Protein AF-0000000068346943 (afdb_homodimer)

Organism: Clonorchis sinensis (NCBI:txid79923)

Secondary structure (DSSP, 8-state):
------------------------------HHHHHHHHHHHHHHHHTT-TT--HHHHHHHHHHHHT-GGGTT-SS--TTTTHHHHHHHHTTPPPPSSBEEEES-HHHHIIIIIIT-SSB-GGGSHHHHHHTT--TT-HHHHTT----BTTBSSGGG-HHHHHHHHHHHHHHHH--EEEEEEEETTSS-S--TTSHIIIIIGGG--TTTEEEEEEEEE--GGGGGS--S--TTSHHHHHHHHHHHTTT-EEEEEES-HHHHHHHHHH-TTSHHHHTTS---------/------------------------------HHHHHHHHHHHHHHHHTT-TT--HHHHHHHHHHHHT-GGGTT-SS--TTTTHHHHHHHHTTPPPPSSBEEEES-HHHHIIIIIIT-SSB-GGGSHHHHHHTT--TT-HHHHTT----BTTBSSGGG-HHHHHHHHHHHHHHHH--EEEEEEEETTSS-S--TTSHIIIIIGGG--TTTEEEEEEEEE--TTTTSS--S--TTSHHHHHHHHHHHTTT-EEEEEES-HHHHHHHHHH-TTSHHHHTTS---------

Structure (mmCIF, N/CA/C/O backbone):
data_AF-0000000068346943-model_v1
#
loop_
_entity.id
_entity.type
_entity.pdbx_description
1 polymer 'NAD+ nucleosidase'
#
loop_
_atom_site.group_PDB
_atom_site.id
_atom_site.type_symbol
_atom_site.label_atom_id
_atom_site.label_alt_id
_atom_site.label_comp_id
_atom_site.label_asym_id
_atom_site.label_entity_id
_atom_site.label_seq_id
_atom_site.pdbx_PDB_ins_code
_atom_site.Cartn_x
_atom_site.Cartn_y
_atom_site.Cartn_z
_atom_site.occupancy
_atom_site.B_iso_or_equiv
_atom_site.auth_seq_id
_atom_site.auth_comp_id
_atom_site.auth_asym_id
_atom_site.auth_atom_id
_atom_site.pdbx_PDB_model_num
ATOM 1 N N . MET A 1 1 ? 95.312 -2.932 -22.094 1 27.86 1 MET A N 1
ATOM 2 C CA . MET A 1 1 ? 94 -2.727 -22.719 1 27.86 1 MET A CA 1
ATOM 3 C C . MET A 1 1 ? 92.875 -2.725 -21.688 1 27.86 1 MET A C 1
ATOM 5 O O . MET A 1 1 ? 92.562 -3.754 -21.062 1 27.86 1 MET A O 1
ATOM 9 N N . ARG A 1 2 ? 92.688 -1.535 -20.906 1 25.06 2 ARG A N 1
ATOM 10 C CA . ARG A 1 2 ? 91.875 -1.08 -19.781 1 25.06 2 ARG A CA 1
ATOM 11 C C . ARG A 1 2 ? 90.438 -1.217 -20.094 1 25.06 2 ARG A C 1
ATOM 13 O O . ARG A 1 2 ? 90 -0.981 -21.234 1 25.06 2 ARG A O 1
ATOM 20 N N . PHE A 1 3 ? 89.688 -1.916 -19.234 1 30.7 3 PHE A N 1
ATOM 21 C CA . PHE A 1 3 ? 88.375 -2.473 -18.984 1 30.7 3 PHE A CA 1
ATOM 22 C C . PHE A 1 3 ? 87.375 -1.363 -18.766 1 30.7 3 PHE A C 1
ATOM 24 O O . PHE A 1 3 ? 87.062 -0.983 -17.625 1 30.7 3 PHE A O 1
ATOM 31 N N . HIS A 1 4 ? 87.438 -0.193 -19.391 1 32.72 4 HIS A N 1
ATOM 32 C CA . HIS A 1 4 ? 86.438 0.789 -18.922 1 32.72 4 HIS A CA 1
ATOM 33 C C . HIS A 1 4 ? 85 0.338 -19.219 1 32.72 4 HIS A C 1
ATOM 35 O O . HIS A 1 4 ? 84.625 0.192 -20.391 1 32.72 4 HIS A O 1
ATOM 41 N N . HIS A 1 5 ? 84.5 -0.563 -18.359 1 30.55 5 HIS A N 1
ATOM 42 C CA . HIS A 1 5 ? 83.125 -0.981 -18.422 1 30.55 5 HIS A CA 1
ATOM 43 C C . HIS A 1 5 ? 82.188 0.204 -18.219 1 30.55 5 HIS A C 1
ATOM 45 O O . HIS A 1 5 ? 82.25 0.896 -17.203 1 30.55 5 HIS A O 1
ATOM 51 N N . THR A 1 6 ? 81.875 0.967 -19.297 1 32.72 6 THR A N 1
ATOM 52 C CA . THR A 1 6 ? 80.875 2.016 -19.312 1 32.72 6 THR A CA 1
ATOM 53 C C . THR A 1 6 ? 79.5 1.451 -18.953 1 32.72 6 THR A C 1
ATOM 55 O O . THR A 1 6 ? 78.938 0.561 -19.625 1 32.72 6 THR A O 1
ATOM 58 N N . ALA A 1 7 ? 79.125 1.411 -17.719 1 29.92 7 ALA A N 1
ATOM 59 C CA . ALA A 1 7 ? 77.812 1.01 -17.219 1 29.92 7 ALA A CA 1
ATOM 60 C C . ALA A 1 7 ? 76.75 1.955 -17.719 1 29.92 7 ALA A C 1
ATOM 62 O O . ALA A 1 7 ? 76.75 3.158 -17.438 1 29.92 7 ALA A O 1
ATOM 63 N N . LEU A 1 8 ? 76.25 1.751 -18.953 1 30.23 8 LEU A N 1
ATOM 64 C CA . LEU A 1 8 ? 75.062 2.451 -19.469 1 30.23 8 LEU A CA 1
ATOM 65 C C . LEU A 1 8 ? 73.875 2.27 -18.531 1 30.23 8 LEU A C 1
ATOM 67 O O . LEU A 1 8 ? 73.438 1.143 -18.281 1 30.23 8 LEU A O 1
ATOM 71 N N . PHE A 1 9 ? 73.75 3.135 -17.516 1 33.09 9 PHE A N 1
ATOM 72 C CA . PHE A 1 9 ? 72.562 3.186 -16.672 1 33.09 9 PHE A CA 1
ATOM 73 C C . PHE A 1 9 ? 71.312 3.561 -17.5 1 33.09 9 PHE A C 1
ATOM 75 O O . PHE A 1 9 ? 71.25 4.652 -18.062 1 33.09 9 PHE A O 1
ATOM 82 N N . LEU A 1 10 ? 70.812 2.619 -18.312 1 33.34 10 LEU A N 1
ATOM 83 C CA . LEU A 1 10 ? 69.5 2.828 -18.891 1 33.34 10 LEU A CA 1
ATOM 84 C C . LEU A 1 10 ? 68.438 3.16 -17.812 1 33.34 10 LEU A C 1
ATOM 86 O O . LEU A 1 10 ? 68.125 2.326 -16.969 1 33.34 10 LEU A O 1
ATOM 90 N N . GLY A 1 11 ? 68.438 4.461 -17.422 1 29.39 11 GLY A N 1
ATOM 91 C CA . GLY A 1 11 ? 67.312 4.945 -16.594 1 29.39 11 GLY A CA 1
ATOM 92 C C . GLY A 1 11 ? 65.938 4.598 -17.172 1 29.39 11 GLY A C 1
ATOM 93 O O . GLY A 1 11 ? 65.625 5.039 -18.266 1 29.39 11 GLY A O 1
ATOM 94 N N . LEU A 1 12 ? 65.562 3.32 -16.969 1 32.75 12 LEU A N 1
ATOM 95 C CA . LEU A 1 12 ? 64.188 2.961 -17.234 1 32.75 12 LEU A CA 1
ATOM 96 C C . LEU A 1 12 ? 63.219 3.994 -16.625 1 32.75 12 LEU A C 1
ATOM 98 O O . LEU A 1 12 ? 63.188 4.203 -15.414 1 32.75 12 LEU A O 1
ATOM 102 N N . MET A 1 13 ? 62.969 5.062 -17.406 1 32.25 13 MET A N 1
ATOM 103 C CA . MET A 1 13 ? 61.844 5.918 -17.078 1 32.25 13 MET A CA 1
ATOM 104 C C . MET A 1 13 ? 60.562 5.094 -16.875 1 32.25 13 MET A C 1
ATOM 106 O O . MET A 1 13 ? 60.094 4.461 -17.828 1 32.25 13 MET A O 1
ATOM 110 N N . ILE A 1 14 ? 60.469 4.461 -15.758 1 33.47 14 ILE A N 1
ATOM 111 C CA . ILE A 1 14 ? 59.188 3.941 -15.336 1 33.47 14 ILE A CA 1
ATOM 112 C C . ILE A 1 14 ? 58.125 5.047 -15.422 1 33.47 14 ILE A C 1
ATOM 114 O O . ILE A 1 14 ? 58.188 6.02 -14.664 1 33.47 14 ILE A O 1
ATOM 118 N N . THR A 1 15 ? 57.75 5.48 -16.656 1 31.67 15 THR A N 1
ATOM 119 C CA . THR A 1 15 ? 56.5 6.203 -16.75 1 31.67 15 THR A CA 1
ATOM 120 C C . THR A 1 15 ? 55.406 5.473 -15.977 1 31.67 15 THR A C 1
ATOM 122 O O . THR A 1 15 ? 55.031 4.352 -16.328 1 31.67 15 THR A O 1
ATOM 125 N N . THR A 1 16 ? 55.438 5.672 -14.688 1 31.69 16 THR A N 1
ATOM 126 C CA . THR A 1 16 ? 54.219 5.363 -13.914 1 31.69 16 THR A CA 1
ATOM 127 C C . THR A 1 16 ? 52.969 5.895 -14.617 1 31.69 16 THR A C 1
ATOM 129 O O . THR A 1 16 ? 52.781 7.109 -14.719 1 31.69 16 THR A O 1
ATOM 132 N N . TYR A 1 17 ? 52.594 5.301 -15.75 1 28.28 17 TYR A N 1
ATOM 133 C CA . TYR A 1 17 ? 51.188 5.5 -16.109 1 28.28 17 TYR A CA 1
ATOM 134 C C . TYR A 1 17 ? 50.281 5.309 -14.914 1 28.28 17 TYR A C 1
ATOM 136 O O . TYR A 1 17 ? 50.062 4.18 -14.461 1 28.28 17 TYR A O 1
ATOM 144 N N . CYS A 1 18 ? 50.438 6.184 -13.938 1 27.5 18 CYS A N 1
ATOM 145 C CA . CYS A 1 18 ? 49.312 6.234 -13.039 1 27.5 18 CYS A CA 1
ATOM 146 C C . CYS A 1 18 ? 48 6.168 -13.812 1 27.5 18 CYS A C 1
ATOM 148 O O . CYS A 1 18 ? 47.625 7.121 -14.508 1 27.5 18 CYS A O 1
ATOM 150 N N . LYS A 1 19 ? 47.688 4.941 -14.305 1 29.8 19 LYS A N 1
ATOM 151 C CA . LYS A 1 19 ? 46.25 4.773 -14.617 1 29.8 19 LYS A CA 1
ATOM 152 C C . LYS A 1 19 ? 45.375 5.648 -13.719 1 29.8 19 LYS A C 1
ATOM 154 O O . LYS A 1 19 ? 45.5 5.605 -12.492 1 29.8 19 LYS A O 1
ATOM 159 N N . ASN A 1 20 ? 45.062 6.848 -14.172 1 30.02 20 ASN A N 1
ATOM 160 C CA . ASN A 1 20 ? 43.938 7.613 -13.672 1 30.02 20 ASN A CA 1
ATOM 161 C C . ASN A 1 20 ? 42.844 6.703 -13.109 1 30.02 20 ASN A C 1
ATOM 163 O O . ASN A 1 20 ? 42.188 5.984 -13.859 1 30.02 20 ASN A O 1
ATOM 167 N N . ILE A 1 21 ? 43.094 5.984 -12.055 1 31.75 21 ILE A N 1
ATOM 168 C CA . ILE A 1 21 ? 41.906 5.574 -11.328 1 31.75 21 ILE A CA 1
ATOM 169 C C . ILE A 1 21 ? 40.844 6.68 -11.406 1 31.75 21 ILE A C 1
ATOM 171 O O . ILE A 1 21 ? 40.969 7.711 -10.734 1 31.75 21 ILE A O 1
ATOM 175 N N . GLY A 1 22 ? 40.438 7.035 -12.602 1 31.94 22 GLY A N 1
ATOM 176 C CA . GLY A 1 22 ? 39.188 7.781 -12.539 1 31.94 22 GLY A CA 1
ATOM 177 C C . GLY A 1 22 ? 38.375 7.477 -11.305 1 31.94 22 GLY A C 1
ATOM 178 O O . GLY A 1 22 ? 38.25 6.312 -10.914 1 31.94 22 GLY A O 1
ATOM 179 N N . GLU A 1 23 ? 38.406 8.312 -10.344 1 34.62 23 GLU A N 1
ATOM 180 C CA . GLU A 1 23 ? 37.469 8.297 -9.242 1 34.62 23 GLU A CA 1
ATOM 181 C C . GLU A 1 23 ? 36.125 7.652 -9.656 1 34.62 23 GLU A C 1
ATOM 183 O O . GLU A 1 23 ? 35.438 8.164 -10.539 1 34.62 23 GLU A O 1
ATOM 188 N N . PHE A 1 24 ? 36.062 6.367 -9.781 1 32.31 24 PHE A N 1
ATOM 189 C CA . PHE A 1 24 ? 34.719 5.789 -9.883 1 32.31 24 PHE A CA 1
ATOM 190 C C . PHE A 1 24 ? 33.719 6.598 -9.055 1 32.31 24 PHE A C 1
ATOM 192 O O . PHE A 1 24 ? 33.844 6.664 -7.828 1 32.31 24 PHE A O 1
ATOM 199 N N . ALA A 1 25 ? 33.312 7.723 -9.469 1 37 25 ALA A N 1
ATOM 200 C CA . ALA A 1 25 ? 32.125 8.258 -8.828 1 37 25 ALA A CA 1
ATOM 201 C C . ALA A 1 25 ? 31.281 7.133 -8.234 1 37 25 ALA A C 1
ATOM 203 O O . ALA A 1 25 ? 31.109 6.082 -8.859 1 37 25 ALA A O 1
ATOM 204 N N . PRO A 1 26 ? 31.172 6.945 -6.973 1 45.16 26 PRO A N 1
ATOM 205 C CA . PRO A 1 26 ? 30.281 5.914 -6.441 1 45.16 26 PRO A CA 1
ATOM 206 C C . PRO A 1 26 ? 29.141 5.574 -7.395 1 45.16 26 PRO A C 1
ATOM 208 O O . PRO A 1 26 ? 28.484 6.477 -7.926 1 45.16 26 PRO A O 1
ATOM 211 N N . GLN A 1 27 ? 29.328 4.605 -8.258 1 50.03 27 GLN A N 1
ATOM 212 C CA . GLN A 1 27 ? 28.328 4.133 -9.219 1 50.03 27 GLN A CA 1
ATOM 213 C C . GLN A 1 27 ? 26.922 4.27 -8.672 1 50.03 27 GLN A C 1
ATOM 215 O O . GLN A 1 27 ? 26.609 3.752 -7.594 1 50.03 27 GLN A O 1
ATOM 220 N N . GLN A 1 28 ? 26.156 5.316 -9.047 1 72.56 28 GLN A N 1
ATOM 221 C CA . GLN A 1 28 ? 24.75 5.551 -8.734 1 72.56 28 GLN A CA 1
ATOM 222 C C . GLN A 1 28 ? 23.938 4.277 -8.898 1 72.56 28 GLN A C 1
ATOM 224 O O . GLN A 1 28 ? 24.062 3.582 -9.914 1 72.56 28 GLN A O 1
ATOM 229 N N . LEU A 1 29 ? 23.469 3.689 -7.77 1 87.31 29 LEU A N 1
ATOM 230 C CA . LEU A 1 29 ? 22.578 2.527 -7.797 1 87.31 29 LEU A CA 1
ATOM 231 C C . LEU A 1 29 ? 21.531 2.672 -8.883 1 87.31 29 LEU A C 1
ATOM 233 O O . LEU A 1 29 ? 20.984 3.758 -9.086 1 87.31 29 LEU A O 1
ATOM 237 N N . SER A 1 30 ? 21.422 1.639 -9.805 1 92.31 30 SER A N 1
ATOM 238 C CA . SER A 1 30 ? 20.312 1.638 -10.75 1 92.31 30 SER A CA 1
ATOM 239 C C . SER A 1 30 ? 18.969 1.733 -10.023 1 92.31 30 SER A C 1
ATOM 241 O O . SER A 1 30 ? 18.891 1.479 -8.82 1 92.31 30 SER A O 1
ATOM 243 N N . LEU A 1 31 ? 17.953 2.096 -10.758 1 95.25 31 LEU A N 1
ATOM 244 C CA . LEU A 1 31 ? 16.625 2.131 -10.18 1 95.25 31 LEU A CA 1
ATOM 245 C C . LEU A 1 31 ? 16.203 0.75 -9.68 1 95.25 31 LEU A C 1
ATOM 247 O O . LEU A 1 31 ? 15.617 0.623 -8.602 1 95.25 31 LEU A O 1
ATOM 251 N N . LEU A 1 32 ? 16.547 -0.271 -10.453 1 96.12 32 LEU A N 1
ATOM 252 C CA . LEU A 1 32 ? 16.219 -1.635 -10.047 1 96.12 32 LEU A CA 1
ATOM 253 C C . LEU A 1 32 ? 16.844 -1.967 -8.695 1 96.12 32 LEU A C 1
ATOM 255 O O . LEU A 1 32 ? 16.172 -2.494 -7.812 1 96.12 32 LEU A O 1
ATOM 259 N N . GLN A 1 33 ? 18.078 -1.652 -8.586 1 96.62 33 GLN A N 1
ATOM 260 C CA . GLN A 1 33 ? 18.781 -1.925 -7.34 1 96.62 33 GLN A CA 1
ATOM 261 C C . GLN A 1 33 ? 18.156 -1.155 -6.176 1 96.62 33 GLN A C 1
ATOM 263 O O . GLN A 1 33 ? 17.953 -1.711 -5.094 1 96.62 33 GLN A O 1
ATOM 268 N N . ARG A 1 34 ? 17.859 0.117 -6.375 1 96.88 34 ARG A N 1
ATOM 269 C CA . ARG A 1 34 ? 17.234 0.931 -5.332 1 96.88 34 ARG A CA 1
ATOM 270 C C . ARG A 1 34 ? 15.867 0.38 -4.945 1 96.88 34 ARG A C 1
ATOM 272 O O . ARG A 1 34 ? 15.508 0.372 -3.766 1 96.88 34 ARG A O 1
ATOM 279 N N . LEU A 1 35 ? 15.141 -0.12 -5.926 1 98.12 35 LEU A N 1
ATOM 280 C CA . LEU A 1 35 ? 13.82 -0.683 -5.656 1 98.12 35 LEU A CA 1
ATOM 281 C C . LEU A 1 35 ? 13.938 -1.989 -4.879 1 98.12 35 LEU A C 1
ATOM 283 O O . LEU A 1 35 ? 13.195 -2.213 -3.92 1 98.12 35 LEU A O 1
ATOM 287 N N . VAL A 1 36 ? 14.875 -2.83 -5.277 1 98.56 36 VAL A N 1
ATOM 288 C CA . VAL A 1 36 ? 15.016 -4.125 -4.613 1 98.56 36 VAL A CA 1
ATOM 289 C C . VAL A 1 36 ? 15.445 -3.916 -3.164 1 98.56 36 VAL A C 1
ATOM 291 O O . VAL A 1 36 ? 14.828 -4.453 -2.244 1 98.56 36 VAL A O 1
ATOM 294 N N . ILE A 1 37 ? 16.438 -3.105 -2.943 1 98.38 37 ILE A N 1
ATOM 295 C CA . ILE A 1 37 ? 16.922 -2.84 -1.596 1 98.38 37 ILE A CA 1
ATOM 296 C C . ILE A 1 37 ? 15.867 -2.082 -0.8 1 98.38 37 ILE A C 1
ATOM 298 O O . ILE A 1 37 ? 15.633 -2.379 0.374 1 98.38 37 ILE A O 1
ATOM 302 N N . GLY A 1 38 ? 15.227 -1.147 -1.435 1 98.5 38 GLY A N 1
ATOM 303 C CA . GLY A 1 38 ? 14.188 -0.357 -0.795 1 98.5 38 GLY A CA 1
ATOM 304 C C . GLY A 1 38 ? 12.992 -1.184 -0.364 1 98.5 38 GLY A C 1
ATOM 305 O O . GLY A 1 38 ? 12.516 -1.053 0.766 1 98.5 38 GLY A O 1
ATOM 306 N N . ARG A 1 39 ? 12.531 -2.02 -1.231 1 98.75 39 ARG A N 1
ATOM 307 C CA . ARG A 1 39 ? 11.375 -2.857 -0.928 1 98.75 39 ARG A CA 1
ATOM 308 C C . ARG A 1 39 ? 11.719 -3.895 0.138 1 98.75 39 ARG A C 1
ATOM 310 O O . ARG A 1 39 ? 10.898 -4.188 1.011 1 98.75 39 ARG A O 1
ATOM 317 N N . CYS A 1 40 ? 12.891 -4.434 0.008 1 98.81 40 CYS A N 1
ATOM 318 C CA . CYS A 1 40 ? 13.367 -5.32 1.064 1 98.81 40 CYS A CA 1
ATOM 319 C C . CYS A 1 40 ? 13.375 -4.609 2.412 1 98.81 40 CYS A C 1
ATOM 321 O O . CYS A 1 40 ? 12.875 -5.145 3.406 1 98.81 40 CYS A O 1
ATOM 323 N N . SER A 1 41 ? 13.859 -3.395 2.49 1 98.25 41 SER A N 1
ATOM 324 C CA . SER A 1 41 ? 13.93 -2.602 3.713 1 98.25 41 SER A CA 1
ATOM 325 C C . SER A 1 41 ? 12.539 -2.24 4.219 1 98.25 41 SER A C 1
ATOM 327 O O . SER A 1 41 ? 12.281 -2.262 5.426 1 98.25 41 SER A O 1
ATOM 329 N N . GLU A 1 42 ? 11.688 -1.871 3.258 1 98.12 42 GLU A N 1
ATOM 330 C CA . GLU A 1 42 ? 10.305 -1.547 3.609 1 98.12 42 GLU A CA 1
ATOM 331 C C . GLU A 1 42 ? 9.609 -2.732 4.273 1 98.12 42 GLU A C 1
ATOM 333 O O . GLU A 1 42 ? 8.938 -2.572 5.293 1 98.12 42 GLU A O 1
ATOM 338 N N . TRP A 1 43 ? 9.789 -3.898 3.674 1 98.06 43 TRP A N 1
ATOM 339 C CA . TRP A 1 43 ? 9.195 -5.109 4.23 1 98.06 43 TRP A CA 1
ATOM 340 C C . TRP A 1 43 ? 9.758 -5.406 5.617 1 98.06 43 TRP A C 1
ATOM 342 O O . TRP A 1 43 ? 9.016 -5.746 6.539 1 98.06 43 TRP A O 1
ATOM 352 N N . ALA A 1 44 ? 11.086 -5.305 5.773 1 97.5 44 ALA A N 1
ATOM 353 C CA . ALA A 1 44 ? 11.75 -5.523 7.055 1 97.5 44 ALA A CA 1
ATOM 354 C C . ALA A 1 44 ? 11.219 -4.57 8.117 1 97.5 44 ALA A C 1
ATOM 356 O O . ALA A 1 44 ? 10.938 -4.98 9.25 1 97.5 44 ALA A O 1
ATOM 357 N N . PHE A 1 45 ? 11.062 -3.32 7.75 1 96.94 45 PHE A N 1
ATOM 358 C CA . PHE A 1 45 ? 10.562 -2.283 8.641 1 96.94 45 PHE A CA 1
ATOM 359 C C . PHE A 1 45 ? 9.133 -2.582 9.07 1 96.94 45 PHE A C 1
ATOM 361 O O . PHE A 1 45 ? 8.812 -2.559 10.258 1 96.94 45 PHE A O 1
ATOM 368 N N . ALA A 1 46 ? 8.289 -2.977 8.117 1 95.38 46 ALA A N 1
ATOM 369 C CA . ALA A 1 46 ? 6.871 -3.229 8.375 1 95.38 46 ALA A CA 1
ATOM 370 C C . ALA A 1 46 ? 6.684 -4.457 9.266 1 95.38 46 ALA A C 1
ATOM 372 O O . ALA A 1 46 ? 5.719 -4.535 10.023 1 95.38 46 ALA A O 1
ATOM 373 N N . HIS A 1 47 ? 7.637 -5.41 9.203 1 95.94 47 HIS A N 1
ATOM 374 C CA . HIS A 1 47 ? 7.508 -6.652 9.945 1 95.94 47 HIS A CA 1
ATOM 375 C C . HIS A 1 47 ? 8.445 -6.672 11.156 1 95.94 47 HIS A C 1
ATOM 377 O O . HIS A 1 47 ? 8.586 -7.699 11.82 1 95.94 47 HIS A O 1
ATOM 383 N N . ALA A 1 48 ? 9.117 -5.574 11.422 1 93.56 48 ALA A N 1
ATOM 384 C CA . ALA A 1 48 ? 10.062 -5.449 12.523 1 93.56 48 ALA A CA 1
ATOM 385 C C . ALA A 1 48 ? 11.117 -6.551 12.469 1 93.56 48 ALA A C 1
ATOM 387 O O . ALA A 1 48 ? 11.445 -7.16 13.492 1 93.56 48 ALA A O 1
ATOM 388 N N . GLU A 1 49 ? 11.477 -6.941 11.219 1 92.94 49 GLU A N 1
ATOM 389 C CA . GLU A 1 49 ? 12.547 -7.91 10.977 1 92.94 49 GLU A CA 1
ATOM 390 C C . GLU A 1 49 ? 13.844 -7.207 10.586 1 92.94 49 GLU A C 1
ATOM 392 O O . GLU A 1 49 ? 14.203 -7.16 9.406 1 92.94 49 GLU A O 1
ATOM 397 N N . TYR A 1 50 ? 14.602 -6.844 11.562 1 87.56 50 TYR A N 1
ATOM 398 C CA . TYR A 1 50 ? 15.727 -5.941 11.328 1 87.56 50 TYR A CA 1
ATOM 399 C C . TYR A 1 50 ? 17 -6.723 11.031 1 87.56 50 TYR A C 1
ATOM 401 O O . TYR A 1 50 ? 18.031 -6.141 10.664 1 87.56 50 TYR A O 1
ATOM 409 N N . ASN A 1 51 ? 16.891 -8.023 11.047 1 88.75 51 ASN A N 1
ATOM 410 C CA . ASN A 1 51 ? 18.078 -8.852 10.812 1 88.75 51 ASN A CA 1
ATOM 411 C C . ASN A 1 51 ? 18.234 -9.18 9.328 1 88.75 51 ASN A C 1
ATOM 413 O O . ASN A 1 51 ? 19.234 -9.789 8.93 1 88.75 51 ASN A O 1
ATOM 417 N N . ILE A 1 52 ? 17.297 -8.75 8.516 1 95.31 52 ILE A N 1
ATOM 418 C CA . ILE A 1 52 ? 17.406 -9 7.082 1 95.31 52 ILE A CA 1
ATOM 419 C C . ILE A 1 52 ? 18.469 -8.078 6.477 1 95.31 52 ILE A C 1
ATOM 421 O O . ILE A 1 52 ? 18.422 -6.859 6.664 1 95.31 52 ILE A O 1
ATOM 425 N N . ASP A 1 53 ? 19.438 -8.625 5.816 1 95.88 53 ASP A N 1
ATOM 426 C CA . ASP A 1 53 ? 20.438 -7.855 5.078 1 95.88 53 ASP A CA 1
ATOM 427 C C . ASP A 1 53 ? 19.984 -7.613 3.639 1 95.88 53 ASP A C 1
ATOM 429 O O . ASP A 1 53 ? 20.266 -8.422 2.75 1 95.88 53 ASP A O 1
ATOM 433 N N . CYS A 1 54 ? 19.453 -6.457 3.395 1 97.5 54 CYS A N 1
ATOM 434 C CA . CYS A 1 54 ? 18.812 -6.176 2.109 1 97.5 54 CYS A CA 1
ATOM 435 C C . CYS A 1 54 ? 19.875 -5.918 1.034 1 97.5 54 CYS A C 1
ATOM 437 O O . CYS A 1 54 ? 19.594 -6.09 -0.156 1 97.5 54 CYS A O 1
ATOM 439 N N . GLN A 1 55 ? 21.078 -5.535 1.414 1 96.06 55 GLN A N 1
ATOM 440 C CA . GLN A 1 55 ? 22.172 -5.457 0.45 1 96.06 55 GLN A CA 1
ATOM 441 C C . GLN A 1 55 ? 22.562 -6.848 -0.042 1 96.06 55 GLN A C 1
ATOM 443 O O . GLN A 1 55 ? 22.844 -7.035 -1.229 1 96.06 55 GLN A O 1
ATOM 448 N N . GLU A 1 56 ? 22.547 -7.707 0.879 1 97.25 56 GLU A N 1
ATOM 449 C CA . GLU A 1 56 ? 22.875 -9.078 0.517 1 97.25 56 GLU A CA 1
ATOM 450 C C . GLU A 1 56 ? 21.797 -9.688 -0.376 1 97.25 56 GLU A C 1
ATOM 452 O O . GLU A 1 56 ? 22.094 -10.461 -1.285 1 97.25 56 GLU A O 1
ATOM 457 N N . VAL A 1 57 ? 20.516 -9.375 -0.112 1 98.44 57 VAL A N 1
ATOM 458 C CA . VAL A 1 57 ? 19.422 -9.852 -0.952 1 98.44 57 VAL A CA 1
ATOM 459 C C . VAL A 1 57 ? 19.656 -9.422 -2.398 1 98.44 57 VAL A C 1
ATOM 461 O O . VAL A 1 57 ? 19.547 -10.227 -3.32 1 98.44 57 VAL A O 1
ATOM 464 N N . TRP A 1 58 ? 20.047 -8.172 -2.586 1 97.69 58 TRP A N 1
ATOM 465 C CA . TRP A 1 58 ? 20.344 -7.691 -3.93 1 97.69 58 TRP A CA 1
ATOM 466 C C . TRP A 1 58 ? 21.547 -8.438 -4.52 1 97.69 58 TRP A C 1
ATOM 468 O O . TRP A 1 58 ? 21.5 -8.883 -5.672 1 97.69 58 TRP A O 1
ATOM 478 N N . THR A 1 59 ? 22.562 -8.586 -3.725 1 97.31 59 THR A N 1
ATOM 479 C CA . THR A 1 59 ? 23.797 -9.211 -4.203 1 97.31 59 THR A CA 1
ATOM 480 C C . THR A 1 59 ? 23.531 -10.648 -4.641 1 97.31 59 THR A C 1
ATOM 482 O O . THR A 1 59 ? 24 -11.078 -5.695 1 97.31 59 THR A O 1
ATOM 485 N N . ASP A 1 60 ? 22.797 -11.352 -3.844 1 98.06 60 ASP A N 1
ATOM 486 C CA . ASP A 1 60 ? 22.453 -12.742 -4.168 1 98.06 60 ASP A CA 1
ATOM 487 C C . ASP A 1 60 ? 21.609 -12.82 -5.438 1 98.06 60 ASP A C 1
ATOM 489 O O . ASP A 1 60 ? 21.828 -13.688 -6.281 1 98.06 60 ASP A O 1
ATOM 493 N N . PHE A 1 61 ? 20.688 -11.953 -5.602 1 98.25 61 PHE A N 1
ATOM 494 C CA . PHE A 1 61 ? 19.844 -11.891 -6.789 1 98.25 61 PHE A CA 1
ATOM 495 C C . PHE A 1 61 ? 20.672 -11.57 -8.023 1 98.25 61 PHE A C 1
ATOM 497 O O . PHE A 1 61 ? 20.547 -12.25 -9.055 1 98.25 61 PHE A O 1
ATOM 504 N N . GLN A 1 62 ? 21.484 -10.539 -7.859 1 95.62 62 GLN A N 1
ATOM 505 C CA . GLN A 1 62 ? 22.312 -10.094 -8.969 1 95.62 62 GLN A CA 1
ATOM 506 C C . GLN A 1 62 ? 23.25 -11.211 -9.438 1 95.62 62 GLN A C 1
ATOM 508 O O . GLN A 1 62 ? 23.484 -11.359 -10.641 1 95.62 62 GLN A O 1
ATOM 513 N N . LYS A 1 63 ? 23.766 -11.961 -8.5 1 96.31 63 LYS A N 1
ATOM 514 C CA . LYS A 1 63 ? 24.641 -13.078 -8.836 1 96.31 63 LYS A CA 1
ATOM 515 C C . LYS A 1 63 ? 23.922 -14.086 -9.734 1 96.31 63 LYS A C 1
ATOM 517 O O . LYS A 1 63 ? 24.531 -14.625 -10.664 1 96.31 63 LYS A O 1
ATOM 522 N N . ILE A 1 64 ? 22.656 -14.289 -9.492 1 96.44 64 ILE A N 1
ATOM 523 C CA . ILE A 1 64 ? 21.906 -15.258 -10.273 1 96.44 64 ILE A CA 1
ATOM 524 C C . ILE A 1 64 ? 21.688 -14.727 -11.695 1 96.44 64 ILE A C 1
ATOM 526 O O . ILE A 1 64 ? 21.969 -15.422 -12.672 1 96.44 64 ILE A O 1
ATOM 530 N N . ILE A 1 65 ? 21.312 -13.445 -11.836 1 93.25 65 ILE A N 1
ATOM 531 C CA . ILE A 1 65 ? 20.844 -12.961 -13.133 1 93.25 65 ILE A CA 1
ATOM 532 C C . ILE A 1 65 ? 22.031 -12.547 -13.984 1 93.25 65 ILE A C 1
ATOM 534 O O . ILE A 1 65 ? 21.891 -12.305 -15.188 1 93.25 65 ILE A O 1
ATOM 538 N N . THR A 1 66 ? 23.234 -12.469 -13.414 1 92.25 66 THR A N 1
ATOM 539 C CA . THR A 1 66 ? 24.438 -12.125 -14.188 1 92.25 66 THR A CA 1
ATOM 540 C C . THR A 1 66 ? 25.312 -13.352 -14.391 1 92.25 66 THR A C 1
ATOM 542 O O . THR A 1 66 ? 26.469 -13.227 -14.828 1 92.25 66 THR A O 1
ATOM 545 N N . ASP A 1 67 ? 24.844 -14.492 -14.023 1 93 67 ASP A N 1
ATOM 546 C CA . ASP A 1 67 ? 25.594 -15.727 -14.219 1 93 67 ASP A CA 1
ATOM 547 C C . ASP A 1 67 ? 25.938 -15.945 -15.688 1 93 67 ASP A C 1
ATOM 549 O O . ASP A 1 67 ? 25.047 -16.047 -16.531 1 93 67 ASP A O 1
ATOM 553 N N . SER A 1 68 ? 27.156 -16.094 -16 1 91.25 68 SER A N 1
ATOM 554 C CA . SER A 1 68 ? 27.641 -16.188 -17.375 1 91.25 68 SER A CA 1
ATOM 555 C C . SER A 1 68 ? 27.125 -17.453 -18.047 1 91.25 68 SER A C 1
ATOM 557 O O . SER A 1 68 ? 27 -17.516 -19.281 1 91.25 68 SER A O 1
ATOM 559 N N . ARG A 1 69 ? 26.75 -18.422 -17.312 1 91.69 69 ARG A N 1
ATOM 560 C CA . ARG A 1 69 ? 26.266 -19.688 -17.859 1 91.69 69 ARG A CA 1
ATOM 561 C C . ARG A 1 69 ? 24.906 -19.516 -18.531 1 91.69 69 ARG A C 1
ATOM 563 O O . ARG A 1 69 ? 24.5 -20.359 -19.328 1 91.69 69 ARG A O 1
ATOM 570 N N . LEU A 1 70 ? 24.203 -18.344 -18.203 1 89.88 70 LEU A N 1
ATOM 571 C CA . LEU A 1 70 ? 22.859 -18.109 -18.719 1 89.88 70 LEU A CA 1
ATOM 572 C C . LEU A 1 70 ? 22.906 -17.453 -20.094 1 89.88 70 LEU A C 1
ATOM 574 O O . LEU A 1 70 ? 21.922 -17.453 -20.828 1 89.88 70 LEU A O 1
ATOM 578 N N . GLU A 1 71 ? 24.016 -16.984 -20.469 1 85.94 71 GLU A N 1
ATOM 579 C CA . GLU A 1 71 ? 24.172 -16.094 -21.625 1 85.94 71 GLU A CA 1
ATOM 580 C C . GLU A 1 71 ? 23.703 -16.766 -22.906 1 85.94 71 GLU A C 1
ATOM 582 O O . GLU A 1 71 ? 23.109 -16.109 -23.781 1 85.94 71 GLU A O 1
ATOM 587 N N . HIS A 1 72 ? 23.812 -18.047 -22.969 1 86.44 72 HIS A N 1
ATOM 588 C CA . HIS A 1 72 ? 23.516 -18.719 -24.234 1 86.44 72 HIS A CA 1
ATOM 589 C C . HIS A 1 72 ? 22.281 -19.594 -24.109 1 86.44 72 HIS A C 1
ATOM 591 O O . HIS A 1 72 ? 21.938 -20.328 -25.047 1 86.44 72 HIS A O 1
ATOM 597 N N . LEU A 1 73 ? 21.609 -19.484 -23.031 1 87.69 73 LEU A N 1
ATOM 598 C CA . LEU A 1 73 ? 20.406 -20.281 -22.828 1 87.69 73 LEU A CA 1
ATOM 599 C C . LEU A 1 73 ? 19.172 -19.578 -23.375 1 87.69 73 LEU A C 1
ATOM 601 O O . LEU A 1 73 ? 19.047 -18.359 -23.25 1 87.69 73 LEU A O 1
ATOM 605 N N . CYS A 1 74 ? 18.328 -20.375 -24.047 1 89 74 CYS A N 1
ATOM 606 C CA . CYS A 1 74 ? 17.078 -19.844 -24.562 1 89 74 CYS A CA 1
ATOM 607 C C . CYS A 1 74 ? 15.891 -20.312 -23.734 1 89 74 CYS A C 1
ATOM 609 O O . CYS A 1 74 ? 14.758 -19.906 -23.969 1 89 74 CYS A O 1
ATOM 611 N N . THR A 1 75 ? 16.141 -21.203 -22.922 1 89.44 75 THR A N 1
ATOM 612 C CA . THR A 1 75 ? 15.156 -21.688 -21.969 1 89.44 75 THR A CA 1
ATOM 613 C C . THR A 1 75 ? 15.75 -21.703 -20.562 1 89.44 75 THR A C 1
ATOM 615 O O . THR A 1 75 ? 16.781 -22.344 -20.328 1 89.44 75 THR A O 1
ATOM 618 N N . MET A 1 76 ? 15.133 -21 -19.672 1 91.62 76 MET A N 1
ATOM 619 C CA . MET A 1 76 ? 15.641 -20.938 -18.312 1 91.62 76 MET A CA 1
ATOM 620 C C . MET A 1 76 ? 15.078 -22.078 -17.469 1 91.62 76 MET A C 1
ATOM 622 O O . MET A 1 76 ? 13.93 -22.484 -17.656 1 91.62 76 MET A O 1
ATOM 626 N N . ASP A 1 77 ? 15.93 -22.578 -16.641 1 93.19 77 ASP A N 1
ATOM 627 C CA . ASP A 1 77 ? 15.445 -23.5 -15.625 1 93.19 77 ASP A CA 1
ATOM 628 C C . ASP A 1 77 ? 14.391 -22.844 -14.734 1 93.19 77 ASP A C 1
ATOM 630 O O . ASP A 1 77 ? 14.688 -21.875 -14.039 1 93.19 77 ASP A O 1
ATOM 634 N N . PRO A 1 78 ? 13.211 -23.422 -14.812 1 92.88 78 PRO A N 1
ATOM 635 C CA . PRO A 1 78 ? 12.156 -22.812 -14 1 92.88 78 PRO A CA 1
ATOM 636 C C . PRO A 1 78 ? 12.438 -22.875 -12.508 1 92.88 78 PRO A C 1
ATOM 638 O O . PRO A 1 78 ? 11.742 -22.25 -11.711 1 92.88 78 PRO A O 1
ATOM 641 N N . ASN A 1 79 ? 13.523 -23.578 -12.109 1 96.31 79 ASN A N 1
ATOM 642 C CA . ASN A 1 79 ? 13.844 -23.734 -10.695 1 96.31 79 ASN A CA 1
ATOM 643 C C . ASN A 1 79 ? 15.086 -22.922 -10.305 1 96.31 79 ASN A C 1
ATOM 645 O O . ASN A 1 79 ? 15.547 -23 -9.164 1 96.31 79 ASN A O 1
ATOM 649 N N . MET A 1 80 ? 15.531 -22.141 -11.141 1 96.06 80 MET A N 1
ATOM 650 C CA . MET A 1 80 ? 16.844 -21.531 -10.953 1 96.06 80 MET A CA 1
ATOM 651 C C . MET A 1 80 ? 16.828 -20.562 -9.781 1 96.06 80 MET A C 1
ATOM 653 O O . MET A 1 80 ? 17.875 -20.266 -9.195 1 96.06 80 MET A O 1
ATOM 657 N N . PHE A 1 81 ? 15.688 -20.062 -9.359 1 98.12 81 PHE A N 1
ATOM 658 C CA . PHE A 1 81 ? 15.617 -19.125 -8.25 1 98.12 81 PHE A CA 1
ATOM 659 C C . PHE A 1 81 ? 15.164 -19.828 -6.977 1 98.12 81 PHE A C 1
ATOM 661 O O . PHE A 1 81 ? 14.922 -19.172 -5.957 1 98.12 81 PHE A O 1
ATOM 668 N N . ASP A 1 82 ? 15.039 -21.172 -6.977 1 98.69 82 ASP A N 1
ATOM 669 C CA . ASP A 1 82 ? 14.445 -21.891 -5.852 1 98.69 82 ASP A CA 1
ATOM 670 C C . ASP A 1 82 ? 15.195 -21.594 -4.555 1 98.69 82 ASP A C 1
ATOM 672 O O . ASP A 1 82 ? 14.578 -21.281 -3.533 1 98.69 82 ASP A O 1
ATOM 676 N N . GLN A 1 83 ? 16.5 -21.719 -4.586 1 98.75 83 GLN A N 1
ATOM 677 C CA . GLN A 1 83 ? 17.281 -21.516 -3.373 1 98.75 83 GLN A CA 1
ATOM 678 C C . GLN A 1 83 ? 17.156 -20.078 -2.877 1 98.75 83 GLN A C 1
ATOM 680 O O . GLN A 1 83 ? 16.984 -19.844 -1.679 1 98.75 83 GLN A O 1
ATOM 685 N N . PHE A 1 84 ? 17.234 -19.141 -3.75 1 98.81 84 PHE A N 1
ATOM 686 C CA . PHE A 1 84 ? 17.125 -17.734 -3.428 1 98.81 84 PHE A CA 1
ATOM 687 C C . PHE A 1 84 ? 15.781 -17.422 -2.791 1 98.81 84 PHE A C 1
ATOM 689 O O . PHE A 1 84 ? 15.727 -16.812 -1.719 1 98.81 84 PHE A O 1
ATOM 696 N N . VAL A 1 85 ? 14.695 -17.906 -3.406 1 98.88 85 VAL A N 1
ATOM 697 C CA . VAL A 1 85 ? 13.336 -17.656 -2.941 1 98.88 85 VAL A CA 1
ATOM 698 C C . VAL A 1 85 ? 13.109 -18.359 -1.601 1 98.88 85 VAL A C 1
ATOM 700 O O . VAL A 1 85 ? 12.531 -17.766 -0.682 1 98.88 85 VAL A O 1
ATOM 703 N N . SER A 1 86 ? 13.609 -19.562 -1.481 1 98.69 86 SER A N 1
ATOM 704 C CA . SER A 1 86 ? 13.453 -20.312 -0.247 1 98.69 86 SER A CA 1
ATOM 705 C C . SER A 1 86 ? 14.102 -19.594 0.933 1 98.69 86 SER A C 1
ATOM 707 O O . SER A 1 86 ? 13.555 -19.594 2.035 1 98.69 86 SER A O 1
ATOM 709 N N . GLU A 1 87 ? 15.242 -19.031 0.714 1 98.5 87 GLU A N 1
ATOM 710 C CA . GLU A 1 87 ? 15.938 -18.297 1.775 1 98.5 87 GLU A CA 1
ATOM 711 C C . GLU A 1 87 ? 15.125 -17.094 2.244 1 98.5 87 GLU A C 1
ATOM 713 O O . GLU A 1 87 ? 15.094 -16.797 3.438 1 98.5 87 GLU A O 1
ATOM 718 N N . LEU A 1 88 ? 14.508 -16.422 1.32 1 98.69 88 LEU A N 1
ATOM 719 C CA . LEU A 1 88 ? 13.703 -15.258 1.668 1 98.69 88 LEU A CA 1
ATOM 720 C C . LEU A 1 88 ? 12.43 -15.68 2.395 1 98.69 88 LEU A C 1
ATOM 722 O O . LEU A 1 88 ? 11.977 -14.992 3.314 1 98.69 88 LEU A O 1
ATOM 726 N N . PHE A 1 89 ? 11.867 -16.859 2.051 1 98.5 89 PHE A N 1
ATOM 727 C CA . PHE A 1 89 ? 10.641 -17.359 2.666 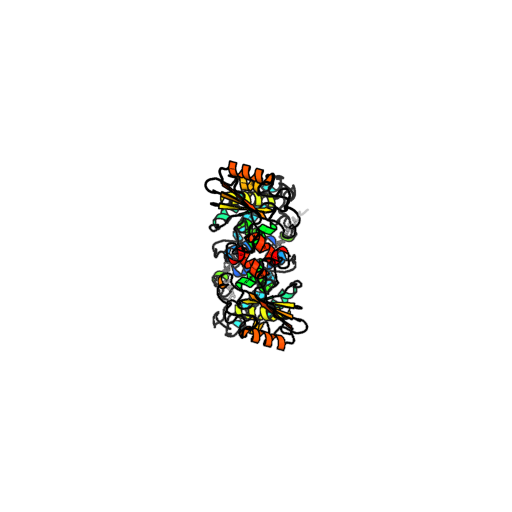1 98.5 89 PHE A CA 1
ATOM 728 C C . PHE A 1 89 ? 10.875 -17.719 4.129 1 98.5 89 PHE A C 1
ATOM 730 O O . PHE A 1 89 ? 9.93 -17.844 4.902 1 98.5 89 PHE A O 1
ATOM 737 N N . LYS A 1 90 ? 12.156 -17.875 4.543 1 97.69 90 LYS A N 1
ATOM 738 C CA . LYS A 1 90 ? 12.453 -18.203 5.934 1 97.69 90 LYS A CA 1
ATOM 739 C C . LYS A 1 90 ? 12.039 -17.062 6.859 1 97.69 90 LYS A C 1
ATOM 741 O O . LYS A 1 90 ? 11.82 -17.266 8.055 1 97.69 90 LYS A O 1
ATOM 746 N N . PHE A 1 91 ? 11.914 -15.844 6.328 1 97.5 91 PHE A N 1
ATOM 747 C CA . PHE A 1 91 ? 11.562 -14.68 7.129 1 97.5 91 PHE A CA 1
ATOM 748 C C . PHE A 1 91 ? 10.047 -14.5 7.188 1 97.5 91 PHE A C 1
ATOM 750 O O . PHE A 1 91 ? 9.547 -13.664 7.941 1 97.5 91 PHE A O 1
ATOM 757 N N . GLU A 1 92 ? 9.266 -15.266 6.395 1 96.44 92 GLU A N 1
ATOM 758 C CA . GLU A 1 92 ? 7.824 -15.062 6.273 1 96.44 92 GLU A CA 1
ATOM 759 C C . GLU A 1 92 ? 7.102 -15.492 7.547 1 96.44 92 GLU A C 1
ATOM 761 O O . GLU A 1 92 ? 7.281 -16.609 8.023 1 96.44 92 GLU A O 1
ATOM 766 N N . PRO A 1 93 ? 6.332 -14.578 8.148 1 95.75 93 PRO A N 1
ATOM 767 C CA . PRO A 1 93 ? 5.5 -15.023 9.273 1 95.75 93 PRO A CA 1
ATOM 768 C C . PRO A 1 93 ? 4.422 -16.016 8.844 1 95.75 93 PRO A C 1
ATOM 770 O O . PRO A 1 93 ? 4.234 -16.266 7.652 1 95.75 93 PRO A O 1
ATOM 773 N N . GLU A 1 94 ? 3.799 -16.562 9.914 1 94.81 94 GLU A N 1
ATOM 774 C CA . GLU A 1 94 ? 2.686 -17.453 9.625 1 94.8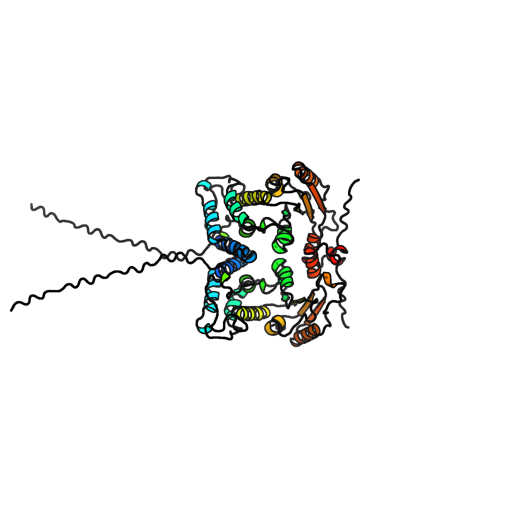1 94 GLU A CA 1
ATOM 775 C C . GLU A 1 94 ? 1.566 -16.734 8.883 1 94.81 94 GLU A C 1
ATOM 777 O O . GLU A 1 94 ? 1.185 -15.617 9.266 1 94.81 94 GLU A O 1
ATOM 782 N N . MET A 1 95 ? 1.138 -17.312 7.836 1 95.56 95 MET A N 1
ATOM 783 C CA . MET A 1 95 ? 0.041 -16.734 7.062 1 95.56 95 MET A CA 1
ATOM 784 C C . MET A 1 95 ? -1.308 -17.156 7.637 1 95.56 95 MET A C 1
ATOM 786 O O . MET A 1 95 ? -1.536 -18.344 7.902 1 95.56 95 MET A O 1
ATOM 790 N N . LYS A 1 96 ? -2.193 -16.25 7.793 1 94.94 96 LYS A N 1
ATOM 791 C CA . LYS A 1 96 ? -3.484 -16.516 8.422 1 94.94 96 LYS A CA 1
ATOM 792 C C . LYS A 1 96 ? -4.539 -16.859 7.383 1 94.94 96 LYS A C 1
ATOM 794 O O . LYS A 1 96 ? -5.387 -17.734 7.617 1 94.94 96 LYS A O 1
ATOM 799 N N . LYS A 1 97 ? -4.488 -16.188 6.312 1 97.62 97 LYS A N 1
ATOM 800 C CA . LYS A 1 97 ? -5.461 -16.375 5.242 1 97.62 97 LYS A CA 1
ATOM 801 C C . LYS A 1 97 ? -4.777 -16.422 3.877 1 97.62 97 LYS A C 1
ATOM 803 O O . LYS A 1 97 ? -4.961 -15.516 3.057 1 97.62 97 LYS A O 1
ATOM 808 N N . PRO A 1 98 ? -4.062 -17.547 3.615 1 98.69 98 PRO A N 1
ATOM 809 C CA . PRO A 1 98 ? -3.33 -17.625 2.348 1 98.69 98 PRO A CA 1
ATOM 810 C C . PRO A 1 98 ? -4.254 -17.75 1.14 1 98.69 98 PRO A C 1
ATOM 812 O O . PRO A 1 98 ? -5.188 -18.562 1.156 1 98.69 98 PRO A O 1
ATOM 815 N N . PHE A 1 99 ? -3.986 -16.938 0.148 1 98.88 99 PHE A N 1
ATOM 816 C CA . PHE A 1 99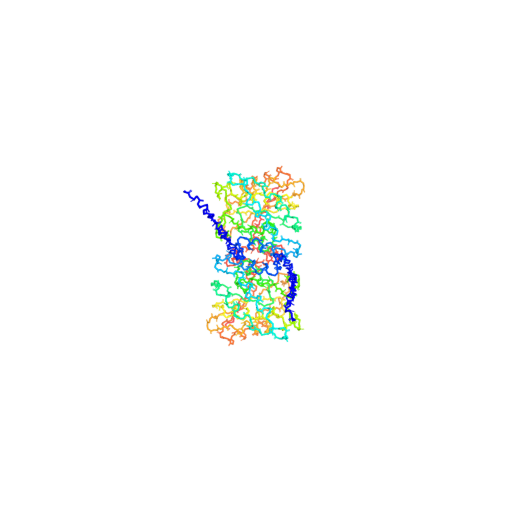 ? -4.773 -16.891 -1.079 1 98.88 99 PHE A CA 1
ATOM 817 C C . PHE A 1 99 ? -3.875 -17.047 -2.303 1 98.88 99 PHE A C 1
ATOM 819 O O . PHE A 1 99 ? -2.689 -16.719 -2.256 1 98.88 99 PHE A O 1
ATOM 826 N N . PHE A 1 100 ? -4.453 -17.609 -3.303 1 98.94 100 PHE A N 1
ATOM 827 C CA . PHE A 1 100 ? -3.973 -17.547 -4.68 1 98.94 100 PHE A CA 1
ATOM 828 C C . PHE A 1 100 ? -4.914 -16.719 -5.543 1 98.94 100 PHE A C 1
ATOM 830 O O . PHE A 1 100 ? -5.977 -16.281 -5.078 1 98.94 100 PHE A O 1
ATOM 837 N N . TRP A 1 101 ? -4.43 -16.438 -6.773 1 98.75 101 TRP A N 1
ATOM 838 C CA . TRP A 1 101 ? -5.309 -15.773 -7.73 1 98.75 101 TRP A CA 1
ATOM 839 C C . TRP A 1 101 ? -4.973 -16.203 -9.156 1 98.75 101 TRP A C 1
ATOM 841 O O . TRP A 1 101 ? -3.865 -16.656 -9.43 1 98.75 101 TRP A O 1
ATOM 851 N N . SER A 1 102 ? -5.969 -16.188 -10.008 1 98.5 102 SER A N 1
ATOM 852 C CA . SER A 1 102 ? -5.828 -16.406 -11.445 1 98.5 102 SER A CA 1
ATOM 853 C C . SER A 1 102 ? -6.773 -15.516 -12.242 1 98.5 102 SER A C 1
ATOM 855 O O . SER A 1 102 ? -7.984 -15.539 -12.031 1 98.5 102 SER A O 1
ATOM 857 N N . ARG A 1 103 ? -6.207 -14.727 -13.109 1 97.12 103 ARG A N 1
ATOM 858 C CA . ARG A 1 103 ? -6.918 -13.781 -13.969 1 97.12 103 ARG A CA 1
ATOM 859 C C .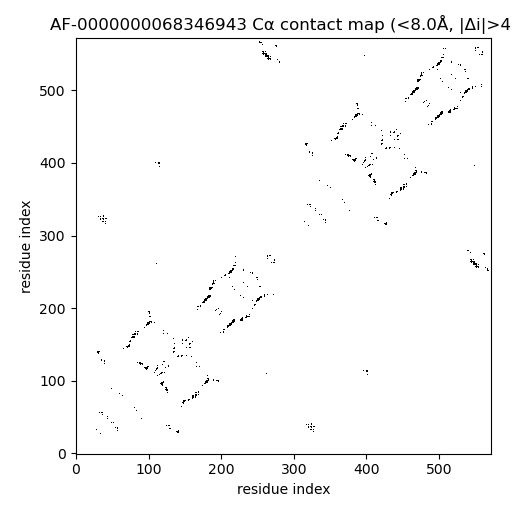 ARG A 1 103 ? -7.711 -12.773 -13.148 1 97.12 103 ARG A C 1
ATOM 861 O O . ARG A 1 103 ? -8.812 -12.383 -13.531 1 97.12 103 ARG A O 1
ATOM 868 N N . SER A 1 104 ? -7.234 -12.469 -12 1 97.62 104 SER A N 1
ATOM 869 C CA . SER A 1 104 ? -7.84 -11.516 -11.078 1 97.62 104 SER A CA 1
ATOM 870 C C . SER A 1 104 ? -6.777 -10.734 -10.312 1 97.62 104 SER A C 1
ATOM 872 O O . SER A 1 104 ? -6.98 -10.367 -9.148 1 97.62 104 SER A O 1
ATOM 874 N N . GLY A 1 105 ? -5.668 -10.516 -10.922 1 97.19 105 GLY A N 1
ATOM 875 C CA . GLY A 1 105 ? -4.488 -9.961 -10.273 1 97.19 105 GLY A CA 1
ATOM 876 C C . GLY A 1 105 ? -4.723 -8.594 -9.672 1 97.19 105 GLY A C 1
ATOM 877 O O . GLY A 1 105 ? -4.301 -8.328 -8.539 1 97.19 105 GLY A O 1
ATOM 878 N N . THR A 1 106 ? -5.355 -7.637 -10.484 1 95.19 106 THR A N 1
ATOM 879 C CA . THR A 1 106 ? -5.613 -6.285 -9.992 1 95.19 106 THR A CA 1
ATOM 880 C C . THR A 1 106 ? -6.461 -6.32 -8.727 1 95.19 106 THR A C 1
ATOM 882 O O . THR A 1 106 ? -6.168 -5.613 -7.758 1 95.19 106 THR A O 1
ATOM 885 N N . LEU A 1 107 ? -7.418 -7.172 -8.773 1 95.75 107 LEU A N 1
ATOM 886 C CA . LEU A 1 107 ? -8.305 -7.309 -7.621 1 95.75 107 LEU A CA 1
ATOM 887 C C . LEU A 1 107 ? -7.562 -7.922 -6.438 1 95.75 107 LEU A C 1
ATOM 889 O O . LEU A 1 107 ? -7.691 -7.453 -5.305 1 95.75 107 LEU A O 1
ATOM 893 N N . ALA A 1 108 ? -6.805 -8.977 -6.676 1 97.44 108 ALA A N 1
ATOM 894 C CA . ALA A 1 108 ? -6.047 -9.641 -5.617 1 97.44 108 ALA A CA 1
ATOM 895 C C . ALA A 1 108 ? -5.051 -8.68 -4.969 1 97.44 108 ALA A C 1
ATOM 897 O O . ALA A 1 108 ? -4.922 -8.648 -3.744 1 97.44 108 ALA A O 1
ATOM 898 N N . MET A 1 109 ? -4.355 -7.902 -5.781 1 95.75 109 MET A N 1
ATOM 899 C CA . MET A 1 109 ? -3.408 -6.918 -5.262 1 95.75 109 MET A CA 1
ATOM 900 C C . MET A 1 109 ? -4.113 -5.898 -4.375 1 95.75 109 MET A C 1
ATOM 902 O O . MET A 1 109 ? -3.59 -5.523 -3.322 1 95.75 109 MET A O 1
ATOM 906 N N . ALA A 1 110 ? -5.301 -5.527 -4.762 1 93.69 110 ALA A N 1
ATOM 907 C CA . ALA A 1 110 ? -6.035 -4.496 -4.031 1 93.69 110 ALA A CA 1
ATOM 908 C C . ALA A 1 110 ? -6.555 -5.031 -2.703 1 93.69 110 ALA A C 1
ATOM 910 O O . ALA A 1 110 ? -6.238 -4.492 -1.641 1 93.69 110 ALA A O 1
ATOM 911 N N . VAL A 1 111 ? -7.211 -6.156 -2.729 1 95.06 111 VAL A N 1
ATOM 912 C CA . VAL A 1 111 ? -7.93 -6.609 -1.543 1 95.06 111 VAL A CA 1
ATOM 913 C C . VAL A 1 111 ? -6.969 -7.324 -0.597 1 95.06 111 VAL A C 1
ATOM 915 O O . VAL A 1 111 ? -7.102 -7.223 0.625 1 95.06 111 VAL A O 1
ATOM 918 N N . CYS A 1 112 ? -5.984 -8.023 -1.12 1 95.88 112 CYS A N 1
ATOM 919 C CA . CYS A 1 112 ? -5.105 -8.805 -0.26 1 95.88 112 CYS A CA 1
ATOM 920 C C . CYS A 1 112 ? -3.846 -8.023 0.092 1 95.88 112 CYS A C 1
ATOM 922 O O . CYS A 1 112 ? -3.514 -7.867 1.269 1 95.88 112 CYS A O 1
ATOM 924 N N . ARG A 1 113 ? -3.199 -7.488 -0.89 1 90.19 113 ARG A N 1
ATOM 925 C CA . ARG A 1 113 ? -1.917 -6.84 -0.633 1 90.19 113 ARG A CA 1
ATOM 926 C C . ARG A 1 113 ? -2.113 -5.449 -0.037 1 90.19 113 ARG A C 1
ATOM 928 O O . ARG A 1 113 ? -1.497 -5.113 0.976 1 90.19 113 ARG A O 1
ATOM 935 N N . LYS A 1 114 ? -2.971 -4.688 -0.606 1 88.38 114 LYS A N 1
ATOM 936 C CA . LYS A 1 114 ? -3.133 -3.309 -0.156 1 88.38 114 LYS A CA 1
ATOM 937 C C . LYS A 1 114 ? -4.02 -3.234 1.084 1 88.38 114 LYS A C 1
ATOM 939 O O . LYS A 1 114 ? -3.645 -2.619 2.084 1 88.38 114 LYS A O 1
ATOM 944 N N . LEU A 1 115 ? -5.168 -3.951 1.093 1 89.19 115 LEU A N 1
ATOM 945 C CA . LEU A 1 115 ? -6.098 -3.859 2.211 1 89.19 115 LEU A CA 1
ATOM 946 C C . LEU A 1 115 ? -5.727 -4.848 3.311 1 89.19 115 LEU A C 1
ATOM 948 O O . LEU A 1 115 ? -6.188 -4.719 4.449 1 89.19 115 LEU A O 1
ATOM 952 N N . GLY A 1 116 ? -5.016 -5.883 2.947 1 91.75 116 GLY A N 1
ATOM 953 C CA . GLY A 1 116 ? -4.543 -6.828 3.949 1 91.75 116 GLY A CA 1
ATOM 954 C C . GLY A 1 116 ? -5.605 -7.828 4.371 1 91.75 116 GLY A C 1
ATOM 955 O O . GLY A 1 116 ? -5.547 -8.375 5.473 1 91.75 116 GLY A O 1
ATOM 956 N N . ILE A 1 117 ? -6.562 -8.016 3.512 1 94.12 117 ILE A N 1
ATOM 957 C CA . ILE A 1 117 ? -7.66 -8.914 3.846 1 94.12 117 ILE A CA 1
ATOM 958 C C . ILE A 1 117 ? -7.18 -10.359 3.781 1 94.12 117 ILE A C 1
ATOM 960 O O . ILE A 1 117 ? -7.684 -11.219 4.508 1 94.12 117 ILE A O 1
ATOM 964 N N . CYS A 1 118 ? -6.309 -10.656 2.969 1 97.38 118 CYS A N 1
ATOM 965 C CA . CYS A 1 118 ? -5.742 -11.992 2.787 1 97.38 118 CYS A CA 1
ATOM 966 C C . CYS A 1 118 ? -4.25 -11.914 2.486 1 97.38 118 CYS A C 1
ATOM 968 O O . CYS A 1 118 ? -3.701 -10.82 2.326 1 97.38 118 CYS A O 1
ATOM 970 N N . ASP A 1 119 ? -3.648 -13.086 2.545 1 98.19 119 ASP A N 1
ATOM 971 C CA . ASP A 1 119 ? -2.223 -13.195 2.246 1 98.19 119 ASP A CA 1
ATOM 972 C C . ASP A 1 119 ? -1.999 -13.758 0.842 1 98.19 119 ASP A C 1
ATOM 974 O O . ASP A 1 119 ? -2.604 -14.758 0.464 1 98.19 119 ASP A O 1
ATOM 978 N N . ILE A 1 120 ? -1.211 -13.078 0.063 1 98.5 120 ILE A N 1
ATOM 979 C CA . ILE A 1 120 ? -0.872 -13.586 -1.263 1 98.5 120 ILE A CA 1
ATOM 980 C C . ILE A 1 120 ? 0.641 -13.531 -1.464 1 98.5 120 ILE A C 1
ATOM 982 O O . ILE A 1 120 ? 1.355 -12.906 -0.679 1 98.5 120 ILE A O 1
ATOM 986 N N . LEU A 1 121 ? 1.102 -14.219 -2.494 1 98.69 121 LEU A N 1
ATOM 987 C CA . LEU A 1 121 ? 2.525 -14.32 -2.795 1 98.69 121 LEU A CA 1
ATOM 988 C C . LEU A 1 121 ? 3.172 -12.945 -2.842 1 98.69 121 LEU A C 1
ATOM 990 O O . LEU A 1 121 ? 4.238 -12.734 -2.262 1 98.69 121 LEU A O 1
ATOM 994 N N . GLU A 1 122 ? 2.496 -11.961 -3.406 1 98.25 122 GLU A N 1
ATOM 995 C CA . GLU A 1 122 ? 3.045 -10.625 -3.639 1 98.25 122 GLU A CA 1
ATOM 996 C C . GLU A 1 122 ? 3.205 -9.859 -2.328 1 98.25 122 GLU A C 1
ATOM 998 O O . GLU A 1 122 ? 3.852 -8.812 -2.291 1 98.25 122 GLU A O 1
ATOM 1003 N N . GLY A 1 123 ? 2.633 -10.453 -1.26 1 97.56 123 GLY A N 1
ATOM 1004 C CA . GLY A 1 123 ? 2.812 -9.852 0.053 1 97.56 123 GLY A CA 1
ATOM 1005 C C . GLY A 1 123 ? 3.971 -10.453 0.83 1 97.56 123 GLY A C 1
ATOM 1006 O O . GLY A 1 123 ? 4.414 -9.883 1.83 1 97.56 123 GLY A O 1
ATOM 1007 N N . THR A 1 124 ? 4.434 -11.602 0.449 1 98.5 124 THR A N 1
ATOM 1008 C CA . THR A 1 124 ? 5.605 -12.219 1.062 1 98.5 124 THR A CA 1
ATOM 1009 C C . THR A 1 124 ? 6.863 -11.422 0.737 1 98.5 124 THR A C 1
ATOM 1011 O O . THR A 1 124 ? 6.848 -10.555 -0.14 1 98.5 124 THR A O 1
ATOM 1014 N N . LEU A 1 125 ? 7.938 -11.75 1.442 1 98.62 125 LEU A N 1
ATOM 1015 C CA . LEU A 1 125 ? 9.172 -10.984 1.275 1 98.62 125 LEU A CA 1
ATOM 1016 C C . LEU A 1 125 ? 9.641 -11.031 -0.172 1 98.62 125 LEU A C 1
ATOM 1018 O O . LEU A 1 125 ? 9.82 -9.984 -0.804 1 98.62 125 LEU A O 1
ATOM 1022 N N . PRO A 1 126 ? 9.859 -12.211 -0.819 1 98.81 126 PRO A N 1
ATOM 1023 C CA . PRO A 1 126 ? 10.336 -12.188 -2.203 1 98.81 126 PRO A CA 1
ATOM 1024 C C . PRO A 1 126 ? 9.312 -11.617 -3.176 1 98.81 126 PRO A C 1
ATOM 1026 O O . PRO A 1 126 ? 9.672 -10.906 -4.117 1 98.81 126 PRO A O 1
ATOM 1029 N N . GLY A 1 127 ? 7.945 -11.938 -2.949 1 98.56 127 GLY A N 1
ATOM 1030 C CA . GLY A 1 127 ? 6.918 -11.383 -3.816 1 98.56 127 GLY A CA 1
ATOM 1031 C C . GLY A 1 127 ? 6.809 -9.867 -3.715 1 98.56 127 GLY A C 1
ATOM 1032 O O . GLY A 1 127 ? 6.621 -9.188 -4.723 1 98.56 127 GLY A O 1
ATOM 1033 N N . PHE A 1 128 ? 6.965 -9.414 -2.508 1 98.38 128 PHE A N 1
ATOM 1034 C CA . PHE A 1 128 ? 6.914 -7.98 -2.246 1 98.38 128 PHE A CA 1
ATOM 1035 C C . PHE A 1 128 ? 8.047 -7.258 -2.955 1 98.38 128 PHE A C 1
ATOM 1037 O O . PHE A 1 128 ? 7.832 -6.234 -3.609 1 98.38 128 PHE A O 1
ATOM 1044 N N . ILE A 1 129 ? 9.188 -7.742 -2.914 1 98.81 129 ILE A N 1
ATOM 1045 C CA . ILE A 1 129 ? 10.383 -7.113 -3.455 1 98.81 129 ILE A CA 1
ATOM 1046 C C . ILE A 1 129 ? 10.289 -7.039 -4.977 1 98.81 129 ILE A C 1
ATOM 1048 O O . ILE A 1 129 ? 10.602 -6.008 -5.574 1 98.81 129 ILE A O 1
ATOM 1052 N N . PHE A 1 130 ? 9.773 -8.031 -5.633 1 98.31 130 PHE A N 1
ATOM 1053 C CA . PHE A 1 130 ? 10 -8.125 -7.07 1 98.31 130 PHE A CA 1
ATOM 1054 C C . PHE A 1 130 ? 8.703 -7.891 -7.836 1 98.31 130 PHE A C 1
ATOM 1056 O O . PHE A 1 130 ? 8.688 -7.918 -9.07 1 98.31 130 PHE A O 1
ATOM 1063 N N . ASN A 1 131 ? 7.641 -7.629 -7.02 1 97.25 131 ASN A N 1
ATOM 1064 C CA . ASN A 1 131 ? 6.348 -7.395 -7.656 1 97.25 131 ASN A CA 1
ATOM 1065 C C . ASN A 1 131 ? 6.445 -6.336 -8.75 1 97.25 131 ASN A C 1
ATOM 1067 O O . ASN A 1 131 ? 6.934 -5.23 -8.508 1 97.25 131 ASN A O 1
ATOM 1071 N N . GLU A 1 132 ? 6.07 -6.715 -9.992 1 95.31 132 GLU A N 1
ATOM 1072 C CA . GLU A 1 132 ? 5.93 -5.824 -11.141 1 95.31 132 GLU A CA 1
ATOM 1073 C C . GLU A 1 132 ? 7.293 -5.355 -11.648 1 95.31 132 GLU A C 1
ATOM 1075 O O . GLU A 1 132 ? 7.371 -4.48 -12.516 1 95.31 132 GLU A O 1
ATOM 1080 N N . LEU A 1 133 ? 8.383 -5.863 -11.172 1 95.56 133 LEU A N 1
ATOM 1081 C CA . LEU A 1 133 ? 9.695 -5.496 -11.68 1 95.56 133 LEU A CA 1
ATOM 1082 C C . LEU A 1 133 ? 10.086 -6.375 -12.859 1 95.56 133 LEU A C 1
ATOM 1084 O O . LEU A 1 133 ? 9.883 -7.59 -12.836 1 95.56 133 LEU A O 1
ATOM 1088 N N . ASN A 1 134 ? 10.469 -5.672 -13.922 1 93.12 134 ASN A N 1
ATOM 1089 C CA . ASN A 1 134 ? 11.008 -6.332 -15.102 1 93.12 134 ASN A CA 1
ATOM 1090 C C . ASN A 1 134 ? 12.461 -5.949 -15.352 1 93.12 134 ASN A C 1
ATOM 1092 O O . ASN A 1 134 ? 12.75 -4.828 -15.773 1 93.12 134 ASN A O 1
ATOM 1096 N N . TRP A 1 135 ? 13.328 -6.781 -15.062 1 91.06 135 TRP A N 1
ATOM 1097 C CA . TRP A 1 135 ? 14.742 -6.438 -15.156 1 91.06 135 TRP A CA 1
ATOM 1098 C C . TRP A 1 135 ? 15.25 -6.602 -16.578 1 91.06 135 TRP A C 1
ATOM 1100 O O . TRP A 1 135 ? 16.453 -6.586 -16.828 1 91.06 135 TRP A O 1
ATOM 1110 N N . CYS A 1 136 ? 14.32 -6.707 -17.562 1 88.75 136 CYS A N 1
ATOM 1111 C CA . CYS A 1 136 ? 14.641 -6.496 -18.969 1 88.75 136 CYS A CA 1
ATOM 1112 C C . CYS A 1 136 ? 14.367 -5.059 -19.391 1 88.75 136 CYS A C 1
ATOM 1114 O O . CYS A 1 136 ? 14.711 -4.648 -20.484 1 88.75 136 CYS A O 1
ATOM 1116 N N . ASP A 1 137 ? 13.656 -4.344 -18.562 1 89.31 137 ASP A N 1
ATOM 1117 C CA . ASP A 1 137 ? 13.383 -2.93 -18.812 1 89.31 137 ASP A CA 1
ATOM 1118 C C . ASP A 1 137 ? 14.633 -2.082 -18.578 1 89.31 137 ASP A C 1
ATOM 1120 O O . ASP A 1 137 ? 15.047 -1.883 -17.422 1 89.31 137 ASP A O 1
ATOM 1124 N N . ARG A 1 138 ? 15.148 -1.485 -19.578 1 87.81 138 ARG A N 1
ATOM 1125 C CA . ARG A 1 138 ? 16.406 -0.745 -19.516 1 87.81 138 ARG A CA 1
ATOM 1126 C C . ARG A 1 138 ? 16.266 0.511 -18.672 1 87.81 138 ARG A C 1
ATOM 1128 O O . ARG A 1 138 ? 17.234 1.018 -18.125 1 87.81 138 ARG A O 1
ATOM 1135 N N . ARG A 1 139 ? 15.086 1.033 -18.531 1 88.19 139 ARG A N 1
ATOM 1136 C CA . ARG A 1 139 ? 14.852 2.195 -17.672 1 88.19 139 ARG A CA 1
ATOM 1137 C C . ARG A 1 139 ? 15.094 1.861 -16.203 1 88.19 139 ARG A C 1
ATOM 1139 O O . ARG A 1 139 ? 15.508 2.725 -15.43 1 88.19 139 ARG A O 1
ATOM 1146 N N . LEU A 1 140 ? 14.844 0.585 -15.844 1 91.69 140 LEU A N 1
ATOM 1147 C CA . LEU A 1 140 ? 15.031 0.137 -14.469 1 91.69 140 LEU A CA 1
ATOM 1148 C C . LEU A 1 140 ? 16.484 -0.25 -14.211 1 91.69 140 LEU A C 1
ATOM 1150 O O . LEU A 1 140 ? 17 -0.045 -13.109 1 91.69 140 LEU A O 1
ATOM 1154 N N . THR A 1 141 ? 17.156 -0.749 -15.273 1 91.56 141 THR A N 1
ATOM 1155 C CA . THR A 1 141 ? 18.453 -1.373 -15.047 1 91.56 141 THR A CA 1
ATOM 1156 C C . THR A 1 141 ? 19.594 -0.391 -15.344 1 91.56 141 THR A C 1
ATOM 1158 O O . THR A 1 141 ? 20.766 -0.758 -15.297 1 91.56 141 THR A O 1
ATOM 1161 N N . ALA A 1 142 ? 19.266 0.767 -15.586 1 87.56 142 ALA A N 1
ATOM 1162 C CA . ALA A 1 142 ? 20.234 1.804 -15.93 1 87.56 142 ALA A CA 1
ATOM 1163 C C . ALA A 1 142 ? 21.156 1.342 -17.047 1 87.56 142 ALA A C 1
ATOM 1165 O O . ALA A 1 142 ? 22.375 1.543 -16.984 1 87.56 142 ALA A O 1
ATOM 1166 N N . GLY A 1 143 ? 20.672 0.633 -18.016 1 84.81 143 GLY A N 1
ATOM 1167 C CA . GLY A 1 143 ? 21.391 0.257 -19.219 1 84.81 143 GLY A CA 1
ATOM 1168 C C . GLY A 1 143 ? 22.062 -1.104 -19.109 1 84.81 143 GLY A C 1
ATOM 1169 O O . GLY A 1 143 ? 22.484 -1.67 -20.109 1 84.81 143 GLY A O 1
ATOM 1170 N N . THR A 1 144 ? 22.109 -1.626 -17.859 1 86.75 144 THR A N 1
ATOM 1171 C CA . THR A 1 144 ? 22.641 -2.977 -17.734 1 86.75 144 THR A CA 1
ATOM 1172 C C . THR A 1 144 ? 21.734 -3.984 -18.438 1 86.75 144 THR A C 1
ATOM 1174 O O . THR A 1 144 ? 20.516 -3.904 -18.312 1 86.75 144 THR A O 1
ATOM 1177 N N . VAL A 1 145 ? 22.312 -4.887 -19.156 1 83.31 145 VAL A N 1
ATOM 1178 C CA . VAL A 1 145 ? 21.562 -5.875 -19.906 1 83.31 145 VAL A CA 1
ATOM 1179 C C . VAL A 1 145 ? 21.531 -7.199 -19.156 1 83.31 145 VAL A C 1
ATOM 1181 O O . VAL A 1 145 ? 22.562 -7.855 -19 1 83.31 145 VAL A O 1
ATOM 1184 N N . TYR A 1 146 ? 20.328 -7.484 -18.641 1 84 146 TYR A N 1
ATOM 1185 C CA . TYR A 1 146 ? 20.125 -8.75 -17.938 1 84 146 TYR A CA 1
ATOM 1186 C C . TYR A 1 146 ? 19.406 -9.758 -18.828 1 84 146 TYR A C 1
ATOM 1188 O O . TYR A 1 146 ? 18.281 -10.148 -18.531 1 84 146 TYR A O 1
ATOM 1196 N N . GLN A 1 147 ? 19.812 -9.945 -20.047 1 82.12 147 GLN A N 1
ATOM 1197 C CA . GLN A 1 147 ? 19.172 -10.883 -20.969 1 82.12 147 GLN A CA 1
ATOM 1198 C C . GLN A 1 147 ? 20.203 -11.844 -21.578 1 82.12 147 GLN A C 1
ATOM 1200 O O . GLN A 1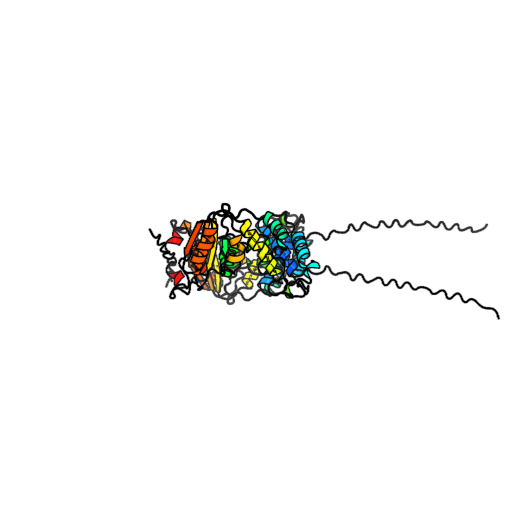 147 ? 21.406 -11.578 -21.547 1 82.12 147 GLN A O 1
ATOM 1205 N N . THR A 1 148 ? 19.578 -12.883 -22.047 1 84 148 THR A N 1
ATOM 1206 C CA . THR A 1 148 ? 20.422 -13.852 -22.75 1 84 148 THR A CA 1
ATOM 1207 C C . THR A 1 148 ? 20.484 -13.523 -24.25 1 84 148 THR A C 1
ATOM 1209 O O . THR A 1 148 ? 19.938 -12.508 -24.688 1 84 148 THR A O 1
ATOM 1212 N N . GLN A 1 149 ? 21.156 -14.406 -24.984 1 85.5 149 GLN A N 1
ATOM 1213 C CA . GLN A 1 149 ? 21.266 -14.242 -26.438 1 85.5 149 GLN A CA 1
ATOM 1214 C C . GLN A 1 149 ? 19.891 -14.375 -27.094 1 85.5 149 GLN A C 1
ATOM 1216 O O . GLN A 1 149 ? 19.688 -13.883 -28.203 1 85.5 149 GLN A O 1
ATOM 1221 N N . CYS A 1 150 ? 18.953 -14.961 -26.328 1 86.19 150 CYS A N 1
ATOM 1222 C CA . CYS A 1 150 ? 17.625 -15.203 -26.891 1 86.19 150 CYS A CA 1
ATOM 1223 C C . CYS A 1 150 ? 16.656 -14.117 -26.469 1 86.19 150 CYS A C 1
ATOM 1225 O O . CYS A 1 150 ? 15.461 -14.195 -26.766 1 86.19 150 CYS A O 1
ATOM 1227 N N . GLY A 1 151 ? 17.156 -13.141 -25.828 1 82.62 151 GLY A N 1
ATOM 1228 C CA . GLY A 1 151 ? 16.359 -11.961 -25.5 1 82.62 151 GLY A CA 1
ATOM 1229 C C . GLY A 1 151 ? 15.578 -12.102 -24.219 1 82.62 151 GLY A C 1
ATOM 1230 O O . GLY A 1 151 ? 16.031 -12.766 -23.281 1 82.62 151 GLY A O 1
ATOM 1231 N N . CYS A 1 152 ? 14.461 -11.273 -24.094 1 82.94 152 CYS A N 1
ATOM 1232 C CA . CYS A 1 152 ? 13.68 -11.172 -22.875 1 82.94 152 CYS A CA 1
ATOM 1233 C C . CYS A 1 152 ? 12.219 -11.539 -23.125 1 82.94 152 CYS A C 1
ATOM 1235 O O . CYS A 1 152 ? 11.312 -10.852 -22.641 1 82.94 152 CYS A O 1
ATOM 1237 N N . SER A 1 153 ? 12.07 -12.508 -23.922 1 77.94 153 SER A N 1
ATOM 1238 C CA . SER A 1 153 ? 10.703 -12.922 -24.219 1 77.94 153 SER A CA 1
ATOM 1239 C C . SER A 1 153 ? 10.492 -14.398 -23.922 1 77.94 153 SER A C 1
ATOM 1241 O O . SER A 1 153 ? 11.461 -15.164 -23.828 1 77.94 153 SER A O 1
ATOM 1243 N N . GLY A 1 154 ? 9.242 -14.812 -23.609 1 72.62 154 GLY A N 1
ATOM 1244 C CA . GLY A 1 154 ? 8.891 -16.219 -23.422 1 72.62 154 GLY A CA 1
ATOM 1245 C C . GLY A 1 154 ? 9.68 -16.891 -22.312 1 72.62 154 GLY A C 1
ATOM 1246 O O . GLY A 1 154 ? 9.836 -16.328 -21.234 1 72.62 154 GLY A O 1
ATOM 1247 N N . GLU A 1 155 ? 10.086 -18.125 -22.656 1 70.81 155 GLU A N 1
ATOM 1248 C CA . GLU A 1 155 ? 10.766 -18.984 -21.688 1 70.81 155 GLU A CA 1
ATOM 1249 C C . GLU A 1 155 ? 12.195 -18.5 -21.438 1 70.81 155 GLU A C 1
ATOM 1251 O O . GLU A 1 155 ? 12.859 -18.969 -20.5 1 70.81 155 GLU A O 1
ATOM 1256 N N . ALA A 1 156 ? 12.531 -17.578 -22.125 1 69.12 156 ALA A N 1
ATOM 1257 C CA . ALA A 1 156 ? 13.891 -17.062 -21.969 1 69.12 156 ALA A CA 1
ATOM 1258 C C . ALA A 1 156 ? 13.938 -15.945 -20.922 1 69.12 156 ALA A C 1
ATOM 1260 O O . ALA A 1 156 ? 15.016 -15.555 -20.469 1 69.12 156 ALA A O 1
ATOM 1261 N N . GLN A 1 157 ? 12.859 -15.641 -20.484 1 83.25 157 GLN A N 1
ATOM 1262 C CA . GLN A 1 157 ? 12.82 -14.477 -19.609 1 83.25 157 GLN A CA 1
ATOM 1263 C C . GLN A 1 157 ? 13.133 -14.867 -18.156 1 83.25 157 GLN A C 1
ATOM 1265 O O . GLN A 1 157 ? 12.438 -15.703 -17.578 1 83.25 157 GLN A O 1
ATOM 1270 N N . LEU A 1 158 ? 14.164 -14.25 -17.609 1 90.31 158 LEU A N 1
ATOM 1271 C CA . LEU A 1 158 ? 14.57 -14.453 -16.219 1 90.31 158 LEU A CA 1
ATOM 1272 C C . LEU A 1 158 ? 13.445 -14.078 -15.258 1 90.31 158 LEU A C 1
ATOM 1274 O O . LEU A 1 158 ? 13.297 -14.703 -14.211 1 90.31 158 LEU A O 1
ATOM 1278 N N . VAL A 1 159 ? 12.625 -13.109 -15.672 1 93.44 159 VAL A N 1
ATOM 1279 C CA . VAL A 1 159 ? 11.5 -12.695 -14.836 1 93.44 159 VAL A CA 1
ATOM 1280 C C . VAL A 1 159 ? 10.5 -13.844 -14.711 1 93.44 159 VAL A C 1
ATOM 1282 O O . VAL A 1 159 ? 10 -14.117 -13.617 1 93.44 159 VAL A O 1
ATOM 1285 N N . TYR A 1 160 ? 10.32 -14.555 -15.812 1 91.62 160 TYR A N 1
ATOM 1286 C CA . TYR A 1 160 ? 9.406 -15.688 -15.828 1 91.62 160 TYR A CA 1
ATOM 1287 C C . TYR A 1 160 ? 9.914 -16.812 -14.93 1 91.62 160 TYR A C 1
ATOM 1289 O O . TYR A 1 160 ? 9.148 -17.391 -14.156 1 91.62 160 TYR A O 1
ATOM 1297 N N . ALA A 1 161 ? 11.188 -17.078 -15.031 1 93.69 161 ALA A N 1
ATOM 1298 C CA . ALA A 1 161 ? 11.797 -18.125 -14.211 1 93.69 161 ALA A CA 1
ATOM 1299 C C . ALA A 1 161 ? 11.68 -17.797 -12.727 1 93.69 161 ALA A C 1
ATOM 1301 O O . ALA A 1 161 ? 11.438 -18.688 -11.906 1 93.69 161 ALA A O 1
ATOM 1302 N N . PHE A 1 162 ? 11.852 -16.547 -12.359 1 96.81 162 PHE A N 1
ATOM 1303 C CA . PHE A 1 162 ? 11.711 -16.125 -10.969 1 96.81 162 PHE A CA 1
ATOM 1304 C C . PHE A 1 162 ? 10.312 -16.438 -10.445 1 96.81 162 PHE A C 1
ATOM 1306 O O . PHE A 1 162 ? 10.172 -17.047 -9.391 1 96.81 162 PHE A O 1
ATOM 1313 N N . TRP A 1 163 ? 9.297 -16.109 -11.195 1 96.75 163 TRP A N 1
ATOM 1314 C CA . TRP A 1 163 ? 7.926 -16.25 -10.727 1 96.75 163 TRP A CA 1
ATOM 1315 C C . TRP A 1 163 ? 7.488 -17.703 -10.758 1 96.75 163 TRP A C 1
ATOM 1317 O O . TRP A 1 163 ? 6.625 -18.125 -9.977 1 96.75 163 TRP A O 1
ATOM 1327 N N . LYS A 1 164 ? 8.109 -18.484 -11.625 1 96.25 164 LYS A N 1
ATOM 1328 C CA . LYS A 1 164 ? 7.867 -19.922 -11.562 1 96.25 164 LYS A CA 1
ATOM 1329 C C . LYS A 1 164 ? 8.367 -20.516 -10.25 1 96.25 164 LYS A C 1
ATOM 1331 O O . LYS A 1 164 ? 7.656 -21.281 -9.602 1 96.25 164 LYS A O 1
ATOM 1336 N N . SER A 1 165 ? 9.547 -20.078 -9.852 1 97.94 165 SER A N 1
ATOM 1337 C CA . SER A 1 165 ? 10.109 -20.5 -8.578 1 97.94 165 SER A CA 1
ATOM 1338 C C . SER A 1 165 ? 9.258 -20.016 -7.41 1 97.94 165 SER A C 1
ATOM 1340 O O . SER A 1 165 ? 8.914 -20.781 -6.516 1 97.94 165 SER A O 1
ATOM 1342 N N . ALA A 1 166 ? 8.914 -18.734 -7.43 1 98.5 166 ALA A N 1
ATOM 1343 C CA . ALA A 1 166 ? 8.188 -18.109 -6.328 1 98.5 166 ALA A CA 1
ATOM 1344 C C . ALA A 1 166 ? 6.801 -18.719 -6.172 1 98.5 166 ALA A C 1
ATOM 1346 O O . ALA A 1 166 ? 6.375 -19.031 -5.059 1 98.5 166 ALA A O 1
ATOM 1347 N N . SER A 1 167 ? 6.117 -18.953 -7.289 1 98.31 167 SER A N 1
ATOM 1348 C CA . SER A 1 167 ? 4.773 -19.531 -7.258 1 98.31 167 SER A CA 1
ATOM 1349 C C . SER A 1 167 ? 4.797 -20.969 -6.73 1 98.31 167 SER A C 1
ATOM 1351 O O . SER A 1 167 ? 3.979 -21.328 -5.887 1 98.31 167 SER A O 1
ATOM 1353 N N . LYS A 1 168 ? 5.711 -21.719 -7.285 1 98.5 168 LYS A N 1
ATOM 1354 C CA . LYS A 1 168 ? 5.867 -23.109 -6.844 1 98.5 168 LYS A CA 1
ATOM 1355 C C . LYS A 1 168 ? 6.145 -23.172 -5.344 1 98.5 168 LYS A C 1
ATOM 1357 O O . LYS A 1 168 ? 5.469 -23.906 -4.617 1 98.5 168 LYS A O 1
ATOM 1362 N N . LEU A 1 169 ? 7.094 -22.438 -4.883 1 98.75 169 LEU A N 1
ATOM 1363 C CA . LEU A 1 169 ? 7.523 -22.5 -3.492 1 98.75 169 LEU A CA 1
ATOM 1364 C C . LEU A 1 169 ? 6.461 -21.906 -2.57 1 98.75 169 LEU A C 1
ATOM 1366 O O . LEU A 1 169 ? 6.297 -22.359 -1.435 1 98.75 169 LEU A O 1
ATOM 1370 N N . TYR A 1 170 ? 5.723 -20.906 -3.031 1 98.81 170 TYR A N 1
ATOM 1371 C CA . TYR A 1 170 ? 4.602 -20.375 -2.264 1 98.81 170 TYR A CA 1
ATOM 1372 C C . TYR A 1 170 ? 3.564 -21.469 -1.993 1 98.81 170 TYR A C 1
ATOM 1374 O O . TYR A 1 170 ? 3.064 -21.594 -0.872 1 98.81 170 TYR A O 1
ATOM 1382 N N . SER A 1 171 ? 3.268 -22.219 -2.996 1 98.75 171 SER A N 1
ATOM 1383 C CA . SER A 1 171 ? 2.318 -23.312 -2.848 1 98.75 171 SER A CA 1
ATOM 1384 C C . SER A 1 171 ? 2.801 -24.328 -1.812 1 98.75 171 SER A C 1
ATOM 1386 O O . SER A 1 171 ? 1.996 -24.906 -1.084 1 98.75 171 SER A O 1
ATOM 1388 N N . GLN A 1 172 ? 4.082 -24.484 -1.763 1 98 172 GLN A N 1
ATOM 1389 C CA . GLN A 1 172 ? 4.645 -25.438 -0.815 1 98 172 GLN A CA 1
ATOM 1390 C C . GLN A 1 172 ? 4.684 -24.859 0.595 1 98 172 GLN A C 1
ATOM 1392 O O . GLN A 1 172 ? 4.844 -25.594 1.571 1 98 172 GLN A O 1
ATOM 1397 N N . LEU A 1 173 ? 4.555 -23.609 0.688 1 97.69 173 LEU A N 1
ATOM 1398 C CA . LEU A 1 173 ? 4.668 -22.906 1.961 1 97.69 173 LEU A CA 1
ATOM 1399 C C . LEU A 1 173 ? 3.314 -22.812 2.658 1 97.69 173 LEU A C 1
ATOM 1401 O O . LEU A 1 173 ? 3.236 -22.906 3.887 1 97.69 173 LEU A O 1
ATOM 1405 N N . VAL A 1 174 ? 2.197 -22.672 1.943 1 98.38 174 VAL A N 1
ATOM 1406 C CA . VAL A 1 174 ? 0.887 -22.391 2.523 1 98.38 174 VAL A CA 1
ATOM 1407 C C . VAL A 1 174 ? 0.329 -23.656 3.172 1 98.38 174 VAL A C 1
ATOM 1409 O O . VAL A 1 174 ? 0.704 -24.766 2.797 1 98.38 174 VAL A O 1
ATOM 1412 N N . GLU A 1 175 ? -0.541 -23.469 4.172 1 97.88 175 GLU A N 1
ATOM 1413 C CA . GLU A 1 175 ? -1.16 -24.562 4.902 1 97.88 175 GLU A CA 1
ATOM 1414 C C . GLU A 1 175 ? -2.592 -24.219 5.305 1 97.88 175 GLU A C 1
ATOM 1416 O O . GLU A 1 175 ? -3.002 -23.062 5.234 1 97.88 175 GLU A O 1
ATOM 1421 N N . GLY A 1 176 ? -3.338 -25.297 5.703 1 98.06 176 GLY A N 1
ATOM 1422 C CA . GLY A 1 176 ? -4.707 -25.094 6.152 1 98.06 176 GLY A CA 1
ATOM 1423 C C . GLY A 1 176 ? -5.672 -24.812 5.016 1 98.06 176 GLY A C 1
ATOM 1424 O O . GLY A 1 176 ? -5.676 -25.531 4.012 1 98.06 176 GLY A O 1
ATOM 1425 N N . ASP A 1 177 ? -6.578 -23.922 5.23 1 98.56 177 ASP A N 1
ATOM 1426 C CA . ASP A 1 177 ? -7.539 -23.516 4.211 1 98.56 177 ASP A CA 1
ATOM 1427 C C . ASP A 1 177 ? -6.969 -22.406 3.326 1 98.56 177 ASP A C 1
ATOM 1429 O O . ASP A 1 177 ? -6.445 -21.406 3.83 1 98.56 177 ASP A O 1
ATOM 1433 N N . VAL A 1 178 ? -7.055 -22.594 2.088 1 98.81 178 VAL A N 1
ATOM 1434 C CA . VAL A 1 178 ? -6.523 -21.578 1.184 1 98.81 178 VAL A CA 1
ATOM 1435 C C . VAL A 1 178 ? -7.648 -21.031 0.304 1 98.81 178 VAL A C 1
ATOM 1437 O O . VAL A 1 178 ? -8.656 -21.703 0.083 1 98.81 178 VAL A O 1
ATOM 1440 N N . GLY A 1 179 ? -7.457 -19.766 -0.075 1 98.88 179 GLY A N 1
ATOM 1441 C CA . GLY A 1 179 ? -8.398 -19.156 -1 1 98.88 179 GLY A CA 1
ATOM 1442 C C . GLY A 1 179 ? -7.836 -19 -2.4 1 98.88 179 GLY A C 1
ATOM 1443 O O . GLY A 1 179 ? -6.625 -18.859 -2.578 1 98.88 179 GLY A O 1
ATOM 1444 N N . LEU A 1 180 ? -8.688 -19.078 -3.367 1 98.94 180 LEU A N 1
ATOM 1445 C CA . LEU A 1 180 ? -8.391 -18.781 -4.762 1 98.94 180 LEU A CA 1
ATOM 1446 C C . LEU A 1 180 ? -9.336 -17.703 -5.297 1 98.94 180 LEU A C 1
ATOM 1448 O O . LEU A 1 180 ? -10.547 -17.938 -5.398 1 98.94 180 LEU A O 1
ATOM 1452 N N . LEU A 1 181 ? -8.797 -16.547 -5.602 1 98.75 181 LEU A N 1
ATOM 1453 C CA . LEU A 1 181 ? -9.609 -15.453 -6.133 1 98.75 181 LEU A CA 1
ATOM 1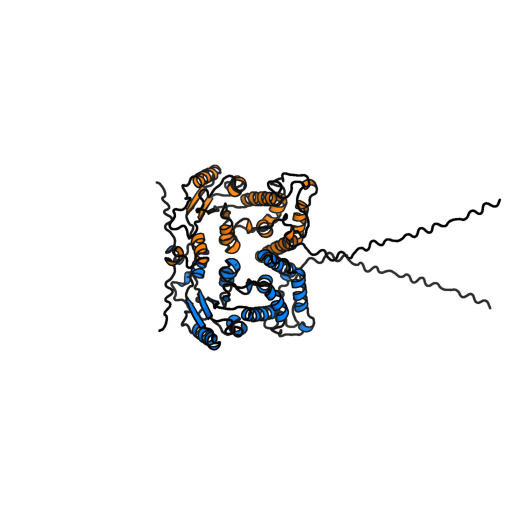454 C C . LEU A 1 181 ? -9.641 -15.492 -7.66 1 98.75 181 LEU A C 1
ATOM 1456 O O . LEU A 1 181 ? -8.594 -15.438 -8.305 1 98.75 181 LEU A O 1
ATOM 1460 N N . LEU A 1 182 ? -10.852 -15.586 -8.211 1 98.56 182 LEU A N 1
ATOM 1461 C CA . LEU A 1 182 ? -11.062 -15.695 -9.648 1 98.56 182 LEU A CA 1
ATOM 1462 C C . LEU A 1 182 ? -11.977 -14.578 -10.148 1 98.56 182 LEU A C 1
ATOM 1464 O O . LEU A 1 182 ? -12.695 -13.961 -9.359 1 98.56 182 LEU A O 1
ATOM 1468 N N . ASN A 1 183 ? -11.812 -14.289 -11.445 1 96.62 183 ASN A N 1
ATOM 1469 C CA . ASN A 1 183 ? -12.664 -13.312 -12.102 1 96.62 183 ASN A CA 1
ATOM 1470 C C . ASN A 1 183 ? -13.875 -13.977 -12.758 1 96.62 183 ASN A C 1
ATOM 1472 O O . ASN A 1 183 ? -13.773 -14.492 -13.875 1 96.62 183 ASN A O 1
ATOM 1476 N N . GLY A 1 184 ? -14.992 -13.922 -12.156 1 95.12 184 GLY A N 1
ATOM 1477 C CA . GLY A 1 184 ? -16.203 -14.555 -12.641 1 95.12 184 GLY A CA 1
ATOM 1478 C C . GLY A 1 184 ? -16.844 -13.812 -13.797 1 95.12 184 GLY A C 1
ATOM 1479 O O . GLY A 1 184 ? -17.797 -14.312 -14.414 1 95.12 184 GLY A O 1
ATOM 1480 N N . SER A 1 185 ? -16.328 -12.625 -14.07 1 92.94 185 SER A N 1
ATOM 1481 C CA . SER A 1 185 ? -16.859 -11.859 -15.195 1 92.94 185 SER A CA 1
ATOM 1482 C C . SER A 1 185 ? -16.297 -12.375 -16.516 1 92.94 185 SER A C 1
ATOM 1484 O O . SER A 1 185 ? -16.797 -12.016 -17.594 1 92.94 185 SER A O 1
ATOM 1486 N N . LEU A 1 186 ? -15.266 -13.227 -16.516 1 94.62 186 LEU A N 1
ATOM 1487 C CA . LEU A 1 186 ? -14.719 -13.875 -17.703 1 94.62 186 LEU A CA 1
ATOM 1488 C C . LEU A 1 186 ? -15.484 -15.156 -18.016 1 94.62 186 LEU A C 1
ATOM 1490 O O . LEU A 1 186 ? -16.062 -15.781 -17.125 1 94.62 186 LEU A O 1
ATOM 1494 N N . VAL A 1 187 ? -15.469 -15.562 -19.234 1 94.12 187 VAL A N 1
ATOM 1495 C CA . VAL A 1 187 ? -16.094 -16.828 -19.656 1 94.12 187 VAL A CA 1
ATOM 1496 C C . VAL A 1 187 ? -15.336 -18 -19.031 1 94.12 187 VAL A C 1
ATOM 1498 O O . VAL A 1 187 ? -15.938 -19 -18.641 1 94.12 187 VAL A O 1
ATOM 1501 N N . THR A 1 188 ? -14 -17.875 -18.875 1 97.25 188 THR A N 1
ATOM 1502 C CA . THR A 1 188 ? -13.125 -18.922 -18.344 1 97.25 188 THR A CA 1
ATOM 1503 C C . THR A 1 188 ? -12.273 -18.391 -17.203 1 97.25 188 THR A C 1
ATOM 1505 O O . THR A 1 188 ? -11.094 -18.094 -17.391 1 97.25 188 THR A O 1
ATOM 1508 N N . PRO A 1 189 ? -12.844 -18.391 -15.977 1 97.81 189 PRO A N 1
ATOM 1509 C CA . PRO A 1 189 ? -12.07 -17.891 -14.836 1 97.81 189 PRO A CA 1
ATOM 1510 C C . PRO A 1 189 ? -10.875 -18.766 -14.492 1 97.81 189 PRO A C 1
ATOM 1512 O O . PRO A 1 189 ? -9.82 -18.25 -14.094 1 97.81 189 PRO A O 1
ATOM 1515 N N . TYR A 1 190 ? -11.016 -20.062 -14.742 1 98.56 190 TYR A N 1
ATOM 1516 C CA . TYR A 1 190 ? -9.93 -21.016 -14.469 1 98.56 190 TYR A CA 1
ATOM 1517 C C . TYR A 1 190 ? -9.398 -21.609 -15.766 1 98.56 190 TYR A C 1
ATOM 1519 O O . TYR A 1 190 ? -10.148 -22.219 -16.531 1 98.56 190 TYR A O 1
ATOM 1527 N N . ASP A 1 191 ? -8.203 -21.375 -15.945 1 98.06 191 ASP A N 1
ATOM 1528 C CA . ASP A 1 191 ? -7.441 -21.922 -17.062 1 98.06 191 ASP A CA 1
ATOM 1529 C C . ASP A 1 191 ? -6.246 -22.734 -16.562 1 98.06 191 ASP A C 1
ATOM 1531 O O . ASP A 1 191 ? -5.309 -22.172 -15.984 1 98.06 191 ASP A O 1
ATOM 1535 N N . LYS A 1 192 ? -6.277 -24.031 -16.859 1 97.06 192 LYS A N 1
ATOM 1536 C CA . LYS A 1 192 ? -5.289 -24.953 -16.328 1 97.06 192 LYS A CA 1
ATOM 1537 C C . LYS A 1 192 ? -3.885 -24.609 -16.812 1 97.06 192 LYS A C 1
ATOM 1539 O O . LYS A 1 192 ? -2.893 -25.016 -16.203 1 97.06 192 LYS A O 1
ATOM 1544 N N . ASN A 1 193 ? -3.812 -23.828 -17.875 1 95.81 193 ASN A N 1
ATOM 1545 C CA . ASN A 1 193 ? -2.52 -23.516 -18.469 1 95.81 193 ASN A CA 1
ATOM 1546 C C . ASN A 1 193 ? -1.92 -22.25 -17.859 1 95.81 193 ASN A C 1
ATOM 1548 O O . ASN A 1 193 ? -0.777 -21.891 -18.156 1 95.81 193 ASN A O 1
ATOM 1552 N N . ARG A 1 194 ? -2.65 -21.562 -17 1 96.25 194 ARG A N 1
ATOM 1553 C CA . ARG A 1 194 ? -2.146 -20.375 -16.328 1 96.25 194 ARG A CA 1
ATOM 1554 C C . ARG A 1 194 ? -1.422 -20.734 -15.039 1 96.25 194 ARG A C 1
ATOM 1556 O O . ARG A 1 194 ? -1.416 -21.891 -14.625 1 96.25 194 ARG A O 1
ATOM 1563 N N . THR A 1 195 ? -0.816 -19.75 -14.445 1 96.25 195 THR A N 1
ATOM 1564 C CA . THR A 1 195 ? 0.133 -19.969 -13.359 1 96.25 195 THR A CA 1
ATOM 1565 C C . THR A 1 195 ? -0.499 -20.812 -12.25 1 96.25 195 THR A C 1
ATOM 1567 O O . THR A 1 195 ? 0.092 -21.781 -11.781 1 96.25 195 THR A O 1
ATOM 1570 N N . PHE A 1 196 ? -1.695 -20.5 -11.836 1 98.62 196 PHE A N 1
ATOM 1571 C CA . PHE A 1 196 ? -2.289 -21.25 -10.742 1 98.62 196 PHE A CA 1
ATOM 1572 C C . PHE A 1 196 ? -2.455 -22.719 -11.125 1 98.62 196 PHE A C 1
ATOM 1574 O O . PHE A 1 196 ? -2.062 -23.609 -10.375 1 98.62 196 PHE A O 1
ATOM 1581 N N . GLY A 1 197 ? -3.051 -22.969 -12.266 1 98.31 197 GLY A N 1
ATOM 1582 C CA . GLY A 1 197 ? -3.346 -24.328 -12.688 1 98.31 197 GLY A CA 1
ATOM 1583 C C . GLY A 1 197 ? -2.104 -25.125 -13.016 1 98.31 197 GLY A C 1
ATOM 1584 O O . GLY A 1 197 ? -2.025 -26.312 -12.688 1 98.31 197 GLY A O 1
ATOM 1585 N N . SER A 1 198 ? -1.116 -24.484 -13.602 1 96.44 198 SER A N 1
ATOM 1586 C CA . SER A 1 198 ? 0.021 -25.219 -14.141 1 96.44 198 SER A CA 1
ATOM 1587 C C . SER A 1 198 ? 1.16 -25.297 -13.133 1 96.44 198 SER A C 1
ATOM 1589 O O . SER A 1 198 ? 1.964 -26.234 -13.164 1 96.44 198 SER A O 1
ATOM 1591 N N . SER A 1 199 ? 1.181 -24.312 -12.266 1 96.62 199 SER A N 1
ATOM 1592 C CA . SER A 1 199 ? 2.354 -24.234 -11.406 1 96.62 199 SER A CA 1
ATOM 1593 C C . SER A 1 199 ? 1.963 -24.297 -9.93 1 96.62 199 SER A C 1
ATOM 1595 O O . SER A 1 199 ? 2.592 -25.016 -9.148 1 96.62 199 SER A O 1
ATOM 1597 N N . GLU A 1 200 ? 0.991 -23.656 -9.508 1 98.69 200 GLU A N 1
ATOM 1598 C CA . GLU A 1 200 ? 0.674 -23.547 -8.094 1 98.69 200 GLU A CA 1
ATOM 1599 C C . GLU A 1 200 ? -0.148 -24.734 -7.609 1 98.69 200 GLU A C 1
ATOM 1601 O O . GLU A 1 200 ? 0.242 -25.422 -6.664 1 98.69 200 GLU A O 1
ATOM 1606 N N . LEU A 1 201 ? -1.188 -25.047 -8.336 1 98.81 201 LEU A N 1
ATOM 1607 C CA . LEU A 1 201 ? -2.1 -26.109 -7.914 1 98.81 201 LEU A CA 1
ATOM 1608 C C . LEU A 1 201 ? -1.371 -27.453 -7.824 1 98.81 201 LEU A C 1
ATOM 1610 O O . LEU A 1 201 ? -1.509 -28.172 -6.832 1 98.81 201 LEU A O 1
ATOM 1614 N N . PRO A 1 202 ? -0.507 -27.828 -8.773 1 98.38 202 PRO A N 1
ATOM 1615 C CA . PRO A 1 202 ? 0.195 -29.125 -8.688 1 98.38 202 PRO A CA 1
ATOM 1616 C C . PRO A 1 202 ? 1.085 -29.219 -7.449 1 98.38 202 PRO A C 1
ATOM 1618 O O . PRO A 1 202 ? 1.466 -30.328 -7.051 1 98.38 202 PRO A O 1
ATOM 1621 N N . ASN A 1 203 ? 1.426 -28.094 -6.844 1 98.5 203 ASN A N 1
ATOM 1622 C CA . ASN A 1 203 ? 2.369 -28.109 -5.73 1 98.5 203 ASN A CA 1
ATOM 1623 C C . ASN A 1 203 ? 1.661 -27.906 -4.395 1 98.5 203 ASN A C 1
ATOM 1625 O O . ASN A 1 203 ? 2.311 -27.672 -3.373 1 98.5 203 ASN A O 1
ATOM 1629 N N . LEU A 1 204 ? 0.326 -27.906 -4.406 1 98.5 204 LEU A N 1
ATOM 1630 C CA . LEU A 1 204 ? -0.458 -28 -3.18 1 98.5 204 LEU A CA 1
ATOM 1631 C C . LEU A 1 204 ? -0.564 -29.453 -2.721 1 98.5 204 LEU A C 1
ATOM 1633 O O . LEU A 1 204 ? -0.848 -30.344 -3.525 1 98.5 204 LEU A O 1
ATOM 1637 N N . TYR A 1 205 ? -0.332 -29.672 -1.401 1 96.25 205 TYR A N 1
ATOM 1638 C CA . TYR A 1 205 ? -0.311 -31.062 -0.964 1 96.25 205 TYR A CA 1
ATOM 1639 C C . TYR A 1 205 ? -1.233 -31.281 0.23 1 96.25 205 TYR A C 1
ATOM 1641 O O . TYR A 1 205 ? -1.183 -30.516 1.202 1 96.25 205 TYR A O 1
ATOM 1649 N N . TYR A 1 206 ? -1.996 -32.312 0.123 1 97.19 206 TYR A N 1
ATOM 1650 C CA . TYR A 1 206 ? -2.697 -32.844 1.286 1 97.19 206 TYR A CA 1
ATOM 1651 C C . TYR A 1 206 ? -1.755 -33.656 2.164 1 97.19 206 TYR A C 1
ATOM 1653 O O . TYR A 1 206 ? -0.896 -34.375 1.658 1 97.19 206 TYR A O 1
ATOM 1661 N N . PRO A 1 207 ? -1.82 -33.5 3.582 1 97.62 207 PRO A N 1
ATOM 1662 C CA . PRO A 1 207 ? -2.855 -32.781 4.355 1 97.62 207 PRO A CA 1
ATOM 1663 C C . PRO A 1 207 ? -2.426 -31.406 4.805 1 97.62 207 PRO A C 1
ATOM 1665 O O . PRO A 1 207 ? -3.057 -30.812 5.684 1 97.62 207 PRO A O 1
ATOM 1668 N N . ARG A 1 208 ? -1.351 -30.953 4.199 1 97.62 208 ARG A N 1
ATOM 1669 C CA . ARG A 1 208 ? -0.938 -29.609 4.574 1 97.62 208 ARG A CA 1
ATOM 1670 C C . ARG A 1 208 ? -2.01 -28.578 4.211 1 97.62 208 ARG A C 1
ATOM 1672 O O . ARG A 1 208 ? -2.312 -27.688 4.996 1 97.62 208 ARG A O 1
ATOM 1679 N N . VAL A 1 209 ? -2.479 -28.688 3.01 1 98.69 209 VAL A N 1
ATOM 1680 C CA . VAL A 1 209 ? -3.652 -27.938 2.586 1 98.69 209 VAL A CA 1
ATOM 1681 C C . VAL A 1 209 ? -4.887 -28.828 2.613 1 98.69 209 VAL A C 1
ATOM 1683 O O . VAL A 1 209 ? -4.91 -29.891 1.973 1 98.69 209 VAL A O 1
ATOM 1686 N N . LYS A 1 210 ? -5.895 -28.391 3.299 1 98.56 210 LYS A N 1
ATOM 1687 C CA . LYS A 1 210 ? -7.039 -29.266 3.539 1 98.56 210 LYS A CA 1
ATOM 1688 C C . LYS A 1 210 ? -8.242 -28.844 2.703 1 98.56 210 LYS A C 1
ATOM 1690 O O . LYS A 1 210 ? -9.094 -29.656 2.369 1 98.56 210 LYS A O 1
ATOM 1695 N N . LYS A 1 211 ? -8.305 -27.609 2.434 1 98.88 211 LYS A N 1
ATOM 1696 C CA . LYS A 1 211 ? -9.469 -27.062 1.745 1 98.88 211 LYS A CA 1
ATOM 1697 C C . LYS A 1 211 ? -9.086 -25.906 0.831 1 98.88 211 LYS A C 1
ATOM 1699 O O . LYS A 1 211 ? -8.242 -25.078 1.189 1 98.88 211 LYS A O 1
ATOM 1704 N N . LEU A 1 212 ? -9.609 -25.891 -0.337 1 98.94 212 LEU A N 1
ATOM 1705 C CA . LEU A 1 212 ? -9.508 -24.766 -1.253 1 98.94 212 LEU A CA 1
ATOM 1706 C C . LEU A 1 212 ? -10.883 -24.156 -1.515 1 98.94 212 LEU A C 1
ATOM 1708 O O . LEU A 1 212 ? -11.812 -24.859 -1.929 1 98.94 212 LEU A O 1
ATOM 1712 N N . THR A 1 213 ? -11.062 -22.906 -1.18 1 98.88 213 THR A N 1
ATOM 1713 C CA . THR A 1 213 ? -12.273 -22.172 -1.532 1 98.88 213 THR A CA 1
ATOM 1714 C C . THR A 1 213 ? -12.023 -21.266 -2.732 1 98.88 213 THR A C 1
ATOM 1716 O O . THR A 1 213 ? -11.18 -20.375 -2.676 1 98.88 213 THR A O 1
ATOM 1719 N N . ALA A 1 214 ? -12.719 -21.516 -3.801 1 98.88 214 ALA A N 1
ATOM 1720 C CA . ALA A 1 214 ? -12.703 -20.625 -4.965 1 98.88 214 ALA A CA 1
ATOM 1721 C C . ALA A 1 214 ? -13.695 -19.484 -4.789 1 98.88 214 ALA A C 1
ATOM 1723 O O . ALA A 1 214 ? -14.883 -19.703 -4.562 1 98.88 214 ALA A O 1
ATOM 1724 N N . TYR A 1 215 ? -13.172 -18.266 -4.82 1 98.19 215 TYR A N 1
ATOM 1725 C CA . TYR A 1 215 ? -14 -17.062 -4.75 1 98.19 215 TYR A CA 1
ATOM 1726 C C . TYR A 1 215 ? -14.148 -16.422 -6.121 1 98.19 215 TYR A C 1
ATOM 1728 O O . TYR A 1 215 ? -13.18 -15.898 -6.68 1 98.19 215 TYR A O 1
ATOM 1736 N N . LEU A 1 216 ? -15.375 -16.469 -6.613 1 97.19 216 LEU A N 1
ATOM 1737 C CA . LEU A 1 216 ? -15.672 -15.875 -7.91 1 97.19 216 LEU A CA 1
ATOM 1738 C C . LEU A 1 216 ? -16.172 -14.445 -7.75 1 97.19 216 LEU A C 1
ATOM 1740 O O . LEU A 1 216 ? -17.281 -14.219 -7.266 1 97.19 216 LEU A O 1
ATOM 1744 N N . ALA A 1 217 ? -15.312 -13.5 -8.195 1 95.69 217 ALA A N 1
ATOM 1745 C CA . ALA A 1 217 ? -15.656 -12.078 -8.094 1 95.69 217 ALA A CA 1
ATOM 1746 C C . ALA A 1 217 ? -16.25 -11.57 -9.406 1 95.69 217 ALA A C 1
ATOM 1748 O O . ALA A 1 217 ? -15.852 -12.008 -10.492 1 95.69 217 ALA A O 1
ATOM 1749 N N . TYR A 1 218 ? -17.219 -10.617 -9.289 1 93.19 218 TYR A N 1
ATOM 1750 C CA . TYR A 1 218 ? -17.859 -10.031 -10.461 1 93.19 218 TYR A CA 1
ATOM 1751 C C . TYR A 1 218 ? -17.688 -8.516 -10.469 1 93.19 218 TYR A C 1
ATOM 1753 O O . TYR A 1 218 ? -17.625 -7.883 -9.406 1 93.19 218 TYR A O 1
ATOM 1761 N N . ASN A 1 219 ? -17.578 -7.965 -11.688 1 88.88 219 ASN A N 1
ATOM 1762 C CA . ASN A 1 219 ? -17.625 -6.512 -11.797 1 88.88 219 ASN A CA 1
ATOM 1763 C C . ASN A 1 219 ? -18.969 -5.957 -11.336 1 88.88 219 ASN A C 1
ATOM 1765 O O . ASN A 1 219 ? -19.984 -6.637 -11.43 1 88.88 219 ASN A O 1
ATOM 1769 N N . LEU A 1 220 ? -18.953 -4.734 -10.852 1 83.56 220 LEU A N 1
ATOM 1770 C CA . LEU A 1 220 ? -20.188 -4.129 -10.383 1 83.56 220 LEU A CA 1
ATOM 1771 C C . LEU A 1 220 ? -21.172 -3.924 -11.531 1 83.56 220 LEU A C 1
ATOM 1773 O O . LEU A 1 220 ? -22.375 -4.023 -11.344 1 83.56 220 LEU A O 1
ATOM 1777 N N . GLU A 1 221 ? -20.672 -3.531 -12.727 1 74.81 221 GLU A N 1
ATOM 1778 C CA . GLU A 1 221 ? -21.516 -3.166 -13.859 1 74.81 221 GLU A CA 1
ATOM 1779 C C . GLU A 1 221 ? -22.234 -4.383 -14.422 1 74.81 221 GLU A C 1
ATOM 1781 O O . GLU A 1 221 ? -23.234 -4.246 -15.148 1 74.81 221 GLU A O 1
ATOM 1786 N N . GLU A 1 222 ? -21.844 -5.488 -14.172 1 61.09 222 GLU A N 1
ATOM 1787 C CA . GLU A 1 222 ? -22.328 -6.664 -14.891 1 61.09 222 GLU A CA 1
ATOM 1788 C C . GLU A 1 222 ? -23.625 -7.191 -14.273 1 61.09 222 GLU A C 1
ATOM 1790 O O . GLU A 1 222 ? -24.062 -8.297 -14.602 1 61.09 222 GLU A O 1
ATOM 1795 N N . GLU A 1 223 ? -24.141 -6.598 -13.312 1 52.59 223 GLU A N 1
ATOM 1796 C CA . GLU A 1 223 ? -25.312 -7.242 -12.734 1 52.59 223 GLU A CA 1
ATOM 1797 C C . GLU A 1 223 ? -26.406 -7.422 -13.773 1 52.59 223 GLU A C 1
ATOM 1799 O O . GLU A 1 223 ? -27.109 -8.438 -13.781 1 52.59 223 GLU A O 1
ATOM 1804 N N . ASP A 1 224 ? -26.531 -6.359 -14.633 1 54.5 224 ASP A N 1
ATOM 1805 C CA . ASP A 1 224 ? -27.672 -6.57 -15.508 1 54.5 224 ASP A CA 1
ATOM 1806 C C . ASP A 1 224 ? -27.375 -7.652 -16.547 1 54.5 224 ASP A C 1
ATOM 1808 O O . ASP A 1 224 ? -28.266 -8.055 -17.297 1 54.5 224 ASP A O 1
ATOM 1812 N N . VAL A 1 225 ? -26.156 -8.062 -16.484 1 58.97 225 VAL A N 1
ATOM 1813 C CA . VAL A 1 225 ? -25.828 -9.086 -17.469 1 58.97 225 VAL A CA 1
ATOM 1814 C C . VAL A 1 225 ? -25.375 -10.359 -16.75 1 58.97 225 VAL A C 1
ATOM 1816 O O . VAL A 1 225 ? -24.75 -10.289 -15.68 1 58.97 225 VAL A O 1
ATOM 1819 N N . ARG A 1 226 ? -26.047 -11.398 -16.859 1 64.81 226 ARG A N 1
ATOM 1820 C CA . ARG A 1 226 ? -25.656 -12.703 -16.328 1 64.81 226 ARG A CA 1
ATOM 1821 C C . ARG A 1 226 ? -24.141 -12.852 -16.312 1 64.81 226 ARG A C 1
ATOM 1823 O O . ARG A 1 226 ? -23.469 -12.531 -17.297 1 64.81 226 ARG A O 1
ATOM 1830 N N . PRO A 1 227 ? -23.641 -13.148 -15.055 1 74.94 227 PRO A N 1
ATOM 1831 C CA . PRO A 1 227 ? -22.188 -13.391 -15.055 1 74.94 227 PRO A CA 1
ATOM 1832 C C . PRO A 1 227 ? -21.766 -14.422 -16.094 1 74.94 227 PRO A C 1
ATOM 1834 O O . PRO A 1 227 ? -22.531 -15.336 -16.422 1 74.94 227 PRO A O 1
ATOM 1837 N N . ASN A 1 228 ? -20.656 -14.211 -16.641 1 85.06 228 ASN A N 1
ATOM 1838 C CA . ASN A 1 228 ? -20.156 -15.078 -17.703 1 85.06 228 ASN A CA 1
ATOM 1839 C C . ASN A 1 228 ? -19.844 -16.484 -17.188 1 85.06 228 ASN A C 1
ATOM 1841 O O . ASN A 1 228 ? -19.953 -17.453 -17.922 1 85.06 228 ASN A O 1
ATOM 1845 N N . ALA A 1 229 ? -19.516 -16.5 -15.883 1 93.12 229 ALA A N 1
ATOM 1846 C CA . ALA A 1 229 ? -19.203 -17.797 -15.289 1 93.12 229 ALA A CA 1
ATOM 1847 C C . ALA A 1 229 ? -19.719 -17.875 -13.852 1 93.12 229 ALA A C 1
ATOM 1849 O O . ALA A 1 229 ? -19.781 -16.859 -13.156 1 93.12 229 ALA A O 1
ATOM 1850 N N . GLY A 1 230 ? -20.141 -19.094 -13.469 1 95.38 230 GLY A N 1
ATOM 1851 C CA . GLY A 1 230 ? -20.5 -19.406 -12.102 1 95.38 230 GLY A CA 1
ATOM 1852 C C . GLY A 1 230 ? -19.781 -20.641 -11.562 1 95.38 230 GLY A C 1
ATOM 1853 O O . GLY A 1 230 ? -18.906 -21.188 -12.227 1 95.38 230 GLY A O 1
ATOM 1854 N N . CYS A 1 231 ? -20.188 -21.141 -10.383 1 97.06 231 CYS A N 1
ATOM 1855 C CA . CYS A 1 231 ? -19.531 -22.25 -9.719 1 97.06 231 CYS A CA 1
ATOM 1856 C C . CYS A 1 231 ? -19.75 -23.547 -10.484 1 97.06 231 CYS A C 1
ATOM 1858 O O . CYS A 1 231 ? -19 -24.516 -10.305 1 97.06 231 CYS A O 1
ATOM 1860 N N . ASN A 1 232 ? -20.766 -23.578 -11.359 1 96.75 232 ASN A N 1
ATOM 1861 C CA . ASN A 1 232 ? -21.062 -24.781 -12.109 1 96.75 232 ASN A CA 1
ATOM 1862 C C . ASN A 1 232 ? -20.672 -24.656 -13.578 1 96.75 232 ASN A C 1
ATOM 1864 O O . ASN A 1 232 ? -21.047 -25.484 -14.406 1 96.75 232 ASN A O 1
ATOM 1868 N N . SER A 1 233 ? -19.969 -23.547 -13.852 1 96.94 233 SER A N 1
ATOM 1869 C CA . SER A 1 233 ? -19.469 -23.406 -15.211 1 96.94 233 SER A CA 1
ATOM 1870 C C . SER A 1 233 ? -18.359 -24.422 -15.492 1 96.94 233 SER A C 1
ATOM 1872 O O . SER A 1 233 ? -17.75 -24.953 -14.562 1 96.94 233 SER A O 1
ATOM 1874 N N . GLU A 1 234 ? -18.109 -24.641 -16.75 1 97.56 234 GLU A N 1
ATOM 1875 C CA . GLU A 1 234 ? -17.188 -25.688 -17.188 1 97.56 234 GLU A CA 1
ATOM 1876 C C . GLU A 1 234 ? -15.812 -25.516 -16.562 1 97.56 234 GLU A C 1
ATOM 1878 O O . GLU A 1 234 ? -15.234 -26.469 -16.047 1 97.56 234 GLU A O 1
ATOM 1883 N N . SER A 1 235 ? -15.234 -24.344 -16.625 1 97.81 235 SER A N 1
ATOM 1884 C CA . SER A 1 235 ? -13.883 -24.125 -16.109 1 97.81 235 SER A CA 1
ATOM 1885 C C . SER A 1 235 ? -13.812 -24.359 -14.609 1 97.81 235 SER A C 1
ATOM 1887 O O . SER A 1 235 ? -12.797 -24.859 -14.102 1 97.81 235 SER A O 1
ATOM 1889 N N . LEU A 1 236 ? -14.914 -24.078 -13.906 1 98.62 236 LEU A N 1
ATOM 1890 C CA . LEU A 1 236 ? -14.906 -24.281 -12.461 1 98.62 236 LEU A CA 1
ATOM 1891 C C . LEU A 1 236 ? -15.117 -25.75 -12.117 1 98.62 236 LEU A C 1
ATOM 1893 O O . LEU A 1 236 ? -14.594 -26.234 -11.109 1 98.62 236 LEU A O 1
ATOM 1897 N N . LEU A 1 237 ? -15.867 -26.422 -12.969 1 98.62 237 LEU A N 1
ATOM 1898 C CA . LEU A 1 237 ? -15.977 -27.875 -12.773 1 98.62 237 LEU A CA 1
ATOM 1899 C C . LEU A 1 237 ? -14.633 -28.547 -13.008 1 98.62 237 LEU A C 1
ATOM 1901 O O . LEU A 1 237 ? -14.297 -29.516 -12.312 1 98.62 237 LEU A O 1
ATOM 1905 N N . ASN A 1 238 ? -13.93 -28.062 -13.992 1 98.69 238 ASN A N 1
ATOM 1906 C CA . ASN A 1 238 ? -12.57 -28.547 -14.211 1 98.69 238 ASN A CA 1
ATOM 1907 C C . ASN A 1 238 ? -11.672 -28.281 -13.008 1 98.69 238 ASN A C 1
ATOM 1909 O O . ASN A 1 238 ? -10.898 -29.141 -12.602 1 98.69 238 ASN A O 1
ATOM 1913 N N . LEU A 1 239 ? -11.797 -27.078 -12.445 1 98.88 239 LEU A N 1
ATOM 1914 C CA . LEU A 1 239 ? -11.039 -26.734 -11.25 1 98.88 239 LEU A CA 1
ATOM 1915 C C . LEU A 1 239 ? -11.398 -27.656 -10.094 1 98.88 239 LEU A C 1
ATOM 1917 O O . LEU A 1 239 ? -10.516 -28.188 -9.414 1 98.88 239 LEU A O 1
ATOM 1921 N N . LYS A 1 240 ? -12.648 -27.859 -9.898 1 98.81 240 LYS A N 1
ATOM 1922 C CA . LYS A 1 240 ? -13.109 -28.781 -8.852 1 98.81 240 LYS A CA 1
ATOM 1923 C C . LYS A 1 240 ? -12.484 -30.156 -9.008 1 98.81 240 LYS A C 1
ATOM 1925 O O . LYS A 1 240 ? -11.961 -30.719 -8.047 1 98.81 240 LYS A O 1
ATOM 1930 N N . ALA A 1 241 ? -12.523 -30.641 -10.18 1 98.75 241 ALA A N 1
ATOM 1931 C CA . ALA A 1 241 ? -11.961 -31.969 -10.453 1 98.75 241 ALA A CA 1
ATOM 1932 C C . ALA A 1 241 ? -10.469 -32 -10.133 1 98.75 241 ALA A C 1
ATOM 1934 O O . ALA A 1 241 ? -9.977 -32.938 -9.516 1 98.75 241 ALA A O 1
ATOM 1935 N N . ASP A 1 242 ? -9.758 -30.969 -10.594 1 98.75 242 ASP A N 1
ATOM 1936 C CA . ASP A 1 242 ? -8.32 -30.891 -10.383 1 98.75 242 ASP A CA 1
ATOM 1937 C C . ASP A 1 242 ? -7.984 -30.828 -8.891 1 98.75 242 ASP A C 1
ATOM 1939 O O . ASP A 1 242 ? -7.004 -31.422 -8.445 1 98.75 242 ASP A O 1
ATOM 1943 N N . VAL A 1 243 ? -8.797 -30.094 -8.125 1 98.88 243 VAL A N 1
ATOM 1944 C CA . VAL A 1 243 ? -8.57 -29.922 -6.691 1 98.88 243 VAL A CA 1
ATOM 1945 C C . VAL A 1 243 ? -8.883 -31.234 -5.961 1 98.88 243 VAL A C 1
ATOM 1947 O O . VAL A 1 243 ? -8.109 -31.672 -5.113 1 98.88 243 VAL A O 1
ATOM 1950 N N . LEU A 1 244 ? -10 -31.891 -6.297 1 98.75 244 LEU A N 1
ATOM 1951 C CA . LEU A 1 244 ? -10.43 -33.125 -5.641 1 98.75 244 LEU A CA 1
ATOM 1952 C C . LEU A 1 244 ? -9.453 -34.25 -5.91 1 98.75 244 LEU A C 1
ATOM 1954 O O . LEU A 1 244 ? -9.242 -35.125 -5.055 1 98.75 244 LEU A O 1
ATOM 1958 N N . ARG A 1 245 ? -8.82 -34.25 -7.035 1 98.19 245 ARG A N 1
ATOM 1959 C CA . ARG A 1 245 ? -7.824 -35.25 -7.379 1 98.19 245 ARG A CA 1
ATOM 1960 C C . ARG A 1 245 ? -6.645 -35.188 -6.414 1 98.19 245 ARG A C 1
ATOM 1962 O O . ARG A 1 245 ? -5.926 -36.188 -6.254 1 98.19 245 ARG A O 1
ATOM 1969 N N . LYS A 1 246 ? -6.469 -34.125 -5.785 1 98.44 246 LYS A N 1
ATOM 1970 C CA . LYS A 1 246 ? -5.375 -33.969 -4.836 1 98.44 246 LYS A CA 1
ATOM 1971 C C . LYS A 1 246 ? -5.828 -34.281 -3.414 1 98.44 246 LYS A C 1
ATOM 1973 O O . LYS A 1 246 ? -5.082 -34.062 -2.455 1 98.44 246 LYS A O 1
ATOM 1978 N N . ASN A 1 247 ? -7.051 -34.688 -3.279 1 98.38 247 ASN A N 1
ATOM 1979 C CA . ASN A 1 247 ? -7.656 -35.031 -1.992 1 98.38 247 ASN A CA 1
ATOM 1980 C C . ASN A 1 247 ? -7.867 -33.781 -1.139 1 98.38 247 ASN A C 1
ATOM 1982 O O . ASN A 1 247 ? -7.789 -33.844 0.089 1 98.38 247 ASN A O 1
ATOM 1986 N N . ILE A 1 248 ? -7.938 -32.625 -1.717 1 98.81 248 ILE A N 1
ATOM 1987 C CA . ILE A 1 248 ? -8.242 -31.359 -1.066 1 98.81 248 ILE A CA 1
ATOM 1988 C C . ILE A 1 248 ? -9.727 -31.047 -1.222 1 98.81 248 ILE A C 1
ATOM 1990 O O . ILE A 1 248 ? -10.297 -31.219 -2.303 1 98.81 248 ILE A O 1
ATOM 1994 N N . THR A 1 249 ? -10.336 -30.688 -0.115 1 98.81 249 THR A N 1
ATOM 1995 C CA . THR A 1 249 ? -11.742 -30.297 -0.162 1 98.81 249 THR A CA 1
ATOM 1996 C C . THR A 1 249 ? -11.93 -29.047 -1.022 1 98.81 249 THR A C 1
ATOM 1998 O O . THR A 1 249 ? -11.109 -28.125 -0.971 1 98.81 249 THR A O 1
ATOM 2001 N N . TYR A 1 250 ? -12.984 -29.047 -1.796 1 98.81 250 TYR A N 1
ATOM 2002 C CA . TYR A 1 250 ? -13.234 -27.922 -2.707 1 98.81 250 TYR A CA 1
ATOM 2003 C C . TYR A 1 250 ? -14.547 -27.234 -2.363 1 98.81 250 TYR A C 1
ATOM 2005 O O . TYR A 1 250 ? -15.57 -27.891 -2.176 1 98.81 250 TYR A O 1
ATOM 2013 N N . VAL A 1 251 ? -14.531 -25.875 -2.205 1 98.81 251 VAL A N 1
ATOM 2014 C CA . VAL A 1 251 ? -15.703 -25.031 -2.018 1 98.81 251 VAL A CA 1
ATOM 2015 C C . VAL A 1 251 ? -15.688 -23.891 -3.029 1 98.81 251 VAL A C 1
ATOM 2017 O O . VAL A 1 251 ? -14.625 -23.422 -3.416 1 98.81 251 VAL A O 1
ATOM 2020 N N . CYS A 1 252 ? -16.781 -23.516 -3.545 1 98.62 252 CYS A N 1
ATOM 2021 C CA . CYS A 1 252 ? -16.906 -22.391 -4.473 1 98.62 252 CYS A CA 1
ATOM 2022 C C . CYS A 1 252 ? -17.891 -21.359 -3.955 1 98.62 252 CYS A C 1
ATOM 2024 O O . CYS A 1 252 ? -19 -21.703 -3.527 1 98.62 252 CYS A O 1
ATOM 2026 N N . THR A 1 253 ? -17.469 -20.125 -3.848 1 96.69 253 THR A N 1
ATOM 2027 C CA . THR A 1 253 ? -18.312 -19.016 -3.406 1 96.69 253 THR A CA 1
ATOM 2028 C C . THR A 1 253 ? -18.406 -17.938 -4.496 1 96.69 253 THR A C 1
ATOM 2030 O O . THR A 1 253 ? -17.391 -17.516 -5.043 1 96.69 253 THR A O 1
ATOM 2033 N N . GLU A 1 254 ? -19.641 -17.547 -4.762 1 94.5 254 GLU A N 1
ATOM 2034 C CA . GLU A 1 254 ? -19.859 -16.484 -5.727 1 94.5 254 GLU A CA 1
ATOM 2035 C C . GLU A 1 254 ? -20.062 -15.141 -5.027 1 94.5 254 GLU A C 1
ATOM 2037 O O . GLU A 1 254 ? -20.703 -15.07 -3.973 1 94.5 254 GLU A O 1
ATOM 2042 N N . GLN A 1 255 ? -19.422 -14.07 -5.613 1 90.81 255 GLN A N 1
ATOM 2043 C CA . GLN A 1 255 ? -19.516 -12.68 -5.172 1 90.81 255 GLN A CA 1
ATOM 2044 C C . GLN A 1 255 ? -19.25 -12.555 -3.674 1 90.81 255 GLN A C 1
ATOM 2046 O O . GLN A 1 255 ? -20.141 -12.156 -2.918 1 90.81 255 GLN A O 1
ATOM 2051 N N . PRO A 1 256 ? -18.047 -12.977 -3.297 1 94.19 256 PRO A N 1
ATOM 2052 C CA . PRO A 1 256 ? -17.766 -12.867 -1.862 1 94.19 256 PRO A CA 1
ATOM 2053 C C . PRO A 1 256 ? -17.938 -11.445 -1.336 1 94.19 256 PRO A C 1
ATOM 2055 O O . PRO A 1 256 ? -17.578 -10.484 -2.02 1 94.19 256 PRO A O 1
ATOM 2058 N N . ALA A 1 257 ? -18.391 -11.328 -0.127 1 93.12 257 ALA A N 1
ATOM 2059 C CA . ALA A 1 257 ? -18.781 -10.047 0.46 1 93.12 257 ALA A CA 1
ATOM 2060 C C . ALA A 1 257 ? -17.609 -9.078 0.501 1 93.12 257 ALA A C 1
ATOM 2062 O O . ALA A 1 257 ? -17.766 -7.887 0.228 1 93.12 257 ALA A O 1
ATOM 2063 N N . PHE A 1 258 ? -16.422 -9.539 0.882 1 94.75 258 PHE A N 1
ATOM 2064 C CA . PHE A 1 258 ? -15.289 -8.641 1.037 1 94.75 258 PHE A CA 1
ATOM 2065 C C . PHE A 1 258 ? -14.922 -8 -0.296 1 94.75 258 PHE A C 1
ATOM 2067 O O . PHE A 1 258 ? -14.516 -6.836 -0.341 1 94.75 258 PHE A O 1
ATOM 2074 N N . VAL A 1 259 ? -15.117 -8.727 -1.394 1 95.44 259 VAL A N 1
ATOM 2075 C CA . VAL A 1 259 ? -14.828 -8.18 -2.713 1 95.44 259 VAL A CA 1
ATOM 2076 C C . VAL A 1 259 ? -15.906 -7.172 -3.105 1 95.44 259 VAL A C 1
ATOM 2078 O O . VAL A 1 259 ? -15.594 -6.086 -3.604 1 95.44 259 VAL A O 1
ATOM 2081 N N . PHE A 1 260 ? -17.141 -7.57 -2.895 1 92.69 260 PHE A N 1
ATOM 2082 C CA . PHE A 1 260 ? -18.25 -6.68 -3.215 1 92.69 260 PHE A CA 1
ATOM 2083 C C . PHE A 1 260 ? -18.078 -5.336 -2.516 1 92.69 260 PHE A C 1
ATOM 2085 O O . PHE A 1 260 ? -18.172 -4.285 -3.148 1 92.69 260 PHE A O 1
ATOM 2092 N N . HIS A 1 261 ? -17.828 -5.426 -1.208 1 94.25 261 HIS A N 1
ATOM 2093 C CA . HIS A 1 261 ? -17.688 -4.207 -0.421 1 94.25 261 HIS A CA 1
ATOM 2094 C C . HIS A 1 261 ? -16.469 -3.402 -0.861 1 94.25 261 HIS A C 1
ATOM 2096 O O . HIS A 1 261 ? -16.5 -2.17 -0.868 1 94.25 261 HIS A O 1
ATOM 2102 N N . TYR A 1 262 ? -15.398 -4.055 -1.225 1 95.56 262 TYR A N 1
ATOM 2103 C CA . TYR A 1 262 ? -14.234 -3.359 -1.766 1 95.56 262 TYR A CA 1
ATOM 2104 C C . TYR A 1 262 ? -14.594 -2.594 -3.033 1 95.56 262 TYR A C 1
ATOM 2106 O O . TYR A 1 262 ? -14.25 -1.419 -3.176 1 95.56 262 TYR A O 1
ATOM 2114 N N . LEU A 1 263 ? -15.281 -3.312 -3.938 1 94.06 263 LEU A N 1
ATOM 2115 C CA . LEU A 1 263 ? -15.672 -2.678 -5.191 1 94.06 263 LEU A CA 1
ATOM 2116 C C . LEU A 1 263 ? -16.594 -1.492 -4.938 1 94.06 263 LEU A C 1
ATOM 2118 O O . LEU A 1 263 ? -16.5 -0.469 -5.617 1 94.06 263 LEU A O 1
ATOM 2122 N N . CYS A 1 264 ? -17.406 -1.608 -3.98 1 93.88 264 CYS A N 1
ATOM 2123 C CA . CYS A 1 264 ? -18.312 -0.526 -3.639 1 93.88 264 CYS A CA 1
ATOM 2124 C C . CYS A 1 264 ? -17.578 0.635 -2.99 1 93.88 264 CYS A C 1
ATOM 2126 O O . CYS A 1 264 ? -17.938 1.796 -3.18 1 93.88 264 CYS A O 1
ATOM 2128 N N . ALA A 1 265 ? -16.594 0.365 -2.184 1 94 265 ALA A N 1
ATOM 2129 C CA . ALA A 1 265 ? -15.773 1.434 -1.611 1 94 265 ALA A CA 1
ATOM 2130 C C . ALA A 1 265 ? -15.102 2.256 -2.707 1 94 265 ALA A C 1
ATOM 2132 O O . ALA A 1 265 ? -15.023 3.482 -2.609 1 94 265 ALA A O 1
ATOM 2133 N N . ALA A 1 266 ? -14.703 1.572 -3.746 1 92.56 266 ALA A N 1
ATOM 2134 C CA . ALA A 1 266 ? -14.008 2.219 -4.859 1 92.56 266 ALA A CA 1
ATOM 2135 C C . ALA A 1 266 ? -14.992 2.943 -5.77 1 92.56 266 ALA A C 1
ATOM 2137 O O . ALA A 1 266 ? -14.625 3.883 -6.477 1 92.56 266 ALA A O 1
ATOM 2138 N N . ASN A 1 267 ? -16.234 2.447 -5.773 1 91.81 267 ASN A N 1
ATOM 2139 C CA . ASN A 1 267 ? -17.297 3.021 -6.598 1 91.81 267 ASN A CA 1
ATOM 2140 C C . ASN A 1 267 ? -18.578 3.197 -5.805 1 91.81 267 ASN A C 1
ATOM 2142 O O . ASN A 1 267 ? -19.609 2.586 -6.129 1 91.81 267 ASN A O 1
ATOM 2146 N N . PRO A 1 268 ? -18.516 4.109 -4.926 1 90.25 268 PRO A N 1
ATOM 2147 C CA . PRO A 1 268 ? -19.625 4.18 -3.977 1 90.25 268 PRO A CA 1
ATOM 2148 C C . PRO A 1 268 ? -20.922 4.68 -4.617 1 90.25 268 PRO A C 1
ATOM 2150 O O . PRO A 1 268 ? -22 4.477 -4.066 1 90.25 268 PRO A O 1
ATOM 2153 N N . THR A 1 269 ? -20.891 5.328 -5.73 1 89.12 269 THR A N 1
ATOM 2154 C CA . THR A 1 269 ? -22.078 5.887 -6.352 1 89.12 269 THR A CA 1
ATOM 2155 C C . THR A 1 269 ? -22.688 4.895 -7.336 1 89.12 269 THR A C 1
ATOM 2157 O O . THR A 1 269 ? -23.734 5.164 -7.934 1 89.12 269 THR A O 1
ATOM 2160 N N . ASN A 1 270 ? -21.984 3.775 -7.504 1 90.38 270 ASN A N 1
ATOM 2161 C CA . ASN A 1 270 ? -22.562 2.742 -8.344 1 90.38 270 ASN A CA 1
ATOM 2162 C C . ASN A 1 270 ? -23.938 2.307 -7.824 1 90.38 270 ASN A C 1
ATOM 2164 O O . ASN A 1 270 ? -24.109 2.121 -6.621 1 90.38 270 ASN A O 1
ATOM 2168 N N . LYS A 1 271 ? -24.891 2.141 -8.68 1 86.44 271 LYS A N 1
ATOM 2169 C CA . LYS A 1 271 ? -26.266 1.824 -8.305 1 86.44 271 LYS A CA 1
ATOM 2170 C C . LYS A 1 271 ? -26.328 0.564 -7.449 1 86.44 271 LYS A C 1
ATOM 2172 O O . LYS A 1 271 ? -27.156 0.462 -6.547 1 86.44 271 LYS A O 1
ATOM 2177 N N . ARG A 1 272 ? -25.469 -0.345 -7.641 1 85.69 272 ARG A N 1
ATOM 2178 C CA . ARG A 1 272 ? -25.453 -1.61 -6.91 1 85.69 272 ARG A CA 1
ATOM 2179 C C . ARG A 1 272 ? -24.984 -1.411 -5.473 1 85.69 272 ARG A C 1
ATOM 2181 O O . ARG A 1 272 ? -25.203 -2.273 -4.617 1 85.69 272 ARG A O 1
ATOM 2188 N N . CYS A 1 273 ? -24.281 -0.292 -5.324 1 89.19 273 CYS A N 1
ATOM 2189 C CA . CYS A 1 273 ? -23.703 -0.028 -4.012 1 89.19 273 CYS A CA 1
ATOM 2190 C C . CYS A 1 273 ? -24.656 0.797 -3.156 1 89.19 273 CYS A C 1
ATOM 2192 O O . CYS A 1 273 ? -24.422 0.995 -1.964 1 89.19 273 CYS A O 1
ATOM 2194 N N . LEU A 1 274 ? -25.641 1.6 -3.791 1 79.38 274 LEU A N 1
ATOM 2195 C CA . LEU A 1 274 ? -26.562 2.52 -3.119 1 79.38 274 LEU A CA 1
ATOM 2196 C C . LEU A 1 274 ? -27.641 1.755 -2.367 1 79.38 274 LEU A C 1
ATOM 2198 O O . LEU A 1 274 ? -28.172 2.24 -1.362 1 79.38 274 LEU A O 1
ATOM 2202 N N . GLY A 1 275 ? -28.188 0.86 -2.924 1 61.97 275 GLY A N 1
ATOM 2203 C CA . GLY A 1 275 ? -29.312 0.186 -2.293 1 61.97 275 GLY A CA 1
ATOM 2204 C C . GLY A 1 275 ? -29.016 -0.283 -0.882 1 61.97 275 GLY A C 1
ATOM 2205 O O . GLY A 1 275 ? -29.922 -0.513 -0.091 1 61.97 275 GLY A O 1
ATOM 2206 N N . LYS A 1 276 ? -27.922 -0.517 -0.667 1 48.84 276 LYS A N 1
ATOM 2207 C CA . LYS A 1 276 ? -27.641 -1.135 0.625 1 48.84 276 LYS A CA 1
ATOM 2208 C C . LYS A 1 276 ? -27.141 -0.1 1.63 1 48.84 276 LYS A C 1
ATOM 2210 O O . LYS A 1 276 ? -26.719 -0.452 2.734 1 48.84 276 LYS A O 1
ATOM 2215 N N . SER A 1 277 ? -26.734 1.155 1.194 1 40.25 277 SER A N 1
ATOM 2216 C CA . SER A 1 277 ? -26.094 2.15 2.049 1 40.25 277 SER A CA 1
ATOM 2217 C C . SER A 1 277 ? -27.094 2.793 2.998 1 40.25 277 SER A C 1
ATOM 2219 O O . SER A 1 277 ? -28.297 2.805 2.721 1 40.25 277 SER A O 1
ATOM 2221 N N . GLY A 1 278 ? -26.719 3.188 4.234 1 34.88 278 GLY A N 1
ATOM 2222 C CA . GLY A 1 278 ? -27.297 3.881 5.375 1 34.88 278 GLY A CA 1
ATOM 2223 C C . GLY A 1 278 ? -27.922 5.211 5.008 1 34.88 278 GLY A C 1
ATOM 2224 O O . GLY A 1 278 ? -27.516 5.844 4.023 1 34.88 278 GLY A O 1
ATOM 2225 N N . ARG A 1 279 ? -29.25 5.539 5.426 1 32.62 279 ARG A N 1
ATOM 2226 C CA . ARG A 1 279 ? -30.047 6.75 5.438 1 32.62 279 ARG A CA 1
ATOM 2227 C C . ARG A 1 279 ? -29.234 7.957 5.879 1 32.62 279 ARG A C 1
ATOM 2229 O O . ARG A 1 279 ? -28.891 8.086 7.062 1 32.62 279 ARG A O 1
ATOM 2236 N N . ALA A 1 280 ? -28.297 8.562 5.234 1 32.09 280 ALA A N 1
ATOM 2237 C CA . ALA A 1 280 ? -27.938 9.93 5.625 1 32.09 280 ALA A CA 1
ATOM 2238 C C . ALA A 1 280 ? -29.125 10.875 5.445 1 32.09 280 ALA A C 1
ATOM 2240 O O . ALA A 1 280 ? -29.641 11.039 4.336 1 32.09 280 ALA A O 1
ATOM 2241 N N . ASN A 1 281 ? -30.062 11.102 6.406 1 26.64 281 ASN A N 1
ATOM 2242 C CA . ASN A 1 281 ? -31.062 12.156 6.496 1 26.64 281 ASN A CA 1
ATOM 2243 C C . ASN A 1 281 ? -30.438 13.539 6.316 1 26.64 281 ASN A C 1
ATOM 2245 O O . ASN A 1 281 ? -29.656 13.984 7.152 1 26.64 281 ASN A O 1
ATOM 2249 N N . GLU A 1 282 ? -30 14 5.227 1 28.2 282 GLU A N 1
ATOM 2250 C CA . GLU A 1 282 ? -29.75 15.422 5.012 1 28.2 282 GLU A CA 1
ATOM 2251 C C . GLU A 1 282 ? -30.984 16.266 5.297 1 28.2 282 GLU A C 1
ATOM 2253 O O . GLU A 1 282 ? -32 16.125 4.621 1 28.2 282 GLU A O 1
ATOM 2258 N N . SER A 1 283 ? -31.328 16.516 6.582 1 25.14 283 SER A N 1
ATOM 2259 C CA . SER A 1 283 ? -32.375 17.516 6.844 1 25.14 283 SER A CA 1
ATOM 2260 C C . SER A 1 283 ? -31.906 18.906 6.398 1 25.14 283 SER A C 1
ATOM 2262 O O . SER A 1 283 ? -30.953 19.453 6.945 1 25.14 283 SER A O 1
ATOM 2264 N N . ALA A 1 284 ? -31.906 19.281 5.156 1 28.58 284 ALA A N 1
ATOM 2265 C CA . ALA A 1 284 ? -31.922 20.672 4.719 1 28.58 284 ALA A CA 1
ATOM 2266 C C . ALA A 1 284 ? -33 21.484 5.469 1 28.58 284 ALA A C 1
ATOM 2268 O O . ALA A 1 284 ? -34.188 21.156 5.402 1 28.58 284 ALA A O 1
ATOM 2269 N N . ASN A 1 285 ? -32.719 22.109 6.613 1 22.73 285 ASN A N 1
ATOM 2270 C CA . ASN A 1 285 ? -33.562 23.156 7.152 1 22.73 285 ASN A CA 1
ATOM 2271 C C . ASN A 1 285 ? -33.875 24.219 6.098 1 22.73 285 ASN A C 1
ATOM 2273 O O . ASN A 1 285 ? -32.969 24.828 5.535 1 22.73 285 ASN A O 1
ATOM 2277 N N . SER A 1 286 ? -35.062 24.25 5.5 1 21.91 286 SER A N 1
ATOM 2278 C CA . SER A 1 286 ? -35.781 25.484 5.191 1 21.91 286 SER A CA 1
ATOM 2279 C C . SER A 1 286 ? -35.875 26.391 6.41 1 21.91 286 SER A C 1
ATOM 2281 O O . SER A 1 286 ? -36.062 25.922 7.531 1 21.91 286 SER A O 1
ATOM 2283 N N . MET B 1 1 ? 92.625 17.219 26.188 1 26.25 1 MET B N 1
ATOM 2284 C CA . MET B 1 1 ? 91.25 16.891 26.422 1 26.25 1 MET B CA 1
ATOM 2285 C C . MET B 1 1 ? 90.438 17.078 25.141 1 26.25 1 MET B C 1
ATOM 2287 O O . MET B 1 1 ? 90.188 18.203 24.703 1 26.25 1 MET B O 1
ATOM 2291 N N . ARG B 1 2 ? 90.625 16.219 24.109 1 26.11 2 ARG B N 1
ATOM 2292 C CA . ARG B 1 2 ? 90.125 16.094 22.75 1 26.11 2 ARG B CA 1
ATOM 2293 C C . ARG B 1 2 ? 88.625 15.867 22.766 1 26.11 2 ARG B C 1
ATOM 2295 O O . ARG B 1 2 ? 88.125 14.922 23.406 1 26.11 2 ARG B O 1
ATOM 2302 N N . PHE B 1 3 ? 87.812 16.922 22.641 1 31.55 3 PHE B N 1
ATOM 2303 C CA . PHE B 1 3 ? 86.375 17 22.578 1 31.55 3 PHE B CA 1
ATOM 2304 C C . PHE B 1 3 ? 85.875 16.281 21.328 1 31.55 3 PHE B C 1
ATOM 2306 O O . PHE B 1 3 ? 86.125 16.703 20.203 1 31.55 3 PHE B O 1
ATOM 2313 N N . HIS B 1 4 ? 85.938 14.93 21.297 1 30.86 4 HIS B N 1
ATOM 2314 C CA . HIS B 1 4 ? 85.25 14.133 20.266 1 30.86 4 HIS B CA 1
ATOM 2315 C C . HIS B 1 4 ? 83.75 14.461 20.156 1 30.86 4 HIS B C 1
ATOM 2317 O O . HIS B 1 4 ? 83.062 14.406 21.156 1 30.86 4 HIS B O 1
ATOM 2323 N N . HIS B 1 5 ? 83.438 15.398 19.266 1 31.92 5 HIS B N 1
ATOM 2324 C CA . HIS B 1 5 ? 82.062 15.742 18.859 1 31.92 5 HIS B CA 1
ATOM 2325 C C . HIS B 1 5 ? 81.375 14.539 18.25 1 31.92 5 HIS B C 1
ATOM 2327 O O . HIS B 1 5 ? 81.812 14.016 17.219 1 31.92 5 HIS B O 1
ATOM 2333 N N . THR B 1 6 ? 80.938 13.562 19.078 1 33.69 6 THR B N 1
ATOM 2334 C CA . THR B 1 6 ? 80.062 12.461 18.594 1 33.69 6 THR B CA 1
ATOM 2335 C C . THR B 1 6 ? 78.812 12.992 17.984 1 33.69 6 THR B C 1
ATOM 2337 O O . THR B 1 6 ? 78.062 13.719 18.641 1 33.69 6 THR B O 1
ATOM 2340 N N . ALA B 1 7 ? 78.75 13.195 16.703 1 31.33 7 ALA B N 1
ATOM 2341 C CA . ALA B 1 7 ? 77.562 13.531 15.914 1 31.33 7 ALA B CA 1
ATOM 2342 C C . ALA B 1 7 ? 76.438 12.469 16.062 1 31.33 7 ALA B C 1
ATOM 2344 O O . ALA B 1 7 ? 76.688 11.305 15.695 1 31.33 7 ALA B O 1
ATOM 2345 N N . LEU B 1 8 ? 75.688 12.508 17.141 1 30.5 8 LEU B N 1
ATOM 2346 C CA . LEU B 1 8 ? 74.5 11.648 17.312 1 30.5 8 LEU B CA 1
ATOM 2347 C C . LEU B 1 8 ? 73.5 11.852 16.172 1 30.5 8 LEU B C 1
ATOM 2349 O O . LEU B 1 8 ? 73 12.961 15.992 1 30.5 8 LEU B O 1
ATOM 2353 N N . PHE B 1 9 ? 73.75 11.211 15.039 1 32.75 9 PHE B N 1
ATOM 2354 C CA . PHE B 1 9 ? 72.75 11.188 14 1 32.75 9 PHE B CA 1
ATOM 2355 C C . PHE B 1 9 ? 71.438 10.578 14.531 1 32.75 9 PHE B C 1
ATOM 2357 O O . PHE B 1 9 ? 71.438 9.414 14.945 1 32.75 9 PHE B O 1
ATOM 2364 N N . LEU B 1 10 ? 70.562 11.375 15.164 1 32.81 10 LEU B N 1
ATOM 2365 C CA . LEU B 1 10 ? 69.188 11 15.484 1 32.81 10 LEU B CA 1
ATOM 2366 C C . LEU B 1 10 ? 68.438 10.609 14.227 1 32.81 10 LEU B C 1
ATOM 2368 O O . LEU B 1 10 ? 68.188 11.453 13.367 1 32.81 10 LEU B O 1
ATOM 2372 N N . GLY B 1 11 ? 68.688 9.367 13.758 1 29.53 11 GLY B N 1
ATOM 2373 C CA . GLY B 1 11 ? 67.812 8.82 12.742 1 29.53 11 GLY B CA 1
ATOM 2374 C C . GLY B 1 11 ? 66.375 8.953 13.094 1 29.53 11 GLY B C 1
ATOM 2375 O O . GLY B 1 11 ? 65.938 8.414 14.109 1 29.53 11 GLY B O 1
ATOM 2376 N N . LEU B 1 12 ? 65.812 10.148 12.781 1 33 12 LEU B N 1
ATOM 2377 C CA . LEU B 1 12 ? 64.375 10.312 12.812 1 33 12 LEU B CA 1
ATOM 2378 C C . LEU B 1 12 ? 63.656 9.172 12.078 1 33 12 LEU B C 1
ATOM 2380 O O . LEU B 1 12 ? 63.812 9.031 10.859 1 33 12 LEU B O 1
ATOM 2384 N N . MET B 1 13 ? 63.562 8.008 12.758 1 31.7 13 MET B N 1
ATOM 2385 C CA . MET B 1 13 ? 62.656 7.012 12.234 1 31.7 13 MET B CA 1
ATOM 2386 C C . MET B 1 13 ? 61.281 7.629 11.984 1 31.7 13 MET B C 1
ATOM 2388 O O . MET B 1 13 ? 60.625 8.094 12.922 1 31.7 13 MET B O 1
ATOM 2392 N N . ILE B 1 14 ? 61.156 8.32 10.891 1 34.06 14 ILE B N 1
ATOM 2393 C CA . ILE B 1 14 ? 59.812 8.617 10.391 1 34.06 14 ILE B CA 1
ATOM 2394 C C . ILE B 1 14 ? 59 7.336 10.328 1 34.06 14 ILE B C 1
ATOM 2396 O O . ILE B 1 14 ? 59.281 6.449 9.523 1 34.06 14 ILE B O 1
ATOM 2400 N N . THR B 1 15 ? 58.656 6.746 11.484 1 31.33 15 THR B N 1
ATOM 2401 C CA . THR B 1 15 ? 57.562 5.785 11.438 1 31.33 15 THR B CA 1
ATOM 2402 C C . THR B 1 15 ? 56.375 6.367 10.688 1 31.33 15 THR B C 1
ATOM 2404 O O . THR B 1 15 ? 55.781 7.363 11.117 1 31.33 15 THR B O 1
ATOM 2407 N N . THR B 1 16 ? 56.469 6.316 9.375 1 31.78 16 THR B N 1
ATOM 2408 C CA . THR B 1 16 ? 55.25 6.457 8.602 1 31.78 16 THR B CA 1
ATOM 2409 C C . THR B 1 16 ? 54.125 5.656 9.227 1 31.78 16 THR B C 1
ATOM 2411 O O . THR B 1 16 ? 54.156 4.422 9.234 1 31.78 16 THR B O 1
ATOM 2414 N N . TYR B 1 17 ? 53.625 6.102 10.359 1 28.2 17 TYR B N 1
ATOM 2415 C CA . TYR B 1 17 ? 52.281 5.625 10.695 1 28.2 17 TYR B CA 1
ATOM 2416 C C . TYR B 1 17 ? 51.344 5.738 9.5 1 28.2 17 TYR B C 1
ATOM 2418 O O . TYR B 1 17 ? 50.938 6.836 9.133 1 28.2 17 TYR B O 1
ATOM 2426 N N . CYS B 1 18 ? 51.719 5.039 8.414 1 28 18 CYS B N 1
ATOM 2427 C CA . CYS B 1 18 ? 50.562 4.848 7.531 1 28 18 CYS B CA 1
ATOM 2428 C C . CYS B 1 18 ? 49.312 4.547 8.336 1 28 18 CYS B C 1
ATOM 2430 O O . CYS B 1 18 ? 49.219 3.496 8.969 1 28 18 CYS B O 1
ATOM 2432 N N . LYS B 1 19 ? 48.688 5.633 8.844 1 30.02 19 LYS B N 1
ATOM 2433 C CA . LYS B 1 19 ? 47.281 5.461 9.188 1 30.02 19 LYS B CA 1
ATOM 2434 C C . LYS B 1 19 ? 46.625 4.434 8.273 1 30.02 19 LYS B C 1
ATOM 2436 O O . LYS B 1 19 ? 46.688 4.551 7.047 1 30.02 19 LYS B O 1
ATOM 2441 N N . ASN B 1 20 ? 46.656 3.178 8.633 1 30.08 20 ASN B N 1
ATOM 2442 C CA . ASN B 1 20 ? 45.719 2.189 8.109 1 30.08 20 ASN B CA 1
ATOM 2443 C C . ASN B 1 20 ? 44.406 2.838 7.676 1 30.08 20 ASN B C 1
ATOM 2445 O O . ASN B 1 20 ? 43.656 3.348 8.508 1 30.08 20 ASN B O 1
ATOM 2449 N N . ILE B 1 21 ? 44.406 3.639 6.621 1 31.84 21 ILE B N 1
ATOM 2450 C CA . ILE B 1 21 ? 43.094 3.775 5.988 1 31.84 21 ILE B CA 1
ATOM 2451 C C . ILE B 1 21 ? 42.312 2.465 6.105 1 31.84 21 ILE B C 1
ATOM 2453 O O . ILE B 1 21 ? 42.625 1.499 5.395 1 31.84 21 ILE B O 1
ATOM 2457 N N . GLY B 1 22 ? 42.125 2.008 7.305 1 31.91 22 GLY B N 1
ATOM 2458 C CA . GLY B 1 22 ? 41.062 1 7.32 1 31.91 22 GLY B CA 1
ATOM 2459 C C . GLY B 1 22 ? 40.094 1.133 6.164 1 31.91 22 GLY B C 1
ATOM 2460 O O . GLY B 1 22 ? 39.656 2.24 5.832 1 31.91 22 GLY B O 1
ATOM 2461 N N . GLU B 1 23 ? 40.25 0.354 5.16 1 34.5 23 GLU B N 1
ATOM 2462 C CA . GLU B 1 23 ? 39.188 0.173 4.156 1 34.5 23 GLU B CA 1
ATOM 2463 C C . GLU B 1 23 ? 37.812 0.485 4.727 1 34.5 23 GLU B C 1
ATOM 2465 O O . GLU B 1 23 ? 37.375 -0.177 5.664 1 34.5 23 GLU B O 1
ATOM 2470 N N . PHE B 1 24 ? 37.469 1.714 4.91 1 31.88 24 PHE B N 1
ATOM 2471 C CA . PHE B 1 24 ? 36.031 1.967 5.168 1 31.88 24 PHE B CA 1
ATOM 2472 C C . PHE B 1 24 ? 35.156 0.96 4.434 1 31.88 24 PHE B C 1
ATOM 2474 O O . PHE B 1 24 ? 35.156 0.934 3.201 1 31.88 24 PHE B O 1
ATOM 2481 N N . ALA B 1 25 ? 35.094 -0.237 4.848 1 37.03 25 ALA B N 1
ATOM 2482 C CA . ALA B 1 25 ? 34 -1.033 4.328 1 37.03 25 ALA B CA 1
ATOM 2483 C C . ALA B 1 25 ? 32.844 -0.141 3.877 1 37.03 25 ALA B C 1
ATOM 2485 O O . ALA B 1 25 ? 32.5 0.845 4.543 1 37.03 25 ALA B O 1
ATOM 2486 N N . PRO B 1 26 ? 32.531 0.011 2.627 1 45.5 26 PRO B N 1
ATOM 2487 C CA . PRO B 1 26 ? 31.375 0.813 2.225 1 45.5 26 PRO B CA 1
ATOM 2488 C C . PRO B 1 26 ? 30.312 0.892 3.311 1 45.5 26 PRO B C 1
ATOM 2490 O O . PRO B 1 26 ? 29.938 -0.13 3.896 1 45.5 26 PRO B O 1
ATOM 2493 N N . GLN B 1 27 ? 30.375 1.878 4.172 1 50.31 27 GLN B N 1
ATOM 2494 C CA . GLN B 1 27 ? 29.438 2.123 5.254 1 50.31 27 GLN B CA 1
ATOM 2495 C C . GLN B 1 27 ? 28.031 1.667 4.871 1 50.31 27 GLN B C 1
ATOM 2497 O O . GLN B 1 27 ? 27.484 2.094 3.846 1 50.31 27 GLN B O 1
ATOM 2502 N N . GLN B 1 28 ? 27.578 0.489 5.316 1 73 28 GLN B N 1
ATOM 2503 C CA . GLN B 1 28 ? 26.234 -0.054 5.168 1 73 28 GLN B CA 1
ATOM 2504 C C . GLN B 1 28 ? 25.188 1.009 5.457 1 73 28 GLN B C 1
ATOM 2506 O O . GLN B 1 28 ? 25.266 1.724 6.457 1 73 28 GLN B O 1
ATOM 2511 N N . LEU B 1 29 ? 24.469 1.474 4.406 1 87.69 29 LEU B N 1
ATOM 2512 C CA . LEU B 1 29 ? 23.359 2.412 4.559 1 87.69 29 LEU B CA 1
ATOM 2513 C C . LEU B 1 29 ? 22.5 2.049 5.766 1 87.69 29 LEU B C 1
ATOM 2515 O O . LEU B 1 29 ? 22.234 0.871 6.012 1 87.69 29 LEU B O 1
ATOM 2519 N N . SER B 1 30 ? 22.281 3.047 6.707 1 92.5 30 SER B N 1
ATOM 2520 C CA . SER B 1 30 ? 21.312 2.814 7.777 1 92.5 30 SER B CA 1
ATOM 2521 C C . SER B 1 30 ? 19.953 2.414 7.223 1 92.5 30 SER B C 1
ATOM 2523 O O . SER B 1 30 ? 19.672 2.629 6.039 1 92.5 30 SER B O 1
ATOM 2525 N N . LEU B 1 31 ? 19.141 1.837 8.07 1 95.44 31 LEU B N 1
ATOM 2526 C CA . LEU B 1 31 ? 17.781 1.5 7.656 1 95.44 31 LEU B CA 1
ATOM 2527 C C . LEU B 1 31 ? 17.016 2.748 7.23 1 95.44 31 LEU B C 1
ATOM 2529 O O . LEU B 1 31 ? 16.297 2.727 6.234 1 95.44 31 LEU B O 1
ATOM 2533 N N . LEU B 1 32 ? 17.219 3.836 7.973 1 96.25 32 LEU B N 1
ATOM 2534 C CA . LEU B 1 32 ? 16.547 5.09 7.633 1 96.25 32 LEU B CA 1
ATOM 2535 C C . LEU B 1 32 ? 16.922 5.531 6.219 1 96.25 32 LEU B C 1
ATOM 2537 O O . LEU B 1 32 ? 16.031 5.883 5.43 1 96.25 32 LEU B O 1
ATOM 2541 N N . GLN B 1 33 ? 18.156 5.496 5.949 1 96.69 33 GLN B N 1
ATOM 2542 C CA . GLN B 1 33 ? 18.625 5.902 4.629 1 96.69 33 GLN B CA 1
ATOM 2543 C C . GLN B 1 33 ? 18.062 5 3.539 1 96.69 33 GLN B C 1
ATOM 2545 O O . GLN B 1 33 ? 17.609 5.484 2.496 1 96.69 33 GLN B O 1
ATOM 2550 N N . ARG B 1 34 ? 18.062 3.693 3.768 1 96.94 34 ARG B N 1
ATOM 2551 C CA . ARG B 1 34 ? 17.531 2.752 2.791 1 96.94 34 ARG B CA 1
ATOM 2552 C C . ARG B 1 34 ? 16.031 2.98 2.578 1 96.94 34 ARG B C 1
ATOM 2554 O O . ARG B 1 34 ? 15.547 2.9 1.449 1 96.94 34 ARG B O 1
ATOM 2561 N N . LEU B 1 35 ? 15.344 3.32 3.643 1 98.19 35 LEU B N 1
ATOM 2562 C CA . LEU B 1 35 ? 13.906 3.574 3.543 1 98.19 35 LEU B CA 1
ATOM 2563 C C . LEU B 1 35 ? 13.633 4.863 2.777 1 98.19 35 LEU B C 1
ATOM 2565 O O . LEU B 1 35 ? 12.75 4.906 1.917 1 98.19 35 LEU B O 1
ATOM 2569 N N . VAL B 1 36 ? 14.398 5.898 3.074 1 98.56 36 VAL B N 1
ATOM 2570 C CA . VAL B 1 36 ? 14.172 7.184 2.418 1 98.56 36 VAL B CA 1
ATOM 2571 C C . VAL B 1 36 ? 14.461 7.059 0.924 1 98.56 36 VAL B C 1
ATOM 2573 O O . VAL B 1 36 ? 13.625 7.43 0.093 1 98.56 36 VAL B O 1
ATOM 2576 N N . ILE B 1 37 ? 15.57 6.484 0.569 1 98.38 37 ILE B N 1
ATOM 2577 C CA . ILE B 1 37 ? 15.938 6.316 -0.833 1 98.38 37 ILE B CA 1
ATOM 2578 C C . ILE B 1 37 ? 14.984 5.332 -1.505 1 98.38 37 ILE B C 1
ATOM 2580 O O . ILE B 1 37 ? 14.547 5.555 -2.637 1 98.38 37 ILE B O 1
ATOM 2584 N N . GLY B 1 38 ? 14.656 4.285 -0.81 1 98.5 38 GLY B N 1
ATOM 2585 C CA . GLY B 1 38 ? 13.742 3.273 -1.33 1 98.5 38 GLY B CA 1
ATOM 2586 C C . GLY B 1 38 ? 12.352 3.809 -1.601 1 98.5 38 GLY B C 1
ATOM 2587 O O . GLY B 1 38 ? 11.781 3.557 -2.664 1 98.5 38 GLY B O 1
ATOM 2588 N N . ARG B 1 39 ? 11.82 4.539 -0.672 1 98.75 39 ARG B N 1
ATOM 2589 C CA . ARG B 1 39 ? 10.484 5.094 -0.82 1 98.75 39 ARG B CA 1
ATOM 2590 C C . ARG B 1 39 ? 10.453 6.168 -1.904 1 98.75 39 ARG B C 1
ATOM 2592 O O . ARG B 1 39 ? 9.484 6.258 -2.666 1 98.75 39 ARG B O 1
ATOM 2599 N N . CYS B 1 40 ? 11.484 6.953 -1.908 1 98.81 40 CYS B N 1
ATOM 2600 C CA . CYS B 1 40 ? 11.617 7.91 -3.002 1 98.81 40 CYS B CA 1
ATOM 2601 C C . CYS B 1 40 ? 11.617 7.199 -4.352 1 98.81 40 CYS B C 1
ATOM 2603 O O . CYS B 1 40 ? 10.898 7.598 -5.27 1 98.81 40 CYS B O 1
ATOM 2605 N N . SER B 1 41 ? 12.352 6.125 -4.508 1 98.25 41 SER B N 1
ATOM 2606 C CA . SER B 1 41 ? 12.453 5.352 -5.742 1 98.25 41 SER B CA 1
ATOM 2607 C C . SER B 1 41 ? 11.125 4.68 -6.078 1 98.25 41 SER B C 1
ATOM 2609 O O . SER B 1 41 ? 10.727 4.629 -7.242 1 98.25 41 SER B O 1
ATOM 2611 N N . GLU B 1 42 ? 10.492 4.137 -5.023 1 98.06 42 GLU B N 1
ATOM 2612 C CA . GLU B 1 42 ? 9.188 3.508 -5.207 1 98.06 42 GLU B CA 1
ATOM 2613 C C . GLU B 1 42 ? 8.172 4.5 -5.766 1 98.06 42 GLU B C 1
ATOM 2615 O O . GLU B 1 42 ? 7.434 4.18 -6.699 1 98.06 42 GLU B O 1
ATOM 2620 N N . TRP B 1 43 ? 8.156 5.684 -5.176 1 98.06 43 TRP B N 1
ATOM 2621 C CA . TRP B 1 43 ? 7.242 6.723 -5.641 1 98.06 43 TRP B CA 1
ATOM 2622 C C . TRP B 1 43 ? 7.555 7.117 -7.078 1 98.06 43 TRP B C 1
ATOM 2624 O O . TRP B 1 43 ? 6.645 7.27 -7.898 1 98.06 43 TRP B O 1
ATOM 2634 N N . ALA B 1 44 ? 8.836 7.312 -7.41 1 97.5 44 ALA B N 1
ATOM 2635 C CA . ALA B 1 44 ? 9.273 7.66 -8.758 1 97.5 44 ALA B CA 1
ATOM 2636 C C . ALA B 1 44 ? 8.844 6.594 -9.766 1 97.5 44 ALA B C 1
ATOM 2638 O O . ALA B 1 44 ? 8.344 6.918 -10.844 1 97.5 44 ALA B O 1
ATOM 2639 N N . PHE B 1 45 ? 9.023 5.344 -9.398 1 97.06 45 PHE B N 1
ATOM 2640 C CA . PHE B 1 45 ? 8.664 4.207 -10.234 1 97.06 45 PHE B CA 1
ATOM 2641 C C . PHE B 1 45 ? 7.16 4.172 -10.477 1 97.06 45 PHE B C 1
ATOM 2643 O O . PHE B 1 45 ? 6.711 4.055 -11.617 1 97.06 45 PHE B O 1
ATOM 2650 N N . ALA B 1 46 ? 6.367 4.379 -9.43 1 95.31 46 ALA B N 1
ATOM 2651 C CA . ALA B 1 46 ? 4.91 4.305 -9.508 1 95.31 46 ALA B CA 1
ATOM 2652 C C . ALA B 1 46 ? 4.348 5.445 -10.352 1 95.31 46 ALA B C 1
ATOM 2654 O O . ALA B 1 46 ? 3.305 5.297 -10.992 1 95.31 46 ALA B O 1
ATOM 2655 N N . HIS B 1 47 ? 5.07 6.598 -10.383 1 95.94 47 HIS B N 1
ATOM 2656 C CA . HIS B 1 47 ? 4.574 7.77 -11.102 1 95.94 47 HIS B CA 1
ATOM 2657 C C . HIS B 1 47 ? 5.328 7.973 -12.406 1 95.94 47 HIS B C 1
ATOM 2659 O O . HIS B 1 47 ? 5.152 9 -13.078 1 95.94 47 HIS B O 1
ATOM 2665 N N . ALA B 1 48 ? 6.191 7.051 -12.766 1 93.62 48 ALA B N 1
ATOM 2666 C CA . ALA B 1 48 ? 7.004 7.125 -13.977 1 93.62 48 ALA B CA 1
ATOM 2667 C C . ALA B 1 48 ? 7.785 8.43 -14.039 1 93.62 48 ALA B C 1
ATOM 2669 O O . ALA B 1 48 ? 7.84 9.086 -15.086 1 93.62 48 ALA B O 1
ATOM 2670 N N . GLU B 1 49 ? 8.195 8.922 -12.836 1 93 49 GLU B N 1
ATOM 2671 C CA . GLU B 1 49 ? 9.047 10.102 -12.719 1 93 49 GLU B CA 1
ATOM 2672 C C . GLU B 1 49 ? 10.508 9.719 -12.5 1 93 49 GLU B C 1
ATOM 2674 O O . GLU B 1 49 ? 11 9.75 -11.375 1 93 49 GLU B O 1
ATOM 2679 N N . TYR B 1 50 ? 11.203 9.523 -13.562 1 87.44 50 TYR B N 1
ATOM 2680 C CA . TYR B 1 50 ? 12.516 8.906 -13.484 1 87.44 50 TYR B CA 1
ATOM 2681 C C . TYR B 1 50 ? 13.609 9.953 -13.328 1 87.44 50 TYR B C 1
ATOM 2683 O O . TYR B 1 50 ? 14.773 9.617 -13.102 1 87.44 50 TYR B O 1
ATOM 2691 N N . ASN B 1 51 ? 13.211 11.195 -13.312 1 88.75 51 ASN B N 1
ATOM 2692 C CA . ASN B 1 51 ? 14.188 12.266 -13.211 1 88.75 51 ASN B CA 1
ATOM 2693 C C . ASN B 1 51 ? 14.453 12.648 -11.758 1 88.75 51 ASN B C 1
ATOM 2695 O O . ASN B 1 51 ? 15.328 13.477 -11.477 1 88.75 51 ASN B O 1
ATOM 2699 N N . ILE B 1 52 ? 13.758 12.016 -10.836 1 95.25 52 ILE B N 1
ATOM 2700 C CA . ILE B 1 52 ? 13.977 12.305 -9.422 1 95.25 52 ILE B CA 1
ATOM 2701 C C . ILE B 1 52 ? 15.281 11.656 -8.961 1 95.25 52 ILE B C 1
ATOM 2703 O O . ILE B 1 52 ? 15.492 10.453 -9.156 1 95.25 52 ILE B O 1
ATOM 2707 N N . ASP B 1 53 ? 16.172 12.414 -8.422 1 95.94 53 ASP B N 1
ATOM 2708 C CA . ASP B 1 53 ? 17.391 11.898 -7.816 1 95.94 53 ASP B CA 1
ATOM 2709 C C . ASP B 1 53 ? 17.188 11.586 -6.336 1 95.94 53 ASP B C 1
ATOM 2711 O O . ASP B 1 53 ? 17.391 12.445 -5.48 1 95.94 53 ASP B O 1
ATOM 2715 N N . CYS B 1 54 ? 16.969 10.328 -6.039 1 97.5 54 CYS B N 1
ATOM 2716 C CA . CYS B 1 54 ? 16.578 9.93 -4.691 1 97.5 54 CYS B CA 1
ATOM 2717 C C . CYS B 1 54 ? 17.781 9.93 -3.756 1 97.5 54 CYS B C 1
ATOM 2719 O O . CYS B 1 54 ? 17.625 10.055 -2.539 1 97.5 54 CYS B O 1
ATOM 2721 N N . GLN B 1 55 ? 18.984 9.828 -4.281 1 96 55 GLN B N 1
ATOM 2722 C CA . GLN B 1 55 ? 20.188 10.008 -3.457 1 96 55 GLN B CA 1
ATOM 2723 C C . GLN B 1 55 ? 20.312 11.453 -2.998 1 96 55 GLN B C 1
ATOM 2725 O O . GLN B 1 55 ? 20.688 11.719 -1.85 1 96 55 GLN B O 1
ATOM 2730 N N . GLU B 1 56 ? 19.984 12.273 -3.889 1 97.25 56 GLU B N 1
ATOM 2731 C CA . GLU B 1 56 ? 20.047 13.688 -3.551 1 97.25 56 GLU B CA 1
ATOM 2732 C C . GLU B 1 56 ? 18.984 14.055 -2.525 1 97.25 56 GLU B C 1
ATOM 2734 O O . GLU B 1 56 ? 19.219 14.891 -1.647 1 97.25 56 GLU B O 1
ATOM 2739 N N . VAL B 1 57 ? 17.781 13.461 -2.645 1 98.44 57 VAL B N 1
ATOM 2740 C CA . VAL B 1 57 ? 16.719 13.695 -1.673 1 98.44 57 VAL B CA 1
ATOM 2741 C C . VAL B 1 57 ? 17.219 13.344 -0.271 1 98.44 57 VAL B C 1
ATOM 2743 O O . VAL B 1 57 ? 17.031 14.125 0.669 1 98.44 57 VAL B O 1
ATOM 2746 N N . TRP B 1 58 ? 17.891 12.234 -0.15 1 97.75 58 TRP B N 1
ATOM 2747 C CA . TRP B 1 58 ? 18.453 11.852 1.14 1 97.75 58 TRP B CA 1
ATOM 2748 C C . TRP B 1 58 ? 19.516 12.852 1.593 1 97.75 58 TRP B C 1
ATOM 2750 O O . TRP B 1 58 ? 19.5 13.289 2.746 1 97.75 58 TRP B O 1
ATOM 2760 N N . THR B 1 59 ? 20.375 13.203 0.69 1 97.38 59 THR B N 1
ATOM 2761 C CA . THR B 1 59 ? 21.484 14.094 1.025 1 97.38 59 THR B CA 1
ATOM 2762 C C . THR B 1 59 ? 20.969 15.445 1.51 1 97.38 59 THR B C 1
ATOM 2764 O O . THR B 1 59 ? 21.453 15.984 2.504 1 97.38 59 THR B O 1
ATOM 2767 N N . ASP B 1 60 ? 19.984 15.961 0.814 1 98.12 60 ASP B N 1
ATOM 2768 C CA . ASP B 1 60 ? 19.406 17.234 1.194 1 98.12 60 ASP B CA 1
ATOM 2769 C C . ASP B 1 60 ? 18.719 17.141 2.557 1 98.12 60 ASP B C 1
ATOM 2771 O O . ASP B 1 60 ? 18.828 18.047 3.379 1 98.12 60 ASP B O 1
ATOM 2775 N N . PHE B 1 61 ? 18.031 16.094 2.814 1 98.31 61 PHE B N 1
ATOM 2776 C CA . PHE B 1 61 ? 17.375 15.867 4.094 1 98.31 61 PHE B CA 1
ATOM 2777 C C . PHE B 1 61 ? 18.391 15.758 5.219 1 98.31 61 PHE B C 1
ATOM 2779 O O . PHE B 1 61 ? 18.25 16.406 6.258 1 98.31 61 PHE B O 1
ATOM 2786 N N . GLN B 1 62 ? 19.375 14.93 4.953 1 95.81 62 GLN B N 1
ATOM 2787 C CA . GLN B 1 62 ? 20.422 14.695 5.949 1 95.81 62 GLN B CA 1
ATOM 2788 C C . GLN B 1 62 ? 21.125 16 6.316 1 95.81 62 GLN B C 1
ATOM 2790 O O . GLN B 1 62 ? 21.469 16.219 7.48 1 95.81 62 GLN B O 1
ATOM 2795 N N . LYS B 1 63 ? 21.359 16.828 5.328 1 96.5 63 LYS B N 1
ATOM 2796 C CA . LYS B 1 63 ? 22 18.125 5.566 1 96.5 63 LYS B CA 1
ATOM 2797 C C . LYS B 1 63 ? 21.188 18.953 6.562 1 96.5 63 LYS B C 1
ATOM 2799 O O . LYS B 1 63 ? 21.766 19.641 7.418 1 96.5 63 LYS B O 1
ATOM 2804 N N . ILE B 1 64 ? 19.891 18.875 6.473 1 96.56 64 ILE B N 1
ATOM 2805 C CA . ILE B 1 64 ? 19.047 19.656 7.355 1 96.56 64 ILE B CA 1
ATOM 2806 C C . ILE B 1 64 ? 19.125 19.109 8.781 1 96.56 64 ILE B C 1
ATOM 2808 O O . ILE B 1 64 ? 19.359 19.859 9.727 1 96.56 64 ILE B O 1
ATOM 2812 N N . ILE B 1 65 ? 19.062 17.781 8.945 1 93.44 65 ILE B N 1
ATOM 2813 C CA . ILE B 1 65 ? 18.875 17.219 10.281 1 93.44 65 ILE B CA 1
ATOM 2814 C C . ILE B 1 65 ? 20.234 17.094 10.977 1 93.44 65 ILE B C 1
ATOM 2816 O O . ILE B 1 65 ? 20.297 16.844 12.18 1 93.44 65 ILE B O 1
ATOM 2820 N N . THR B 1 66 ? 21.328 17.281 10.258 1 92.5 66 THR B N 1
ATOM 2821 C CA . THR B 1 66 ? 22.656 17.219 10.875 1 92.5 66 THR B CA 1
ATOM 2822 C C . THR B 1 66 ? 23.266 18.625 10.977 1 92.5 66 THR B C 1
ATOM 2824 O O . THR B 1 66 ? 24.453 18.766 11.273 1 92.5 66 THR B O 1
ATOM 2827 N N . ASP B 1 67 ? 22.516 19.625 10.68 1 93.25 67 ASP B N 1
ATOM 2828 C CA . ASP B 1 67 ? 23 21 10.789 1 93.25 67 ASP B CA 1
ATOM 2829 C C . ASP B 1 67 ? 23.453 21.297 12.211 1 93.25 67 ASP B C 1
ATOM 2831 O O . ASP B 1 67 ? 22.656 21.219 13.156 1 93.25 67 ASP B O 1
ATOM 2835 N N . SER B 1 68 ? 24.625 21.719 12.391 1 91.56 68 SER B N 1
ATOM 2836 C CA . SER B 1 68 ? 25.234 21.953 13.695 1 91.56 68 SER B CA 1
ATOM 2837 C C . SER B 1 68 ? 24.547 23.094 14.438 1 91.56 68 SER B C 1
ATOM 2839 O O . SER B 1 68 ? 24.547 23.141 15.672 1 91.56 68 SER B O 1
ATOM 2841 N N . ARG B 1 69 ? 23.891 23.938 13.773 1 91.94 69 ARG B N 1
ATOM 2842 C CA . ARG B 1 69 ? 23.188 25.078 14.383 1 91.94 69 ARG B CA 1
ATOM 2843 C C . ARG B 1 69 ? 22.016 24.594 15.219 1 91.94 69 ARG B C 1
ATOM 2845 O O . ARG B 1 69 ? 21.516 25.344 16.078 1 91.94 69 ARG B O 1
ATOM 2852 N N . LEU B 1 70 ? 21.531 23.297 14.953 1 90.25 70 LEU B N 1
ATOM 2853 C CA . LEU B 1 70 ? 20.344 22.781 15.633 1 90.25 70 LEU B CA 1
ATOM 2854 C C . LEU B 1 70 ? 20.719 22.172 16.984 1 90.25 70 LEU B C 1
ATOM 2856 O O . LEU B 1 70 ? 19.859 21.953 17.828 1 90.25 70 LEU B O 1
ATOM 2860 N N . GLU B 1 71 ? 21.938 21.953 17.203 1 86.44 71 GLU B N 1
ATOM 2861 C CA . GLU B 1 71 ? 22.438 21.141 18.312 1 86.44 71 GLU B CA 1
ATOM 2862 C C . GLU B 1 71 ? 21.984 21.719 19.656 1 86.44 71 GLU B C 1
ATOM 2864 O O . GLU B 1 71 ? 21.672 20.953 20.578 1 86.44 71 GLU B O 1
ATOM 2869 N N . HIS B 1 72 ? 21.828 23 19.734 1 86.75 72 HIS B N 1
ATOM 2870 C CA . HIS B 1 72 ? 21.547 23.594 21.031 1 86.75 72 HIS B CA 1
ATOM 2871 C C . HIS B 1 72 ? 20.141 24.172 21.078 1 86.75 72 HIS B C 1
ATOM 2873 O O . HIS B 1 72 ? 19.766 24.828 22.047 1 86.75 72 HIS B O 1
ATOM 2879 N N . LEU B 1 73 ? 19.375 23.906 20.078 1 88.12 73 LEU B N 1
ATOM 2880 C CA . LEU B 1 73 ? 18.016 24.422 20.031 1 88.12 73 LEU B CA 1
ATOM 2881 C C . LEU B 1 73 ? 17.047 23.469 20.719 1 88.12 73 LEU B C 1
ATOM 2883 O O . LEU B 1 73 ? 17.172 22.25 20.594 1 88.12 73 LEU B O 1
ATOM 2887 N N . CYS B 1 74 ? 16.141 24.062 21.516 1 89.38 74 CYS B N 1
ATOM 2888 C CA . CYS B 1 74 ? 15.117 23.281 22.188 1 89.38 74 CYS B CA 1
ATOM 2889 C C . CYS B 1 74 ? 13.766 23.453 21.516 1 89.38 74 CYS B C 1
ATOM 2891 O O . CYS B 1 74 ? 12.789 22.797 21.875 1 89.38 74 CYS B O 1
ATOM 2893 N N . THR B 1 75 ? 13.695 24.375 20.688 1 90 75 THR B N 1
ATOM 2894 C CA . THR B 1 75 ? 12.523 24.609 19.859 1 90 75 THR B CA 1
ATOM 2895 C C . THR B 1 75 ? 12.914 24.734 18.391 1 90 75 THR B C 1
ATOM 2897 O O . THR B 1 75 ? 13.742 25.578 18.031 1 90 75 THR B O 1
ATOM 2900 N N . MET B 1 76 ? 12.367 23.906 17.594 1 91.94 76 MET B N 1
ATOM 2901 C CA . MET B 1 76 ? 12.695 23.938 16.156 1 91.94 76 MET B CA 1
ATOM 2902 C C . MET B 1 76 ? 11.789 24.906 15.414 1 91.94 76 MET B C 1
ATOM 2904 O O . MET B 1 76 ? 10.617 25.047 15.75 1 91.94 76 MET B O 1
ATOM 2908 N N . ASP B 1 77 ? 12.391 25.562 14.5 1 93.38 77 ASP B N 1
ATOM 2909 C CA . ASP B 1 77 ? 11.594 26.344 13.562 1 93.38 77 ASP B CA 1
ATOM 2910 C C . ASP B 1 77 ? 10.617 25.453 12.797 1 93.38 77 ASP B C 1
ATOM 2912 O O . ASP B 1 77 ? 11.031 24.562 12.047 1 93.38 77 ASP B O 1
ATOM 2916 N N . PRO B 1 78 ? 9.352 25.734 13.016 1 93.06 78 PRO B N 1
ATOM 2917 C CA . PRO B 1 78 ? 8.367 24.891 12.336 1 93.06 78 PRO B CA 1
ATOM 2918 C C . PRO B 1 78 ? 8.445 25 10.812 1 93.06 78 PRO B C 1
ATOM 2920 O O . PRO B 1 78 ? 7.812 24.219 10.102 1 93.06 78 PRO B O 1
ATOM 2923 N N . ASN B 1 79 ? 9.281 25.922 10.297 1 96.5 79 ASN B N 1
ATOM 2924 C CA . ASN B 1 79 ? 9.383 26.125 8.859 1 96.5 79 ASN B CA 1
ATOM 2925 C C . ASN B 1 79 ? 10.719 25.609 8.312 1 96.5 79 ASN B C 1
ATOM 2927 O O . ASN B 1 79 ? 11.008 25.766 7.129 1 96.5 79 ASN B O 1
ATOM 2931 N N . MET B 1 80 ? 11.43 24.969 9.086 1 96.19 80 MET B N 1
ATOM 2932 C CA . MET B 1 80 ? 12.812 24.656 8.727 1 96.19 80 MET B CA 1
ATOM 2933 C C . MET B 1 80 ? 12.875 23.688 7.551 1 96.19 80 MET B C 1
ATOM 2935 O O . MET B 1 80 ? 13.883 23.641 6.844 1 96.19 80 MET B O 1
ATOM 2939 N N . PHE B 1 81 ? 11.836 22.953 7.266 1 98.19 81 PHE B N 1
ATOM 2940 C CA . PHE B 1 81 ? 11.844 22.016 6.16 1 98.19 81 PHE B CA 1
ATOM 2941 C C . PHE B 1 81 ? 11.086 22.562 4.961 1 98.19 81 PHE B C 1
ATOM 2943 O O . PHE B 1 81 ? 10.875 21.859 3.971 1 98.19 81 PHE B O 1
ATOM 2950 N N . ASP B 1 82 ? 10.664 23.844 4.996 1 98.69 82 ASP B N 1
ATOM 2951 C CA . ASP B 1 82 ? 9.797 24.391 3.961 1 98.69 82 ASP B CA 1
ATOM 2952 C C . ASP B 1 82 ? 10.43 24.25 2.578 1 98.69 82 ASP B C 1
ATOM 2954 O O . ASP B 1 82 ? 9.781 23.797 1.636 1 98.69 82 ASP B O 1
ATOM 2958 N N . GLN B 1 83 ? 11.664 24.672 2.445 1 98.75 83 GLN B N 1
ATOM 2959 C CA . GLN B 1 83 ? 12.32 24.625 1.144 1 98.75 83 GLN B CA 1
ATOM 2960 C C . GLN B 1 83 ? 12.461 23.188 0.648 1 98.75 83 GLN B C 1
ATOM 2962 O O . GLN B 1 83 ? 12.203 22.906 -0.522 1 98.75 83 GLN B O 1
ATOM 2967 N N . PHE B 1 84 ? 12.867 22.312 1.49 1 98.81 84 PHE B N 1
ATOM 2968 C CA . PHE B 1 84 ? 13.047 20.906 1.165 1 98.81 84 PHE B CA 1
ATOM 2969 C C . PHE B 1 84 ? 11.734 20.297 0.692 1 98.81 84 PHE B C 1
ATOM 2971 O O . PHE B 1 84 ? 11.68 19.672 -0.37 1 98.81 84 PHE B O 1
ATOM 2978 N N . VAL B 1 85 ? 10.633 20.547 1.442 1 98.88 85 VAL B N 1
ATOM 2979 C CA . VAL B 1 85 ? 9.32 19.984 1.144 1 98.88 85 VAL B CA 1
ATOM 2980 C C . VAL B 1 85 ? 8.781 20.594 -0.151 1 98.88 85 VAL B C 1
ATOM 2982 O O . VAL B 1 85 ? 8.242 19.875 -1 1 98.88 85 VAL B O 1
ATOM 2985 N N . SER B 1 86 ? 8.984 21.875 -0.306 1 98.75 86 SER B N 1
ATOM 2986 C CA . SER B 1 86 ? 8.508 22.562 -1.503 1 98.75 86 SER B CA 1
ATOM 2987 C C . SER B 1 86 ? 9.156 21.984 -2.762 1 98.75 86 SER B C 1
ATOM 2989 O O . SER B 1 86 ? 8.492 21.828 -3.789 1 98.75 86 SER B O 1
ATOM 2991 N N . GLU B 1 87 ? 10.414 21.688 -2.695 1 98.5 87 GLU B N 1
ATOM 2992 C CA . GLU B 1 87 ? 11.117 21.125 -3.842 1 98.5 87 GLU B CA 1
ATOM 2993 C C . GLU B 1 87 ? 10.547 19.766 -4.223 1 98.5 87 GLU B C 1
ATOM 2995 O O . GLU B 1 87 ? 10.438 19.438 -5.406 1 98.5 87 GLU B O 1
ATOM 3000 N N . LEU B 1 88 ? 10.219 18.984 -3.246 1 98.69 88 LEU B N 1
ATOM 3001 C CA . LEU B 1 88 ? 9.648 17.656 -3.508 1 98.69 88 LEU B CA 1
ATOM 3002 C C . LEU B 1 88 ? 8.234 17.781 -4.066 1 98.69 88 LEU B C 1
ATOM 3004 O O . LEU B 1 88 ? 7.84 17 -4.934 1 98.69 88 LEU B O 1
ATOM 3008 N N . PHE B 1 89 ? 7.469 18.797 -3.637 1 98.5 89 PHE B N 1
ATOM 3009 C CA . PHE B 1 89 ? 6.098 19 -4.094 1 98.5 89 PHE B CA 1
ATOM 3010 C C . PHE B 1 89 ? 6.07 19.391 -5.566 1 98.5 89 PHE B C 1
ATOM 3012 O O . PHE B 1 89 ? 5.027 19.281 -6.219 1 98.5 89 PHE B O 1
ATOM 3019 N N . LYS B 1 90 ? 7.207 19.828 -6.137 1 97.69 90 LYS B N 1
ATOM 3020 C CA . LYS B 1 90 ? 7.262 20.188 -7.551 1 97.69 90 LYS B CA 1
ATOM 3021 C C . LYS B 1 90 ? 7.008 18.969 -8.438 1 97.69 90 LYS B C 1
ATOM 3023 O O . LYS B 1 90 ? 6.59 19.109 -9.586 1 97.69 90 LYS B O 1
ATOM 3028 N N . PHE B 1 91 ? 7.223 17.766 -7.902 1 97.5 91 PHE B N 1
ATOM 3029 C CA . PHE B 1 91 ? 7.047 16.531 -8.672 1 97.5 91 PHE B CA 1
ATOM 3030 C C . PHE B 1 91 ? 5.617 16.016 -8.547 1 97.5 91 PHE B C 1
ATOM 3032 O O . PHE B 1 91 ? 5.223 15.086 -9.25 1 97.5 91 PHE B O 1
ATOM 3039 N N . GLU B 1 92 ? 4.785 16.609 -7.656 1 96.5 92 GLU B N 1
ATOM 3040 C CA . GLU B 1 92 ? 3.453 16.078 -7.367 1 96.5 92 GLU B CA 1
ATOM 3041 C C . GLU B 1 92 ? 2.502 16.312 -8.531 1 96.5 92 GLU B C 1
ATOM 3043 O O . GLU B 1 92 ? 2.361 17.453 -9.008 1 96.5 92 GLU B O 1
ATOM 3048 N N . PRO B 1 93 ? 1.889 15.25 -9.055 1 95.75 93 PRO B N 1
ATOM 3049 C CA . PRO B 1 93 ? 0.848 15.484 -10.055 1 95.75 93 PRO B CA 1
ATOM 3050 C C . PRO B 1 93 ? -0.365 16.219 -9.492 1 95.75 93 PRO B C 1
ATOM 3052 O O . PRO B 1 93 ? -0.453 16.438 -8.281 1 95.75 93 PRO B O 1
ATOM 3055 N N . GLU B 1 94 ? -1.212 16.594 -10.469 1 94.81 94 GLU B N 1
ATOM 3056 C CA . GLU B 1 94 ? -2.455 17.219 -10.039 1 94.81 94 GLU B CA 1
ATOM 3057 C C . GLU B 1 94 ? -3.287 16.281 -9.18 1 94.81 94 GLU B C 1
ATOM 3059 O O . GLU B 1 94 ? -3.459 15.102 -9.531 1 94.81 94 GLU B O 1
ATOM 3064 N N . MET B 1 95 ? -3.709 16.75 -8.078 1 95.56 95 MET B N 1
ATOM 3065 C CA . MET B 1 95 ? -4.547 15.961 -7.188 1 95.56 95 MET B CA 1
ATOM 3066 C C . MET B 1 95 ? -6.016 16.062 -7.586 1 95.56 95 MET B C 1
ATOM 3068 O O . MET B 1 95 ? -6.531 17.156 -7.809 1 95.56 95 MET B O 1
ATOM 3072 N N . LYS B 1 96 ? -6.691 14.984 -7.648 1 95 96 LYS B N 1
ATOM 3073 C CA . LYS B 1 96 ? -8.07 14.945 -8.109 1 95 96 LYS B CA 1
ATOM 3074 C C . LYS B 1 96 ? -9.047 15.07 -6.945 1 95 96 LYS B C 1
ATOM 3076 O O . LYS B 1 96 ? -10.094 15.719 -7.066 1 95 96 LYS B O 1
ATOM 3081 N N . LYS B 1 97 ? -8.711 14.43 -5.891 1 97.62 97 LYS B N 1
ATOM 3082 C CA . LYS B 1 97 ? -9.562 14.406 -4.707 1 97.62 97 LYS B CA 1
ATOM 3083 C C . LYS B 1 97 ? -8.75 14.625 -3.438 1 97.62 97 LYS B C 1
ATOM 3085 O O . LYS B 1 97 ? -8.625 13.719 -2.611 1 97.62 97 LYS B O 1
ATOM 3090 N N . PRO B 1 98 ? -8.281 15.883 -3.254 1 98.69 98 PRO B N 1
ATOM 3091 C CA . PRO B 1 98 ? -7.438 16.141 -2.086 1 98.69 98 PRO B CA 1
ATOM 3092 C C . PRO B 1 98 ? -8.211 16.078 -0.772 1 98.69 98 PRO B C 1
ATOM 3094 O O . PRO B 1 98 ? -9.297 16.656 -0.665 1 98.69 98 PRO B O 1
ATOM 3097 N N . PHE B 1 99 ? -7.645 15.367 0.172 1 98.88 99 PHE B N 1
ATOM 3098 C CA . PHE B 1 99 ? -8.25 15.172 1.485 1 98.88 99 PHE B CA 1
ATOM 3099 C C . PHE B 1 99 ? -7.27 15.539 2.592 1 98.88 99 PHE B C 1
ATOM 3101 O O . PHE B 1 99 ? -6.055 15.477 2.396 1 98.88 99 PHE B O 1
ATOM 3108 N N . PHE B 1 100 ? -7.832 15.969 3.666 1 98.94 100 PHE B N 1
ATOM 3109 C CA . PHE B 1 100 ? -7.188 16.031 4.973 1 98.94 100 PHE B CA 1
ATOM 3110 C C . PHE B 1 100 ? -7.809 15.031 5.934 1 98.94 100 PHE B C 1
ATOM 3112 O O . PHE B 1 100 ? -8.789 14.367 5.598 1 98.94 100 PHE B O 1
ATOM 3119 N N . TRP B 1 101 ? -7.129 14.883 7.094 1 98.75 101 TRP B N 1
ATOM 3120 C CA . TRP B 1 101 ? -7.715 14.055 8.141 1 98.75 101 TRP B CA 1
ATOM 3121 C C . TRP B 1 101 ? -7.312 14.562 9.523 1 98.75 101 TRP B C 1
ATOM 3123 O O . TRP B 1 101 ? -6.309 15.266 9.664 1 98.75 101 TRP B O 1
ATOM 3133 N N . SER B 1 102 ? -8.148 14.344 10.484 1 98.5 102 SER B N 1
ATOM 3134 C CA . SER B 1 102 ? -7.895 14.617 11.898 1 98.5 102 SER B CA 1
ATOM 3135 C C . SER B 1 102 ? -8.508 13.547 12.789 1 98.5 102 SER B C 1
ATOM 3137 O O . SER B 1 102 ? -9.719 13.297 12.727 1 98.5 102 SER B O 1
ATOM 3139 N N . ARG B 1 103 ? -7.688 12.906 13.578 1 97.12 103 ARG B N 1
ATOM 3140 C CA . ARG B 1 103 ? -8.062 11.844 14.508 1 97.12 103 ARG B CA 1
ATOM 3141 C C . ARG B 1 103 ? -8.703 10.672 13.773 1 97.12 103 ARG B C 1
ATOM 3143 O O . ARG B 1 103 ? -9.633 10.047 14.281 1 97.12 103 ARG B O 1
ATOM 3150 N N . SER B 1 104 ? -8.305 10.453 12.578 1 97.62 104 SER B N 1
ATOM 3151 C CA . SER B 1 104 ? -8.789 9.375 11.719 1 97.62 104 SER B CA 1
ATOM 3152 C C . SER B 1 104 ? -7.684 8.844 10.82 1 97.62 104 SER B C 1
ATOM 3154 O O . SER B 1 104 ? -7.941 8.43 9.688 1 97.62 104 SER B O 1
ATOM 3156 N N . GLY B 1 105 ? -6.496 8.891 11.273 1 97.25 105 GLY B N 1
ATOM 3157 C CA . GLY B 1 105 ? -5.309 8.609 10.484 1 97.25 105 GLY B CA 1
ATOM 3158 C C . GLY B 1 105 ? -5.305 7.207 9.891 1 97.25 105 GLY B C 1
ATOM 3159 O O . GLY B 1 105 ? -4.977 7.023 8.719 1 97.25 105 GLY B O 1
ATOM 3160 N N . THR B 1 106 ? -5.613 6.145 10.766 1 95.19 106 THR B N 1
ATOM 3161 C CA . THR B 1 106 ? -5.621 4.762 10.297 1 95.19 106 THR B CA 1
ATOM 3162 C C . THR B 1 106 ? -6.602 4.586 9.141 1 95.19 106 THR B C 1
ATOM 3164 O O . THR B 1 106 ? -6.277 3.949 8.141 1 95.19 106 THR B O 1
ATOM 3167 N N . LEU B 1 107 ? -7.707 5.207 9.32 1 95.75 107 LEU B N 1
ATOM 3168 C CA . LEU B 1 107 ? -8.734 5.129 8.281 1 95.75 107 LEU B CA 1
ATOM 3169 C C . LEU B 1 107 ? -8.289 5.879 7.027 1 95.75 107 LEU B C 1
ATOM 3171 O O . LEU B 1 107 ? -8.453 5.375 5.914 1 95.75 107 LEU B O 1
ATOM 3175 N N . ALA B 1 108 ? -7.766 7.078 7.184 1 97.5 108 ALA B N 1
ATOM 3176 C CA . ALA B 1 108 ? -7.309 7.879 6.051 1 97.5 108 ALA B CA 1
ATOM 3177 C C . ALA B 1 108 ? -6.211 7.16 5.277 1 97.5 108 ALA B C 1
ATOM 3179 O O . ALA B 1 108 ? -6.227 7.137 4.043 1 97.5 108 ALA B O 1
ATOM 3180 N N . MET B 1 109 ? -5.27 6.562 5.988 1 95.81 109 MET B N 1
ATOM 3181 C CA . MET B 1 109 ? -4.195 5.809 5.352 1 95.81 109 MET B CA 1
ATOM 3182 C C . MET B 1 109 ? -4.754 4.645 4.539 1 95.81 109 MET B C 1
ATOM 3184 O O . MET B 1 109 ? -4.289 4.379 3.428 1 95.81 109 MET B O 1
ATOM 3188 N N . ALA B 1 110 ? -5.766 4.023 5.059 1 93.62 110 ALA B N 1
ATOM 3189 C CA . ALA B 1 110 ? -6.328 2.842 4.406 1 93.62 110 ALA B CA 1
ATOM 3190 C C . ALA B 1 110 ? -7.117 3.229 3.158 1 93.62 110 ALA B C 1
ATOM 3192 O O . ALA B 1 110 ? -6.82 2.756 2.059 1 93.62 110 ALA B O 1
ATOM 3193 N N . VAL B 1 111 ? -8.008 4.176 3.285 1 95.06 111 VAL B N 1
ATOM 3194 C CA . VAL B 1 111 ? -8.945 4.438 2.201 1 95.06 111 VAL B CA 1
ATOM 3195 C C . VAL B 1 111 ? -8.297 5.336 1.153 1 95.06 111 VAL B C 1
ATOM 3197 O O . VAL B 1 111 ? -8.547 5.188 -0.045 1 95.06 111 VAL B O 1
ATOM 3200 N N . CYS B 1 112 ? -7.43 6.25 1.561 1 95.88 112 CYS B N 1
ATOM 3201 C CA . CYS B 1 112 ? -6.863 7.199 0.609 1 95.88 112 CYS B CA 1
ATOM 3202 C C . CYS B 1 112 ? -5.512 6.715 0.097 1 95.88 112 CYS B C 1
ATOM 3204 O O . CYS B 1 112 ? -5.301 6.621 -1.113 1 95.88 112 CYS B O 1
ATOM 3206 N N . ARG B 1 113 ? -4.645 6.359 0.987 1 90.44 113 ARG B N 1
ATOM 3207 C CA . ARG B 1 113 ? -3.287 6.016 0.568 1 90.44 113 ARG B CA 1
ATOM 3208 C C . ARG B 1 113 ? -3.236 4.609 -0.018 1 90.44 113 ARG B C 1
ATOM 3210 O O . ARG B 1 113 ? -2.686 4.402 -1.102 1 90.44 113 ARG B O 1
ATOM 3217 N N . LYS B 1 114 ? -3.822 3.676 0.646 1 88.38 114 LYS B N 1
ATOM 3218 C CA . LYS B 1 114 ? -3.719 2.289 0.201 1 88.38 114 LYS B CA 1
ATOM 3219 C C . LYS B 1 114 ? -4.707 1.997 -0.925 1 88.38 114 LYS B C 1
ATOM 3221 O O . LYS B 1 114 ? -4.324 1.473 -1.974 1 88.38 114 LYS B O 1
ATOM 3226 N N . LEU B 1 115 ? -5.98 2.432 -0.794 1 89.19 115 LEU B N 1
ATOM 3227 C CA . LEU B 1 115 ? -6.992 2.107 -1.792 1 89.19 115 LEU B CA 1
ATOM 3228 C C . LEU B 1 115 ? -6.996 3.137 -2.918 1 89.19 115 LEU B C 1
ATOM 3230 O O . LEU B 1 115 ? -7.547 2.887 -3.992 1 89.19 115 LEU B O 1
ATOM 3234 N N . GLY B 1 116 ? -6.504 4.32 -2.631 1 91.81 116 GLY B N 1
ATOM 3235 C CA . GLY B 1 116 ? -6.387 5.328 -3.672 1 91.81 116 GLY B CA 1
ATOM 3236 C C . GLY B 1 116 ? -7.691 6.059 -3.945 1 91.81 116 GLY B C 1
ATOM 3237 O O . GLY B 1 116 ? -7.895 6.586 -5.039 1 91.81 116 GLY B O 1
ATOM 3238 N N . ILE B 1 117 ? -8.547 6.039 -2.961 1 94.06 117 ILE B N 1
ATOM 3239 C CA . ILE B 1 117 ? -9.852 6.66 -3.146 1 94.06 117 ILE B CA 1
ATOM 3240 C C . ILE B 1 117 ? -9.711 8.18 -3.119 1 94.06 117 ILE B C 1
ATOM 3242 O O . ILE B 1 117 ? -10.477 8.891 -3.768 1 94.06 117 ILE B O 1
ATOM 3246 N N . CYS B 1 118 ? -8.828 8.68 -2.424 1 97.31 118 CYS B N 1
ATOM 3247 C CA . CYS B 1 118 ? -8.562 10.109 -2.293 1 97.31 118 CYS B CA 1
ATOM 3248 C C . CYS B 1 118 ? -7.062 10.375 -2.176 1 97.31 118 CYS B C 1
ATOM 3250 O O . CYS B 1 118 ? -6.27 9.438 -2.098 1 97.31 118 CYS B O 1
ATOM 3252 N N . ASP B 1 119 ? -6.75 11.648 -2.301 1 98.19 119 ASP B N 1
ATOM 3253 C CA . ASP B 1 119 ? -5.359 12.078 -2.178 1 98.19 119 ASP B CA 1
ATOM 3254 C C . ASP B 1 119 ? -5.098 12.695 -0.806 1 98.19 119 ASP B C 1
ATOM 3256 O O . ASP B 1 119 ? -5.855 13.547 -0.349 1 98.19 119 ASP B O 1
ATOM 3260 N N . ILE B 1 120 ? -4.09 12.219 -0.124 1 98.56 120 ILE B N 1
ATOM 3261 C CA . ILE B 1 120 ? -3.717 12.812 1.157 1 98.56 120 ILE B CA 1
ATOM 3262 C C . ILE B 1 120 ? -2.217 13.102 1.171 1 98.56 120 ILE B C 1
ATOM 3264 O O . ILE B 1 120 ? -1.48 12.641 0.297 1 98.56 120 ILE B O 1
ATOM 3268 N N . LEU B 1 121 ? -1.8 13.891 2.143 1 98.75 121 LEU B N 1
ATOM 3269 C CA . LEU B 1 121 ? -0.411 14.32 2.27 1 98.75 121 LEU B CA 1
ATOM 3270 C C . LEU B 1 121 ? 0.532 13.117 2.219 1 98.75 121 LEU B C 1
ATOM 3272 O O . LEU B 1 121 ? 1.541 13.148 1.512 1 98.75 121 LEU B O 1
ATOM 3276 N N . GLU B 1 122 ? 0.161 12.016 2.848 1 98.25 122 GLU B N 1
ATOM 3277 C CA . GLU B 1 122 ? 1.02 10.844 2.992 1 98.25 122 GLU B CA 1
ATOM 3278 C C . GLU B 1 122 ? 1.189 10.117 1.662 1 98.25 122 GLU B C 1
ATOM 3280 O O . GLU B 1 122 ? 2.047 9.242 1.533 1 98.25 122 GLU B O 1
ATOM 3285 N N . GLY B 1 123 ? 0.377 10.547 0.682 1 97.56 123 GLY B N 1
ATOM 3286 C CA . GLY B 1 123 ? 0.526 9.984 -0.65 1 97.56 123 GLY B CA 1
ATOM 3287 C C . GLY B 1 123 ? 1.416 10.812 -1.555 1 97.56 123 GLY B C 1
ATOM 3288 O O . GLY B 1 123 ? 1.852 10.344 -2.607 1 97.56 123 GLY B O 1
ATOM 3289 N N . THR B 1 124 ? 1.65 12.047 -1.222 1 98.5 124 THR B N 1
ATOM 3290 C CA . THR B 1 124 ? 2.572 12.898 -1.967 1 98.5 124 THR B CA 1
ATOM 3291 C C . THR B 1 124 ? 4.008 12.406 -1.806 1 98.5 124 THR B C 1
ATOM 3293 O O . THR B 1 124 ? 4.293 11.578 -0.94 1 98.5 124 THR B O 1
ATOM 3296 N N . LEU B 1 125 ? 4.887 12.961 -2.631 1 98.62 125 LEU B N 1
ATOM 3297 C CA . LEU B 1 125 ? 6.27 12.492 -2.625 1 98.62 125 LEU B CA 1
ATOM 3298 C C . LEU B 1 125 ? 6.895 12.664 -1.244 1 98.62 125 LEU B C 1
ATOM 3300 O O . LEU B 1 125 ? 7.375 11.695 -0.653 1 98.62 125 LEU B O 1
ATOM 3304 N N . PRO B 1 126 ? 6.918 13.875 -0.612 1 98.81 126 PRO B N 1
ATOM 3305 C CA . PRO B 1 126 ? 7.551 13.984 0.704 1 98.81 126 PRO B CA 1
ATOM 3306 C C . PRO B 1 126 ? 6.801 13.211 1.785 1 98.81 126 PRO B C 1
ATOM 3308 O O . PRO B 1 126 ? 7.426 12.617 2.668 1 98.81 126 PRO B O 1
ATOM 3311 N N . GLY B 1 127 ? 5.387 13.211 1.736 1 98.56 127 GLY B N 1
ATOM 3312 C CA . GLY B 1 127 ? 4.625 12.445 2.713 1 98.56 127 GLY B CA 1
ATOM 3313 C C . GLY B 1 127 ? 4.844 10.945 2.604 1 98.56 127 GLY B C 1
ATOM 3314 O O . GLY B 1 127 ? 4.938 10.25 3.617 1 98.56 127 GLY B O 1
ATOM 3315 N N . PHE B 1 128 ? 4.945 10.523 1.376 1 98.38 128 PHE B N 1
ATOM 3316 C CA . PHE B 1 128 ? 5.184 9.109 1.104 1 98.38 128 PHE B CA 1
ATOM 3317 C C . PHE B 1 128 ? 6.531 8.664 1.661 1 98.38 128 PHE B C 1
ATOM 3319 O O . PHE B 1 128 ? 6.625 7.633 2.326 1 98.38 128 PHE B O 1
ATOM 3326 N N . ILE B 1 129 ? 7.52 9.398 1.479 1 98.81 129 ILE B N 1
ATOM 3327 C CA . ILE B 1 129 ? 8.891 9.055 1.861 1 98.81 129 ILE B CA 1
ATOM 3328 C C . ILE B 1 129 ? 8.992 8.977 3.383 1 98.81 129 ILE B C 1
ATOM 3330 O O . ILE B 1 129 ? 9.594 8.047 3.922 1 98.81 129 ILE B O 1
ATOM 3334 N N . PHE B 1 130 ? 8.359 9.844 4.113 1 98.38 130 PHE B N 1
ATOM 3335 C CA . PHE B 1 130 ? 8.727 10.008 5.516 1 98.38 130 PHE B CA 1
ATOM 3336 C C . PHE B 1 130 ? 7.617 9.492 6.43 1 98.38 130 PHE B C 1
ATOM 3338 O O . PHE B 1 130 ? 7.746 9.539 7.652 1 98.38 130 PHE B O 1
ATOM 3345 N N . ASN B 1 131 ? 6.543 8.984 5.738 1 97.25 131 ASN B N 1
ATOM 3346 C CA . ASN B 1 131 ? 5.422 8.469 6.52 1 97.25 131 ASN B CA 1
ATOM 3347 C C . ASN B 1 131 ? 5.891 7.477 7.578 1 97.25 131 ASN B C 1
ATOM 3349 O O . ASN B 1 131 ? 6.578 6.504 7.266 1 97.25 131 ASN B O 1
ATOM 3353 N N . GLU B 1 132 ? 5.59 7.781 8.867 1 95.38 132 GLU B N 1
ATOM 3354 C CA . GLU B 1 132 ? 5.789 6.898 10.016 1 95.38 132 GLU B CA 1
ATOM 3355 C C . GLU B 1 132 ? 7.273 6.754 10.352 1 95.38 132 GLU B C 1
ATOM 3357 O O . GLU B 1 132 ? 7.648 5.934 11.188 1 95.38 132 GLU B O 1
ATOM 3362 N N . LEU B 1 133 ? 8.148 7.488 9.758 1 95.75 133 LEU B N 1
ATOM 3363 C CA . LEU B 1 133 ? 9.57 7.43 10.102 1 95.75 133 LEU B CA 1
ATOM 3364 C C . LEU B 1 133 ? 9.891 8.391 11.234 1 95.75 133 LEU B C 1
ATOM 3366 O O . LEU B 1 133 ? 9.422 9.531 11.242 1 95.75 133 LEU B O 1
ATOM 3370 N N . ASN B 1 134 ? 10.555 7.812 12.227 1 93.38 134 ASN B N 1
ATOM 3371 C CA . ASN B 1 134 ? 11.07 8.594 13.344 1 93.38 134 ASN B CA 1
ATOM 3372 C C . ASN B 1 134 ? 12.594 8.547 13.414 1 93.38 134 ASN B C 1
ATOM 3374 O O . ASN B 1 134 ? 13.172 7.527 13.789 1 93.38 134 ASN B O 1
ATOM 3378 N N . TRP B 1 135 ? 13.203 9.547 13.023 1 91.31 135 TRP B N 1
ATOM 3379 C CA . TRP B 1 135 ? 14.664 9.523 12.945 1 91.31 135 TRP B CA 1
ATOM 3380 C C . TRP B 1 135 ? 15.289 9.82 14.305 1 91.31 135 TRP B C 1
ATOM 3382 O O . TRP B 1 135 ? 16.484 10.07 14.398 1 91.31 135 TRP B O 1
ATOM 3392 N N . CYS B 1 136 ? 14.484 9.734 15.383 1 89.06 136 CYS B N 1
ATOM 3393 C CA . CYS B 1 136 ? 15.008 9.625 16.734 1 89.06 136 CYS B CA 1
ATOM 3394 C C . CYS B 1 136 ? 15.109 8.164 17.172 1 89.06 136 CYS B C 1
ATOM 3396 O O . CYS B 1 136 ? 15.664 7.855 18.219 1 89.06 136 CYS B O 1
ATOM 3398 N N . ASP B 1 137 ? 14.484 7.297 16.422 1 89.44 137 ASP B N 1
ATOM 3399 C CA . ASP B 1 137 ? 14.57 5.863 16.672 1 89.44 137 ASP B CA 1
ATOM 3400 C C . ASP B 1 137 ? 15.938 5.312 16.281 1 89.44 137 ASP B C 1
ATOM 3402 O O . ASP B 1 137 ? 16.234 5.191 15.086 1 89.44 137 ASP B O 1
ATOM 3406 N N . ARG B 1 138 ? 16.703 4.871 17.219 1 88 138 ARG B N 1
ATOM 3407 C CA . ARG B 1 138 ? 18.078 4.434 16.984 1 88 138 ARG B CA 1
ATOM 3408 C C . ARG B 1 138 ? 18.109 3.156 16.156 1 88 138 ARG B C 1
ATOM 3410 O O . ARG B 1 138 ? 19.109 2.873 15.484 1 88 138 ARG B O 1
ATOM 3417 N N . ARG B 1 139 ? 17.078 2.379 16.156 1 88.69 139 ARG B N 1
ATOM 3418 C CA . ARG B 1 139 ? 17 1.178 15.328 1 88.69 139 ARG B CA 1
ATOM 3419 C C . ARG B 1 139 ? 17 1.534 13.844 1 88.69 139 ARG B C 1
ATOM 3421 O O . ARG B 1 139 ? 17.484 0.773 13.016 1 88.69 139 ARG B O 1
ATOM 3428 N N . LEU B 1 140 ? 16.406 2.709 13.523 1 91.94 140 LEU B N 1
ATOM 3429 C CA . LEU B 1 140 ? 16.328 3.166 12.141 1 91.94 140 LEU B CA 1
ATOM 3430 C C . LEU B 1 140 ? 17.609 3.861 11.711 1 91.94 140 LEU B C 1
ATOM 3432 O O . LEU B 1 140 ? 18.031 3.756 10.555 1 91.94 140 LEU B O 1
ATOM 3436 N N . THR B 1 141 ? 18.281 4.516 12.688 1 91.81 141 THR B N 1
ATOM 3437 C CA . THR B 1 141 ? 19.375 5.41 12.312 1 91.81 141 THR B CA 1
ATOM 3438 C C . THR B 1 141 ? 20.719 4.715 12.461 1 91.81 141 THR B C 1
ATOM 3440 O O . THR B 1 141 ? 21.766 5.336 12.273 1 91.81 141 THR B O 1
ATOM 3443 N N . ALA B 1 142 ? 20.688 3.506 12.734 1 87.88 142 ALA B N 1
ATOM 3444 C CA . ALA B 1 142 ? 21.906 2.721 12.938 1 87.88 142 ALA B CA 1
ATOM 3445 C C . ALA B 1 142 ? 22.828 3.396 13.945 1 87.88 142 ALA B C 1
ATOM 3447 O O . ALA B 1 142 ? 24.047 3.469 13.727 1 87.88 142 ALA B O 1
ATOM 3448 N N . GLY B 1 143 ? 22.312 4.008 14.969 1 85.12 143 GLY B N 1
ATOM 3449 C CA . GLY B 1 143 ? 23.078 4.559 16.078 1 85.12 143 GLY B CA 1
ATOM 3450 C C . GLY B 1 143 ? 23.406 6.031 15.898 1 85.12 143 GLY B C 1
ATOM 3451 O O . GLY B 1 143 ? 23.812 6.699 16.859 1 85.12 143 GLY B O 1
ATOM 3452 N N . THR B 1 144 ? 23.203 6.531 14.656 1 87.31 144 THR B N 1
ATOM 3453 C CA . THR B 1 144 ? 23.406 7.965 14.484 1 87.31 144 THR B CA 1
ATOM 3454 C C . THR B 1 144 ? 22.391 8.758 15.305 1 87.31 144 THR B C 1
ATOM 3456 O O . THR B 1 144 ? 21.203 8.406 15.344 1 87.31 144 THR B O 1
ATOM 3459 N N . VAL B 1 145 ? 22.828 9.773 15.961 1 84.38 145 VAL B N 1
ATOM 3460 C CA . VAL B 1 145 ? 21.969 10.578 16.828 1 84.38 145 VAL B CA 1
ATOM 3461 C C . VAL B 1 145 ? 21.562 11.852 16.094 1 84.38 145 VAL B C 1
ATOM 3463 O O . VAL B 1 145 ? 22.406 12.719 15.82 1 84.38 145 VAL B O 1
ATOM 3466 N N . TYR B 1 146 ? 20.281 11.867 15.719 1 84.75 146 TYR B N 1
ATOM 3467 C CA . TYR B 1 146 ? 19.719 13.047 15.055 1 84.75 146 TYR B CA 1
ATOM 3468 C C . TYR B 1 146 ? 18.922 13.891 16.031 1 84.75 146 TYR B C 1
ATOM 3470 O O . TYR B 1 146 ? 17.719 14.086 15.852 1 84.75 146 TYR B O 1
ATOM 3478 N N . GLN B 1 147 ? 19.375 14.141 17.234 1 82.38 147 GLN B N 1
ATOM 3479 C CA . GLN B 1 147 ? 18.672 14.938 18.219 1 82.38 147 GLN B CA 1
ATOM 3480 C C . GLN B 1 147 ? 19.531 16.109 18.703 1 82.38 147 GLN B C 1
ATOM 3482 O O . GLN B 1 147 ? 20.75 16.109 18.531 1 82.38 147 GLN B O 1
ATOM 3487 N N . THR B 1 148 ? 18.766 17 19.266 1 84.75 148 THR B N 1
ATOM 3488 C CA . THR B 1 148 ? 19.453 18.125 19.875 1 84.75 148 THR B CA 1
ATOM 3489 C C . THR B 1 148 ? 19.766 17.844 21.328 1 84.75 148 THR B C 1
ATOM 3491 O O . THR B 1 148 ? 19.531 16.75 21.828 1 84.75 148 THR B O 1
ATOM 3494 N N . GLN B 1 149 ? 20.344 18.875 22 1 86 149 GLN B N 1
ATOM 3495 C CA . GLN B 1 149 ? 20.656 18.75 23.422 1 86 149 GLN B CA 1
ATOM 3496 C C . GLN B 1 149 ? 19.391 18.594 24.266 1 86 149 GLN B C 1
ATOM 3498 O O . GLN B 1 149 ? 19.438 18.078 25.375 1 86 149 GLN B O 1
ATOM 3503 N N . CYS B 1 150 ? 18.25 18.953 23.625 1 86.5 150 CYS B N 1
ATOM 3504 C CA . CYS B 1 150 ? 16.984 18.906 24.344 1 86.5 150 CYS B CA 1
ATOM 3505 C C . CYS B 1 150 ? 16.234 17.625 24.031 1 86.5 150 CYS B C 1
ATOM 3507 O O . CYS B 1 150 ? 15.102 17.438 24.484 1 86.5 150 CYS B O 1
ATOM 3509 N N . GLY B 1 151 ? 16.844 16.766 23.312 1 83.38 151 GLY B N 1
ATOM 3510 C CA . GLY B 1 151 ? 16.312 15.445 23.078 1 83.38 151 GLY B CA 1
ATOM 3511 C C . GLY B 1 151 ? 15.359 15.383 21.906 1 83.38 151 GLY B C 1
ATOM 3512 O O . GLY B 1 151 ? 15.523 16.125 20.938 1 83.38 151 GLY B O 1
ATOM 3513 N N . CYS B 1 152 ? 14.461 14.336 21.922 1 83.25 152 CYS B N 1
ATOM 3514 C CA . CYS B 1 152 ? 13.57 14.039 20.797 1 83.25 152 CYS B CA 1
ATOM 3515 C C . CYS B 1 152 ? 12.109 14.086 21.25 1 83.25 152 CYS B C 1
ATOM 3517 O O . CYS B 1 152 ? 11.32 13.211 20.875 1 83.25 152 CYS B O 1
ATOM 3519 N N . SER B 1 153 ? 11.867 15 22.062 1 78 153 SER B N 1
ATOM 3520 C CA . SER B 1 153 ? 10.492 15.109 22.547 1 78 153 SER B CA 1
ATOM 3521 C C . SER B 1 153 ? 9.93 16.5 22.312 1 78 153 SER B C 1
ATOM 3523 O O . SER B 1 153 ? 10.688 17.453 22.094 1 78 153 SER B O 1
ATOM 3525 N N . GLY B 1 154 ? 8.586 16.641 22.172 1 72.75 154 GLY B N 1
ATOM 3526 C CA . GLY B 1 154 ? 7.922 17.938 22.078 1 72.75 154 GLY B CA 1
ATOM 3527 C C . GLY B 1 154 ? 8.383 18.75 20.891 1 72.75 154 GLY B C 1
ATOM 3528 O O . GLY B 1 154 ? 8.508 18.234 19.781 1 72.75 154 GLY B O 1
ATOM 3529 N N . GLU B 1 155 ? 8.578 20.062 21.172 1 71.12 155 GLU B N 1
ATOM 3530 C CA . GLU B 1 155 ? 8.922 21.031 20.125 1 71.12 155 GLU B CA 1
ATOM 3531 C C . GLU B 1 155 ? 10.367 20.859 19.672 1 71.12 155 GLU B C 1
ATOM 3533 O O . GLU B 1 155 ? 10.773 21.438 18.656 1 71.12 155 GLU B O 1
ATOM 3538 N N . ALA B 1 156 ? 10.992 20.031 20.281 1 69.94 156 ALA B N 1
ATOM 3539 C CA . ALA B 1 156 ? 12.391 19.812 19.922 1 69.94 156 ALA B CA 1
ATOM 3540 C C . ALA B 1 156 ? 12.523 18.719 18.875 1 69.94 156 ALA B C 1
ATOM 3542 O O . ALA B 1 156 ? 13.586 18.547 18.266 1 69.94 156 ALA B O 1
ATOM 3543 N N . GLN B 1 157 ? 11.492 18.188 18.578 1 83 157 GLN B N 1
ATOM 3544 C CA . GLN B 1 157 ? 11.57 17.031 17.703 1 83 157 GLN B CA 1
ATOM 3545 C C . GLN B 1 157 ? 11.602 17.453 16.234 1 83 157 GLN B C 1
ATOM 3547 O O . GLN B 1 157 ? 10.68 18.109 15.75 1 83 157 GLN B O 1
ATOM 3552 N N . LEU B 1 158 ? 12.664 17.062 15.555 1 90.69 158 LEU B N 1
ATOM 3553 C CA . LEU B 1 158 ? 12.852 17.328 14.133 1 90.69 158 LEU B CA 1
ATOM 3554 C C . LEU B 1 158 ? 11.727 16.703 13.312 1 90.69 158 LEU B C 1
ATOM 3556 O O . LEU B 1 158 ? 11.312 17.266 12.297 1 90.69 158 LEU B O 1
ATOM 3560 N N . VAL B 1 159 ? 11.195 15.57 13.789 1 93.62 159 VAL B N 1
ATOM 3561 C CA . VAL B 1 159 ? 10.102 14.898 13.102 1 93.62 159 VAL B CA 1
ATOM 3562 C C . VAL B 1 159 ? 8.859 15.789 13.109 1 93.62 159 VAL B C 1
ATOM 3564 O O . VAL B 1 159 ? 8.188 15.938 12.086 1 93.62 159 VAL B O 1
ATOM 3567 N N . TYR B 1 160 ? 8.656 16.453 14.234 1 91.75 160 TYR B N 1
ATOM 3568 C CA . TYR B 1 160 ? 7.52 17.359 14.375 1 91.75 160 TYR B CA 1
ATOM 3569 C C . TYR B 1 160 ? 7.656 18.547 13.438 1 91.75 160 TYR B C 1
ATOM 3571 O O . TYR B 1 160 ? 6.695 18.938 12.773 1 91.75 160 TYR B O 1
ATOM 3579 N N . ALA B 1 161 ? 8.844 19.109 13.398 1 94 161 ALA B N 1
ATOM 3580 C CA . ALA B 1 161 ? 9.102 20.25 12.523 1 94 161 ALA B CA 1
ATOM 3581 C C . ALA B 1 161 ? 8.883 19.875 11.062 1 94 161 ALA B C 1
ATOM 3583 O O . ALA B 1 161 ? 8.352 20.672 10.281 1 94 161 ALA B O 1
ATOM 3584 N N . PHE B 1 162 ? 9.281 18.703 10.664 1 96.94 162 PHE B N 1
ATOM 3585 C CA . PHE B 1 162 ? 9.07 18.25 9.289 1 96.94 162 PHE B CA 1
ATOM 3586 C C . PHE B 1 162 ? 7.586 18.234 8.945 1 96.94 162 PHE B C 1
ATOM 3588 O O . PHE B 1 162 ? 7.18 18.781 7.918 1 96.94 162 PHE B O 1
ATOM 3595 N N . TRP B 1 163 ? 6.773 17.688 9.805 1 96.81 163 TRP B N 1
ATOM 3596 C CA . TRP B 1 163 ? 5.355 17.5 9.5 1 96.81 163 TRP B CA 1
ATOM 3597 C C . TRP B 1 163 ? 4.609 18.828 9.609 1 96.81 163 TRP B C 1
ATOM 3599 O O . TRP B 1 163 ? 3.59 19.031 8.945 1 96.81 163 TRP B O 1
ATOM 3609 N N . LYS B 1 164 ? 5.133 19.75 10.398 1 96.38 164 LYS B N 1
ATOM 3610 C CA . LYS B 1 164 ? 4.566 21.094 10.391 1 96.38 164 LYS B CA 1
ATOM 3611 C C . LYS B 1 164 ? 4.758 21.766 9.031 1 96.38 164 LYS B C 1
ATOM 3613 O O . LYS B 1 164 ? 3.822 22.344 8.484 1 96.38 164 LYS B O 1
ATOM 3618 N N . SER B 1 165 ? 5.965 21.594 8.492 1 98 165 SER B N 1
ATOM 3619 C CA . SER B 1 165 ? 6.25 22.125 7.16 1 98 165 SER B CA 1
ATOM 3620 C C . SER B 1 165 ? 5.395 21.438 6.098 1 98 165 SER B C 1
ATOM 3622 O O . SER B 1 165 ? 4.785 22.109 5.262 1 98 165 SER B O 1
ATOM 3624 N N . ALA B 1 166 ? 5.352 20.109 6.152 1 98.56 166 ALA B N 1
ATOM 3625 C CA . ALA B 1 166 ? 4.648 19.328 5.137 1 98.56 166 ALA B CA 1
ATOM 3626 C C . ALA B 1 166 ? 3.15 19.609 5.16 1 98.56 166 ALA B C 1
ATOM 3628 O O . ALA B 1 166 ? 2.531 19.812 4.109 1 98.56 166 ALA B O 1
ATOM 3629 N N . SER B 1 167 ? 2.578 19.703 6.359 1 98.38 167 SER B N 1
ATOM 3630 C CA . SER B 1 167 ? 1.148 19.969 6.5 1 98.38 167 SER B CA 1
ATOM 3631 C C . SER B 1 167 ? 0.787 21.359 5.992 1 98.38 167 SER B C 1
ATOM 3633 O O . SER B 1 167 ? -0.193 21.516 5.262 1 98.38 167 SER B O 1
ATOM 3635 N N . LYS B 1 168 ? 1.563 22.312 6.438 1 98.56 168 LYS B N 1
ATOM 3636 C CA . LYS B 1 168 ? 1.354 23.688 6 1 98.56 168 LYS B CA 1
ATOM 3637 C C . LYS B 1 168 ? 1.423 23.797 4.477 1 98.56 168 LYS B C 1
ATOM 3639 O O . LYS B 1 168 ? 0.517 24.344 3.848 1 98.56 168 LYS B O 1
ATOM 3644 N N . LEU B 1 169 ? 2.453 23.281 3.887 1 98.75 169 LEU B N 1
ATOM 3645 C CA . LEU B 1 169 ? 2.68 23.422 2.453 1 98.75 169 LEU B CA 1
ATOM 3646 C C . LEU B 1 169 ? 1.672 22.594 1.661 1 98.75 169 LEU B C 1
ATOM 3648 O O . LEU B 1 169 ? 1.271 22.984 0.561 1 98.75 169 LEU B O 1
ATOM 3652 N N . TYR B 1 170 ? 1.235 21.453 2.199 1 98.88 170 TYR B N 1
ATOM 3653 C CA . TYR B 1 170 ? 0.177 20.672 1.568 1 98.88 170 TYR B CA 1
ATOM 3654 C C . TYR B 1 170 ? -1.103 21.484 1.44 1 98.88 170 TYR B C 1
ATOM 3656 O O . TYR B 1 170 ? -1.752 21.484 0.392 1 98.88 170 TYR B O 1
ATOM 3664 N N . SER B 1 171 ? -1.435 22.172 2.484 1 98.75 171 SER B N 1
ATOM 3665 C CA . SER B 1 171 ? -2.617 23.031 2.467 1 98.75 171 SER B CA 1
ATOM 3666 C C . SER B 1 171 ? -2.504 24.109 1.396 1 98.75 171 SER B C 1
ATOM 3668 O O . SER B 1 171 ? -3.502 24.484 0.78 1 98.75 171 SER B O 1
ATOM 3670 N N . GLN B 1 172 ? -1.313 24.562 1.191 1 98.06 172 GLN B N 1
ATOM 3671 C CA . GLN B 1 172 ? -1.096 25.594 0.195 1 98.06 172 GLN B CA 1
ATOM 3672 C C . GLN B 1 172 ? -1.101 25.016 -1.217 1 98.06 172 GLN B C 1
ATOM 3674 O O . GLN B 1 172 ? -1.229 25.766 -2.195 1 98.06 172 GLN B O 1
ATOM 3679 N N . LEU B 1 173 ? -0.948 23.766 -1.312 1 97.69 173 LEU B N 1
ATOM 3680 C CA . LEU B 1 173 ? -0.836 23.094 -2.6 1 97.69 173 LEU B CA 1
ATOM 3681 C C . LEU B 1 173 ? -2.211 22.688 -3.129 1 97.69 173 LEU B C 1
ATOM 3683 O O . LEU B 1 173 ? -2.453 22.734 -4.336 1 97.69 173 LEU B O 1
ATOM 3687 N N . VAL B 1 174 ? -3.164 22.297 -2.281 1 98.38 174 VAL B N 1
ATOM 3688 C CA . VAL B 1 174 ? -4.438 21.734 -2.703 1 98.38 174 VAL B CA 1
ATOM 3689 C C . VAL B 1 174 ? -5.34 22.828 -3.258 1 98.38 174 VAL B C 1
ATOM 3691 O O . VAL B 1 174 ? -5.188 24 -2.91 1 98.38 174 VAL B O 1
ATOM 3694 N N . GLU B 1 175 ? -6.262 22.453 -4.145 1 97.94 175 GLU B N 1
ATOM 3695 C CA . GLU B 1 175 ? -7.195 23.375 -4.785 1 97.94 175 GLU B CA 1
ATOM 3696 C C . GLU B 1 175 ? -8.555 22.719 -5.016 1 97.94 175 GLU B C 1
ATOM 3698 O O . GLU B 1 175 ? -8.68 21.484 -4.91 1 97.94 175 GLU B O 1
ATOM 3703 N N . GLY B 1 176 ? -9.562 23.578 -5.309 1 98.06 176 GLY B N 1
ATOM 3704 C CA . GLY B 1 176 ? -10.891 23.062 -5.594 1 98.06 176 GLY B CA 1
ATOM 3705 C C . GLY B 1 176 ? -11.625 22.594 -4.355 1 98.06 176 GLY B C 1
ATOM 3706 O O . GLY B 1 176 ? -11.68 23.312 -3.352 1 98.06 176 GLY B O 1
ATOM 3707 N N . ASP B 1 177 ? -12.32 21.516 -4.465 1 98.56 177 ASP B N 1
ATOM 3708 C CA . ASP B 1 177 ? -13.039 20.922 -3.342 1 98.56 177 ASP B CA 1
ATOM 3709 C C . ASP B 1 177 ? -12.133 19.984 -2.545 1 98.56 177 ASP B C 1
ATOM 3711 O O . ASP B 1 177 ? -11.461 19.125 -3.119 1 98.56 177 ASP B O 1
ATOM 3715 N N . VAL B 1 178 ? -12.109 20.156 -1.307 1 98.88 178 VAL B N 1
ATOM 3716 C CA . VAL B 1 178 ? -11.266 19.297 -0.484 1 98.88 178 VAL B CA 1
ATOM 3717 C C . VAL B 1 178 ? -12.125 18.531 0.519 1 98.88 178 VAL B C 1
ATOM 3719 O O . VAL B 1 178 ? -13.227 18.969 0.869 1 98.88 178 VAL B O 1
ATOM 3722 N N . GLY B 1 179 ? -11.617 17.359 0.856 1 98.88 179 GLY B N 1
ATOM 3723 C CA . GLY B 1 179 ? -12.273 16.562 1.88 1 98.88 179 GLY B CA 1
ATOM 3724 C C . GLY B 1 179 ? -11.523 16.547 3.199 1 98.88 179 GLY B C 1
ATOM 3725 O O . GLY B 1 179 ? -10.297 16.688 3.227 1 98.88 179 GLY B O 1
ATOM 3726 N N . LEU B 1 180 ? -12.242 16.469 4.266 1 98.94 180 LEU B N 1
ATOM 3727 C CA . LEU B 1 180 ? -11.711 16.25 5.605 1 98.94 180 LEU B CA 1
ATOM 3728 C C . LEU B 1 180 ? -12.328 15 6.238 1 98.94 180 LEU B C 1
ATOM 3730 O O . LEU B 1 180 ? -13.531 14.961 6.492 1 98.94 180 LEU B O 1
ATOM 3734 N N . LEU B 1 181 ? -11.508 14 6.469 1 98.75 181 LEU B N 1
ATOM 3735 C CA . LEU B 1 181 ? -11.992 12.766 7.078 1 98.75 181 LEU B CA 1
ATOM 3736 C C . LEU B 1 181 ? -11.844 12.812 8.594 1 98.75 181 LEU B C 1
ATOM 3738 O O . LEU B 1 181 ? -10.742 13 9.109 1 98.75 181 LEU B O 1
ATOM 3742 N N . LEU B 1 182 ? -12.969 12.641 9.289 1 98.5 182 LEU B N 1
ATOM 3743 C CA . LEU B 1 182 ? -13.023 12.719 10.742 1 98.5 182 LEU B CA 1
ATOM 3744 C C . LEU B 1 182 ? -13.594 11.438 11.336 1 98.5 182 LEU B C 1
ATOM 3746 O O . LEU B 1 182 ? -14.25 10.664 10.633 1 98.5 182 LEU B O 1
ATOM 3750 N N . ASN B 1 183 ? -13.219 11.219 12.602 1 96.56 183 ASN B N 1
ATOM 3751 C CA . ASN B 1 183 ? -13.742 10.086 13.344 1 96.56 183 ASN B CA 1
ATOM 3752 C C . ASN B 1 183 ? -14.984 10.469 14.156 1 96.56 183 ASN B C 1
ATOM 3754 O O . ASN B 1 183 ? -14.867 11.023 15.25 1 96.56 183 ASN B O 1
ATOM 3758 N N . GLY B 1 184 ? -16.109 10.156 13.695 1 95.12 184 GLY B N 1
ATOM 3759 C CA . GLY B 1 184 ? -17.375 10.508 14.336 1 95.12 184 GLY B CA 1
ATOM 3760 C C . GLY B 1 184 ? -17.688 9.656 15.547 1 95.12 184 GLY B C 1
ATOM 3761 O O . GLY B 1 184 ? -18.641 9.938 16.281 1 95.12 184 GLY B O 1
ATOM 3762 N N . SER B 1 185 ? -16.891 8.625 15.734 1 92.81 185 SER B N 1
ATOM 3763 C CA . SER B 1 185 ? -17.094 7.777 16.906 1 92.81 185 SER B CA 1
ATOM 3764 C C . SER B 1 185 ? -16.5 8.422 18.156 1 92.81 185 SER B C 1
ATOM 3766 O O . SER B 1 185 ? -16.781 7.984 19.281 1 92.81 185 SER B O 1
ATOM 3768 N N . LEU B 1 186 ? -15.703 9.477 18.047 1 94.56 186 LEU B N 1
ATOM 3769 C CA . LEU B 1 186 ? -15.18 10.258 19.156 1 94.56 186 LEU B CA 1
ATOM 3770 C C . LEU B 1 186 ? -16.172 11.336 19.578 1 94.56 186 LEU B C 1
ATOM 3772 O O . LEU B 1 186 ? -16.969 11.797 18.766 1 94.56 186 LEU B O 1
ATOM 3776 N N . VAL B 1 187 ? -16.094 11.758 20.797 1 94.12 187 VAL B N 1
ATOM 3777 C CA . VAL B 1 187 ? -16.922 12.844 21.297 1 94.12 187 VAL B CA 1
ATOM 3778 C C . VAL B 1 187 ? -16.531 14.148 20.609 1 94.12 187 VAL B C 1
ATOM 3780 O O . VAL B 1 187 ? -17.391 14.984 20.297 1 94.12 187 VAL B O 1
ATOM 3783 N N . THR B 1 188 ? -15.242 14.336 20.297 1 97.25 188 THR B N 1
ATOM 3784 C CA . THR B 1 188 ? -14.695 15.547 19.688 1 97.25 188 THR B CA 1
ATOM 3785 C C . THR B 1 188 ? -13.891 15.203 18.438 1 97.25 188 THR B C 1
ATOM 3787 O O . THR B 1 188 ? -12.656 15.18 18.469 1 97.25 188 THR B O 1
ATOM 3790 N N . PRO B 1 189 ? -14.594 15.062 17.281 1 97.81 189 PRO B N 1
ATOM 3791 C CA . PRO B 1 189 ? -13.867 14.727 16.047 1 97.81 189 PRO B CA 1
ATOM 3792 C C . PRO B 1 189 ? -12.945 15.844 15.578 1 97.81 189 PRO B C 1
ATOM 3794 O O . PRO B 1 189 ? -11.859 15.57 15.047 1 97.81 189 PRO B O 1
ATOM 3797 N N . TYR B 1 190 ? -13.352 17.078 15.852 1 98.56 190 TYR B N 1
ATOM 3798 C CA . TYR B 1 190 ? -12.547 18.234 15.461 1 98.56 190 TYR B CA 1
ATOM 3799 C C . TYR B 1 190 ? -12.008 18.953 16.688 1 98.56 190 TYR B C 1
ATOM 3801 O O . TYR B 1 190 ? -12.773 19.391 17.547 1 98.56 190 TYR B O 1
ATOM 3809 N N . ASP B 1 191 ? -10.766 18.984 16.719 1 98.12 191 ASP B N 1
ATOM 3810 C CA . ASP B 1 191 ? -10.016 19.719 17.734 1 98.12 191 ASP B CA 1
ATOM 3811 C C . ASP B 1 191 ? -9.109 20.766 17.109 1 98.12 191 ASP B C 1
ATOM 3813 O O . ASP B 1 191 ? -8.148 20.422 16.406 1 98.12 191 ASP B O 1
ATOM 3817 N N . LYS B 1 192 ? -9.391 22.016 17.422 1 97.12 192 LYS B N 1
ATOM 3818 C CA . LYS B 1 192 ? -8.703 23.141 16.781 1 97.12 192 LYS B CA 1
ATOM 3819 C C . LYS B 1 192 ? -7.211 23.125 17.078 1 97.12 192 LYS B C 1
ATOM 3821 O O . LYS B 1 192 ? -6.418 23.734 16.359 1 97.12 192 LYS B O 1
ATOM 3826 N N . ASN B 1 193 ? -6.84 22.391 18.125 1 95.94 193 ASN B N 1
ATOM 3827 C CA . ASN B 1 193 ? -5.445 22.375 18.547 1 95.94 193 ASN B CA 1
ATOM 3828 C C . ASN B 1 193 ? -4.656 21.266 17.859 1 95.94 193 ASN B C 1
ATOM 3830 O O . ASN B 1 193 ? -3.438 21.188 18.016 1 95.94 193 ASN B O 1
ATOM 3834 N N . ARG B 1 194 ? -5.32 20.422 17.078 1 96.38 194 ARG B N 1
ATOM 3835 C CA . ARG B 1 194 ? -4.645 19.359 16.344 1 96.38 194 ARG B CA 1
ATOM 3836 C C . ARG B 1 194 ? -4.18 19.859 14.977 1 96.38 194 ARG B C 1
ATOM 3838 O O . ARG B 1 194 ? -4.492 20.984 14.578 1 96.38 194 ARG B O 1
ATOM 3845 N N . THR B 1 195 ? -3.441 19.031 14.312 1 96.5 195 THR B N 1
ATOM 3846 C CA . THR B 1 195 ? -2.705 19.438 13.117 1 96.5 195 THR B CA 1
ATOM 3847 C C . THR B 1 195 ? -3.637 20.094 12.102 1 96.5 195 THR B C 1
ATOM 3849 O O . THR B 1 195 ? -3.34 21.172 11.586 1 96.5 195 THR B O 1
ATOM 3852 N N . PHE B 1 196 ? -4.773 19.516 11.836 1 98.62 196 PHE B N 1
ATOM 3853 C CA . PHE B 1 196 ? -5.648 20.094 10.828 1 98.62 196 PHE B CA 1
ATOM 3854 C C . PHE B 1 196 ? -6.09 21.5 11.25 1 98.62 196 PHE B C 1
ATOM 3856 O O . PHE B 1 196 ? -6 22.438 10.469 1 98.62 196 PHE B O 1
ATOM 3863 N N . GLY B 1 197 ? -6.59 21.625 12.453 1 98.31 197 GLY B N 1
ATOM 3864 C CA . GLY B 1 197 ? -7.125 22.891 12.93 1 98.31 197 GLY B CA 1
ATOM 3865 C C . GLY B 1 197 ? -6.062 23.953 13.109 1 98.31 197 GLY B C 1
ATOM 3866 O O . GLY B 1 197 ? -6.293 25.125 12.797 1 98.31 197 GLY B O 1
ATOM 3867 N N . SER B 1 198 ? -4.887 23.562 13.562 1 96.56 198 SER B N 1
ATOM 3868 C CA . SER B 1 198 ? -3.885 24.547 13.977 1 96.56 198 SER B CA 1
ATOM 3869 C C . SER B 1 198 ? -2.924 24.859 12.836 1 96.56 198 SER B C 1
ATOM 3871 O O . SER B 1 198 ? -2.352 25.953 12.781 1 96.56 198 SER B O 1
ATOM 3873 N N . SER B 1 199 ? -2.787 23.891 11.953 1 96.75 199 SER B N 1
ATOM 3874 C CA . SER B 1 199 ? -1.739 24.062 10.953 1 96.75 199 SER B CA 1
ATOM 3875 C C . SER B 1 199 ? -2.312 24.031 9.539 1 96.75 199 SER B C 1
ATOM 3877 O O . SER B 1 199 ? -1.957 24.859 8.695 1 96.75 199 SER B O 1
ATOM 3879 N N . GLU B 1 200 ? -3.166 23.172 9.242 1 98.75 200 GLU B N 1
ATOM 3880 C CA . GLU B 1 200 ? -3.619 22.969 7.871 1 98.75 200 GLU B CA 1
ATOM 3881 C C . GLU B 1 200 ? -4.738 23.938 7.512 1 98.75 200 GLU B C 1
ATOM 3883 O O . GLU B 1 200 ? -4.625 24.688 6.535 1 98.75 200 GLU B O 1
ATOM 3888 N N . LEU B 1 201 ? -5.723 24.031 8.352 1 98.81 201 LEU B N 1
ATOM 3889 C CA . LEU B 1 201 ? -6.891 24.859 8.07 1 98.81 201 LEU B CA 1
ATOM 3890 C C . LEU B 1 201 ? -6.496 26.312 7.902 1 98.81 201 LEU B C 1
ATOM 3892 O O . LEU B 1 201 ? -6.91 26.969 6.945 1 98.81 201 LEU B O 1
ATOM 3896 N N . PRO B 1 202 ? -5.633 26.906 8.742 1 98.44 202 PRO B N 1
ATOM 3897 C CA . PRO B 1 202 ? -5.25 28.312 8.594 1 98.44 202 PRO B CA 1
ATOM 3898 C C . PRO B 1 202 ? -4.562 28.594 7.258 1 98.44 202 PRO B C 1
ATOM 3900 O O . PRO B 1 202 ? -4.484 29.75 6.832 1 98.44 202 PRO B O 1
ATOM 3903 N N . ASN B 1 203 ? -4.051 27.562 6.598 1 98.56 203 ASN B N 1
ATOM 3904 C CA . ASN B 1 203 ? -3.279 27.766 5.375 1 98.56 203 ASN B CA 1
ATOM 3905 C C . ASN B 1 203 ? -4.082 27.391 4.137 1 98.56 203 ASN B C 1
ATOM 3907 O O . ASN B 1 203 ? -3.529 27.297 3.037 1 98.56 203 ASN B O 1
ATOM 3911 N N . LEU B 1 204 ? -5.371 27.078 4.312 1 98.5 204 LEU B N 1
ATOM 3912 C CA . LEU B 1 204 ? -6.301 26.984 3.195 1 98.5 204 LEU B CA 1
ATOM 3913 C C . LEU B 1 204 ? -6.785 28.375 2.77 1 98.5 204 LEU B C 1
ATOM 3915 O O . LEU B 1 204 ? -7.164 29.188 3.611 1 98.5 204 LEU B O 1
ATOM 3919 N N . TYR B 1 205 ? -6.758 28.625 1.435 1 96.25 205 TYR B N 1
ATOM 3920 C CA . TYR B 1 205 ? -7.102 29.984 1.013 1 96.25 205 TYR B CA 1
ATOM 3921 C C . TYR B 1 205 ? -8.188 29.953 -0.056 1 96.25 205 TYR B C 1
ATOM 3923 O O . TYR B 1 205 ? -8.086 29.219 -1.04 1 96.25 205 TYR B O 1
ATOM 3931 N N . TYR B 1 206 ? -9.133 30.797 0.162 1 97.19 206 TYR B N 1
ATOM 3932 C CA . TYR B 1 206 ? -10.07 31.156 -0.899 1 97.19 206 TYR B CA 1
ATOM 3933 C C . TYR B 1 206 ? -9.453 32.156 -1.874 1 97.19 206 TYR B C 1
ATOM 3935 O O . TYR B 1 206 ? -8.719 33.062 -1.466 1 97.19 206 TYR B O 1
ATOM 3943 N N . PRO B 1 207 ? -9.664 31.938 -3.279 1 97.62 207 PRO B N 1
ATOM 3944 C CA . PRO B 1 207 ? -10.609 31.016 -3.93 1 97.62 207 PRO B CA 1
ATOM 3945 C C . PRO B 1 207 ? -9.938 29.75 -4.449 1 97.62 207 PRO B C 1
ATOM 3947 O O . PRO B 1 207 ? -10.523 29.031 -5.258 1 97.62 207 PRO B O 1
ATOM 3950 N N . ARG B 1 208 ? -8.719 29.562 -3.99 1 97.69 208 ARG B N 1
ATOM 3951 C CA . ARG B 1 208 ? -8.062 28.328 -4.434 1 97.69 208 ARG B CA 1
ATOM 3952 C C . ARG B 1 208 ? -8.828 27.109 -3.953 1 97.69 208 ARG B C 1
ATOM 3954 O O . ARG B 1 208 ? -9.023 26.156 -4.711 1 97.69 208 ARG B O 1
ATOM 3961 N N . VAL B 1 209 ? -9.156 27.125 -2.705 1 98.69 209 VAL B N 1
ATOM 3962 C CA . VAL B 1 209 ? -10.07 26.125 -2.15 1 98.69 209 VAL B CA 1
ATOM 3963 C C . VAL B 1 209 ? -11.469 26.719 -2.018 1 98.69 209 VAL B C 1
ATOM 3965 O O . VAL B 1 209 ? -11.648 27.766 -1.366 1 98.69 209 VAL B O 1
ATOM 3968 N N . LYS B 1 210 ? -12.43 26.047 -2.568 1 98.56 210 LYS B N 1
ATOM 3969 C CA . LYS B 1 210 ? -13.758 26.656 -2.658 1 98.56 210 LYS B CA 1
ATOM 3970 C C . LYS B 1 210 ? -14.734 25.984 -1.69 1 98.56 210 LYS B C 1
ATOM 3972 O O . LYS B 1 210 ? -15.703 26.594 -1.249 1 98.56 210 LYS B O 1
ATOM 3977 N N . LYS B 1 211 ? -14.484 24.781 -1.429 1 98.88 211 LYS B N 1
ATOM 3978 C CA . LYS B 1 211 ? -15.406 24 -0.611 1 98.88 211 LYS B CA 1
ATOM 3979 C C . LYS B 1 211 ? -14.664 22.969 0.235 1 98.88 211 LYS B C 1
ATOM 3981 O O . LYS B 1 211 ? -13.711 22.344 -0.234 1 98.88 211 LYS B O 1
ATOM 3986 N N . LEU B 1 212 ? -15.031 22.844 1.456 1 98.94 212 LEU B N 1
ATOM 3987 C CA . LEU B 1 212 ? -14.57 21.781 2.338 1 98.94 212 LEU B CA 1
ATOM 3988 C C . LEU B 1 212 ? -15.734 20.891 2.758 1 98.94 212 LEU B C 1
ATOM 3990 O O . LEU B 1 212 ? -16.734 21.375 3.289 1 98.94 212 LEU B O 1
ATOM 3994 N N . THR B 1 213 ? -15.672 19.625 2.426 1 98.88 213 THR B N 1
ATOM 3995 C CA . THR B 1 213 ? -16.625 18.656 2.914 1 98.88 213 THR B CA 1
ATOM 3996 C C . THR B 1 213 ? -16.047 17.844 4.062 1 98.88 213 THR B C 1
ATOM 3998 O O . THR B 1 213 ? -15.023 17.156 3.893 1 98.88 213 THR B O 1
ATOM 4001 N N . ALA B 1 214 ? -16.641 17.938 5.211 1 98.88 214 ALA B N 1
ATOM 4002 C CA . ALA B 1 214 ? -16.281 17.094 6.348 1 98.88 214 ALA B CA 1
ATOM 4003 C C . ALA B 1 214 ? -17 15.75 6.281 1 98.88 214 ALA B C 1
ATOM 4005 O O . ALA B 1 214 ? -18.234 15.703 6.195 1 98.88 214 ALA B O 1
ATOM 4006 N N . TYR B 1 215 ? -16.219 14.68 6.246 1 98.12 215 TYR B N 1
ATOM 4007 C CA . TYR B 1 215 ? -16.75 13.32 6.258 1 98.12 215 TYR B CA 1
ATOM 4008 C C . TYR B 1 215 ? -16.594 12.688 7.633 1 98.12 215 TYR B C 1
ATOM 4010 O O . TYR B 1 215 ? -15.469 12.398 8.062 1 98.12 215 TYR B O 1
ATOM 4018 N N . LEU B 1 216 ? -17.734 12.477 8.266 1 97.19 216 LEU B N 1
ATOM 4019 C CA . LEU B 1 216 ? -17.734 11.852 9.578 1 97.19 216 LEU B CA 1
ATOM 4020 C C . LEU B 1 216 ? -17.922 10.344 9.469 1 97.19 216 LEU B C 1
ATOM 4022 O O . LEU B 1 216 ? -19 9.867 9.117 1 97.19 216 LEU B O 1
ATOM 4026 N N . ALA B 1 217 ? -16.828 9.609 9.797 1 95.69 217 ALA B N 1
ATOM 4027 C CA . ALA B 1 217 ? -16.844 8.156 9.719 1 95.69 217 ALA B CA 1
ATOM 4028 C C . ALA B 1 217 ? -17.156 7.539 11.086 1 95.69 217 ALA B C 1
ATOM 4030 O O . ALA B 1 217 ? -16.719 8.062 12.117 1 95.69 217 ALA B O 1
ATOM 4031 N N . TYR B 1 218 ? -17.875 6.402 11.07 1 93.06 218 TYR B N 1
ATOM 4032 C CA . TYR B 1 218 ? -18.219 5.695 12.297 1 93.06 218 TYR B CA 1
ATOM 4033 C C . TYR B 1 218 ? -17.719 4.258 12.266 1 93.06 218 TYR B C 1
ATOM 4035 O O . TYR B 1 218 ? -17.656 3.639 11.203 1 93.06 218 TYR B O 1
ATOM 4043 N N . ASN B 1 219 ? -17.344 3.76 13.438 1 88.75 219 ASN B N 1
ATOM 4044 C CA . ASN B 1 219 ? -17.031 2.336 13.531 1 88.75 219 ASN B CA 1
ATOM 4045 C C . ASN B 1 219 ? -18.266 1.483 13.242 1 88.75 219 ASN B C 1
ATOM 4047 O O . ASN B 1 219 ? -19.406 1.915 13.484 1 88.75 219 ASN B O 1
ATOM 4051 N N . LEU B 1 220 ? -18.031 0.29 12.742 1 83.75 220 LEU B N 1
ATOM 4052 C CA . LEU B 1 220 ? -19.156 -0.591 12.422 1 83.75 220 LEU B CA 1
ATOM 4053 C C . LEU B 1 220 ? -19.891 -1.012 13.695 1 83.75 220 LEU B C 1
ATOM 4055 O O . LEU B 1 220 ? -21.109 -1.202 13.68 1 83.75 220 LEU B O 1
ATOM 4059 N N . GLU B 1 221 ? -19.141 -1.295 14.789 1 74.56 221 GLU B N 1
ATOM 4060 C CA . GLU B 1 221 ? -19.719 -1.854 16 1 74.56 221 GLU B CA 1
ATOM 4061 C C . GLU B 1 221 ? -20.641 -0.855 16.688 1 74.56 221 GLU B C 1
ATOM 4063 O O . GLU B 1 221 ? -21.422 -1.228 17.562 1 74.56 221 GLU B O 1
ATOM 4068 N N . GLU B 1 222 ? -20.562 0.318 16.391 1 60.91 222 GLU B N 1
ATOM 4069 C CA . GLU B 1 222 ? -21.266 1.324 17.188 1 60.91 222 GLU B CA 1
ATOM 4070 C C . GLU B 1 222 ? -22.734 1.423 16.766 1 60.91 222 GLU B C 1
ATOM 4072 O O . GLU B 1 222 ? -23.312 2.516 16.734 1 60.91 222 GLU B O 1
ATOM 4077 N N . GLU B 1 223 ? -23.234 0.421 16.125 1 52.62 223 GLU B N 1
ATOM 4078 C CA . GLU B 1 223 ? -24.625 0.545 15.734 1 52.62 223 GLU B CA 1
ATOM 4079 C C . GLU B 1 223 ? -25.5 0.966 16.906 1 52.62 223 GLU B C 1
ATOM 4081 O O . GLU B 1 223 ? -26.328 1.865 16.781 1 52.62 223 GLU B O 1
ATOM 4086 N N . ASP B 1 224 ? -25.422 0.077 17.906 1 54.09 224 ASP B N 1
ATOM 4087 C CA . ASP B 1 224 ? -26.469 0.248 18.922 1 54.09 224 ASP B CA 1
ATOM 4088 C C . ASP B 1 224 ? -26.219 1.481 19.781 1 54.09 224 ASP B C 1
ATOM 4090 O O . ASP B 1 224 ? -27.031 1.834 20.625 1 54.09 224 ASP B O 1
ATOM 4094 N N . VAL B 1 225 ? -25.094 2.061 19.469 1 59.06 225 VAL B N 1
ATOM 4095 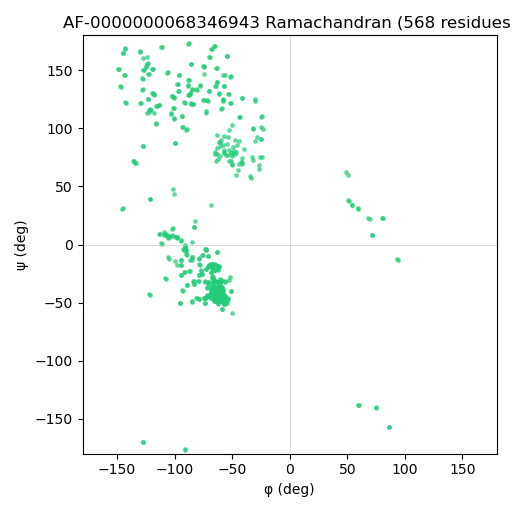C CA . VAL B 1 225 ? -24.828 3.197 20.344 1 59.06 225 VAL B CA 1
ATOM 4096 C C . VAL B 1 225 ? -24.766 4.48 19.516 1 59.06 225 VAL B C 1
ATOM 4098 O O . VAL B 1 225 ? -24.297 4.477 18.375 1 59.06 225 VAL B O 1
ATOM 4101 N N . ARG B 1 226 ? -25.656 5.32 19.688 1 64.81 226 ARG B N 1
ATOM 4102 C CA . ARG B 1 226 ? -25.625 6.648 19.078 1 64.81 226 ARG B CA 1
ATOM 4103 C C . ARG B 1 226 ? -24.203 7.137 18.875 1 64.81 226 ARG B C 1
ATOM 4105 O O . ARG B 1 226 ? -23.359 7.004 19.781 1 64.81 226 ARG B O 1
ATOM 4112 N N . PRO B 1 227 ? -23.922 7.504 17.578 1 74.75 227 PRO B N 1
ATOM 4113 C CA . PRO B 1 227 ? -22.578 8.07 17.422 1 74.75 227 PRO B CA 1
ATOM 4114 C C . PRO B 1 227 ? -22.297 9.195 18.422 1 74.75 227 PRO B C 1
ATOM 4116 O O . PRO B 1 227 ? -23.203 9.914 18.828 1 74.75 227 PRO B O 1
ATOM 4119 N N . ASN B 1 228 ? -21.094 9.242 18.828 1 85 228 ASN B N 1
ATOM 4120 C CA . ASN B 1 228 ? -20.688 10.219 19.844 1 85 228 ASN B CA 1
ATOM 4121 C C . ASN B 1 228 ? -20.781 11.641 19.297 1 85 228 ASN B C 1
ATOM 4123 O O . ASN B 1 228 ? -21.031 12.578 20.062 1 85 228 ASN B O 1
ATOM 4127 N N . ALA B 1 229 ? -20.625 11.711 17.984 1 93.12 229 ALA B N 1
ATOM 4128 C CA . ALA B 1 229 ? -20.688 13.039 17.375 1 93.12 229 ALA B CA 1
ATOM 4129 C C . ALA B 1 229 ? -21.359 12.984 16 1 93.12 229 ALA B C 1
ATOM 4131 O O . ALA B 1 229 ? -21.297 11.969 15.312 1 93.12 229 ALA B O 1
ATOM 4132 N N . GLY B 1 230 ? -22.078 14.062 15.695 1 95.25 230 GLY B N 1
ATOM 4133 C CA . GLY B 1 230 ? -22.672 14.266 14.375 1 95.25 230 GLY B CA 1
ATOM 4134 C C . GLY B 1 230 ? -22.312 15.617 13.773 1 95.25 230 GLY B C 1
ATOM 4135 O O . GLY B 1 230 ? -21.516 16.359 14.336 1 95.25 230 GLY B O 1
ATOM 4136 N N . CYS B 1 231 ? -22.969 16 12.656 1 97.06 231 CYS B N 1
ATOM 4137 C CA . CYS B 1 231 ? -22.656 17.219 11.93 1 97.06 231 CYS B CA 1
ATOM 4138 C C . CYS B 1 231 ? -23.078 18.453 12.734 1 97.06 231 CYS B C 1
ATOM 4140 O O . CYS B 1 231 ? -22.578 19.562 12.477 1 97.06 231 CYS B O 1
ATOM 4142 N N . ASN B 1 232 ? -23.953 18.25 13.734 1 96.75 232 ASN B N 1
ATOM 4143 C CA . ASN B 1 232 ? -24.422 19.391 14.523 1 96.75 232 ASN B CA 1
ATOM 4144 C C . ASN B 1 232 ? -23.844 19.359 15.938 1 96.75 232 ASN B C 1
ATOM 4146 O O . ASN B 1 232 ? -24.281 20.109 16.812 1 96.75 232 ASN B O 1
ATOM 4150 N N . SER B 1 233 ? -22.875 18.453 16.109 1 96.94 233 SER B N 1
ATOM 4151 C CA . SER B 1 233 ? -22.188 18.438 17.391 1 96.94 233 SER B CA 1
ATOM 4152 C C . SER B 1 233 ? -21.312 19.688 17.547 1 96.94 233 SER B C 1
ATOM 4154 O O . SER B 1 233 ? -20.953 20.328 16.562 1 96.94 233 SER B O 1
ATOM 4156 N N . GLU B 1 234 ? -20.969 19.969 18.766 1 97.56 234 GLU B N 1
ATOM 4157 C CA . GLU B 1 234 ? -20.266 21.203 19.109 1 97.56 234 GLU B CA 1
ATOM 4158 C C . GLU B 1 234 ? -18.969 21.344 18.312 1 97.56 234 GLU B C 1
ATOM 4160 O O . GLU B 1 234 ? -18.688 22.391 17.734 1 97.56 234 GLU B O 1
ATOM 4165 N N . SER B 1 235 ? -18.141 20.344 18.281 1 97.88 235 SER B N 1
ATOM 4166 C CA . SER B 1 235 ? -16.844 20.422 17.609 1 97.88 235 SER B CA 1
ATOM 4167 C C . SER B 1 235 ? -17.016 20.641 16.109 1 97.88 235 SER B C 1
ATOM 4169 O O . SER B 1 235 ? -16.203 21.344 15.492 1 97.88 235 SER B O 1
ATOM 4171 N N . LEU B 1 236 ? -18.094 20.094 15.555 1 98.62 236 LEU B N 1
ATOM 4172 C CA . LEU B 1 236 ? -18.312 20.281 14.117 1 98.62 236 LEU B CA 1
ATOM 4173 C C . LEU B 1 236 ? -18.891 21.656 13.82 1 98.62 236 LEU B C 1
ATOM 4175 O O . LEU B 1 236 ? -18.609 22.234 12.758 1 98.62 236 LEU B O 1
ATOM 4179 N N . LEU B 1 237 ? -19.672 22.156 14.758 1 98.69 237 LEU B N 1
ATOM 4180 C CA . LEU B 1 237 ? -20.109 23.547 14.594 1 98.69 237 LEU B CA 1
ATOM 4181 C C . LEU B 1 237 ? -18.938 24.516 14.672 1 98.69 237 LEU B C 1
ATOM 4183 O O . LEU B 1 237 ? -18.906 25.516 13.961 1 98.69 237 LEU B O 1
ATOM 4187 N N . ASN B 1 238 ? -18.016 24.203 15.555 1 98.69 238 ASN B N 1
ATOM 4188 C CA . ASN B 1 238 ? -16.797 24.984 15.617 1 98.69 238 ASN B CA 1
ATOM 4189 C C . ASN B 1 238 ? -16.016 24.891 14.305 1 98.69 238 ASN B C 1
ATOM 4191 O O . ASN B 1 238 ? -15.492 25.906 13.82 1 98.69 238 ASN B O 1
ATOM 4195 N N . LEU B 1 239 ? -15.93 23.688 13.758 1 98.88 239 LEU B N 1
ATOM 4196 C CA . LEU B 1 239 ? -15.273 23.5 12.469 1 98.88 239 LEU B CA 1
ATOM 4197 C C . LEU B 1 239 ? -15.969 24.312 11.383 1 98.88 239 LEU B C 1
ATOM 4199 O O . LEU B 1 239 ? -15.312 25 10.602 1 98.88 239 LEU B O 1
ATOM 4203 N N . LYS B 1 240 ? -17.25 24.234 11.328 1 98.81 240 LYS B N 1
ATOM 4204 C CA . LYS B 1 240 ? -18.016 25 10.367 1 98.81 240 LYS B CA 1
ATOM 4205 C C . LYS B 1 240 ? -17.703 26.5 10.461 1 98.81 240 LYS B C 1
ATOM 4207 O O . LYS B 1 240 ? -17.438 27.141 9.445 1 98.81 240 LYS B O 1
ATOM 4212 N N . ALA B 1 241 ? -17.719 26.984 11.641 1 98.75 241 ALA B N 1
ATOM 4213 C CA . ALA B 1 241 ? -17.422 28.391 11.852 1 98.75 241 ALA B CA 1
ATOM 4214 C C . ALA B 1 241 ? -16.031 28.75 11.359 1 98.75 241 ALA B C 1
ATOM 4216 O O . ALA B 1 241 ? -15.836 29.766 10.695 1 98.75 241 ALA B O 1
ATOM 4217 N N . ASP B 1 242 ? -15.055 27.906 11.711 1 98.81 242 ASP B N 1
ATOM 4218 C CA . ASP B 1 242 ? -13.664 28.156 11.328 1 98.81 242 ASP B CA 1
ATOM 4219 C C . ASP B 1 242 ? -13.508 28.156 9.805 1 98.81 242 ASP B C 1
ATOM 4221 O O . ASP B 1 242 ? -12.742 28.938 9.25 1 98.81 242 ASP B O 1
ATOM 4225 N N . VAL B 1 243 ? -14.227 27.25 9.133 1 98.88 243 VAL B N 1
ATOM 4226 C CA . VAL B 1 243 ? -14.141 27.109 7.684 1 98.88 243 VAL B CA 1
ATOM 4227 C C . VAL B 1 243 ? -14.828 28.297 7.012 1 98.88 243 VAL B C 1
ATOM 4229 O O . VAL B 1 243 ? -14.281 28.891 6.086 1 98.88 243 VAL B O 1
ATOM 4232 N N . LEU B 1 244 ? -16.016 28.703 7.5 1 98.75 244 LEU B N 1
ATOM 4233 C CA . LEU B 1 244 ? -16.797 29.797 6.914 1 98.75 244 LEU B CA 1
ATOM 4234 C C . LEU B 1 244 ? -16.062 31.125 7.074 1 98.75 244 LEU B C 1
ATOM 4236 O O . LEU B 1 244 ? -16.156 32 6.211 1 98.75 244 LEU B O 1
ATOM 4240 N N . ARG B 1 245 ? -15.297 31.266 8.117 1 98.19 245 ARG B N 1
ATOM 4241 C CA . ARG B 1 245 ? -14.516 32.469 8.344 1 98.19 245 ARG B CA 1
ATOM 4242 C C . ARG B 1 245 ? -13.484 32.688 7.246 1 98.19 245 ARG B C 1
ATOM 4244 O O . ARG B 1 245 ? -13.023 33.812 7.016 1 98.19 245 ARG B O 1
ATOM 4251 N N . LYS B 1 246 ? -13.156 31.656 6.586 1 98.44 246 LYS B N 1
ATOM 4252 C CA . LYS B 1 246 ? -12.172 31.719 5.508 1 98.44 246 LYS B CA 1
ATOM 4253 C C . LYS B 1 246 ? -12.859 31.906 4.156 1 98.44 246 LYS B C 1
ATOM 4255 O O . LYS B 1 246 ? -12.203 31.859 3.111 1 98.44 246 LYS B O 1
ATOM 4260 N N . ASN B 1 247 ? -14.164 32.062 4.172 1 98.44 247 ASN B N 1
ATOM 4261 C CA . ASN B 1 247 ? -14.977 32.219 2.973 1 98.44 247 ASN B CA 1
ATOM 4262 C C . ASN B 1 247 ? -15.008 30.953 2.137 1 98.44 247 ASN B C 1
ATOM 4264 O O . ASN B 1 247 ? -15.109 31 0.911 1 98.44 247 ASN B O 1
ATOM 4268 N N . ILE B 1 248 ? -14.75 29.812 2.705 1 98.81 248 ILE B N 1
ATOM 4269 C CA . ILE B 1 248 ? -14.836 28.5 2.08 1 98.81 248 ILE B CA 1
ATOM 4270 C C . ILE B 1 248 ? -16.188 27.859 2.414 1 98.81 248 ILE B C 1
ATOM 4272 O O . ILE B 1 248 ? -16.641 27.922 3.557 1 98.81 248 ILE B O 1
ATOM 4276 N N . THR B 1 249 ? -16.828 27.359 1.387 1 98.81 249 THR B N 1
ATOM 4277 C CA . THR B 1 249 ? -18.094 26.672 1.601 1 98.81 249 THR B CA 1
ATOM 4278 C C . THR B 1 249 ? -17.906 25.438 2.463 1 98.81 249 THR B C 1
ATOM 4280 O O . THR B 1 249 ? -16.906 24.719 2.303 1 98.81 249 THR B O 1
ATOM 4283 N N . TYR B 1 250 ? -18.812 25.203 3.359 1 98.81 250 TYR B N 1
ATOM 4284 C CA . TYR B 1 250 ? -18.703 24.078 4.281 1 98.81 250 TYR B CA 1
ATOM 4285 C C . TYR B 1 250 ? -19.859 23.094 4.09 1 98.81 250 TYR B C 1
ATOM 4287 O O . TYR B 1 250 ? -21.016 23.5 4.039 1 98.81 250 TYR B O 1
ATOM 4295 N N . VAL B 1 251 ? -19.547 21.781 3.918 1 98.81 251 VAL B N 1
ATOM 4296 C CA . VAL B 1 251 ? -20.531 20.688 3.865 1 98.81 251 VAL B CA 1
ATOM 4297 C C . VAL B 1 251 ? -20.125 19.594 4.852 1 98.81 251 VAL B C 1
ATOM 4299 O O . VAL B 1 251 ? -18.938 19.375 5.102 1 98.81 251 VAL B O 1
ATOM 4302 N N . CYS B 1 252 ? -21.047 18.984 5.488 1 98.62 252 CYS B N 1
ATOM 4303 C CA . CYS B 1 252 ? -20.797 17.875 6.41 1 98.62 252 CYS B CA 1
ATOM 4304 C C . CYS B 1 252 ? -21.578 16.641 6.004 1 98.62 252 CYS B C 1
ATOM 4306 O O . CYS B 1 252 ? -22.781 16.734 5.719 1 98.62 252 CYS B O 1
ATOM 4308 N N . THR B 1 253 ? -20.922 15.523 5.82 1 96.69 253 THR B N 1
ATOM 4309 C CA . THR B 1 253 ? -21.531 14.242 5.473 1 96.69 253 THR B CA 1
ATOM 4310 C C . THR B 1 253 ? -21.25 13.195 6.551 1 96.69 253 THR B C 1
ATOM 4312 O O . THR B 1 253 ? -20.109 13.008 6.961 1 96.69 253 THR B O 1
ATOM 4315 N N . GLU B 1 254 ? -22.328 12.547 6.961 1 94.44 254 GLU B N 1
ATOM 4316 C CA . GLU B 1 254 ? -22.188 11.469 7.938 1 94.44 254 GLU B CA 1
ATOM 4317 C C . GLU B 1 254 ? -22.156 10.109 7.25 1 94.44 254 GLU B C 1
ATOM 4319 O O . GLU B 1 254 ? -22.891 9.883 6.281 1 94.44 254 GLU B O 1
ATOM 4324 N N . GLN B 1 255 ? -21.234 9.211 7.742 1 90.69 255 GLN B N 1
ATOM 4325 C CA . GLN B 1 255 ? -21.062 7.836 7.301 1 90.69 255 GLN B CA 1
ATOM 4326 C C . GLN B 1 255 ? -20.984 7.75 5.777 1 90.69 255 GLN B C 1
ATOM 4328 O O . GLN B 1 255 ? -21.844 7.145 5.141 1 90.69 255 GLN B O 1
ATOM 4333 N N . PRO B 1 256 ? -19.938 8.414 5.258 1 94.19 256 PRO B N 1
ATOM 4334 C CA . PRO B 1 256 ? -19.828 8.344 3.799 1 94.19 256 PRO B CA 1
ATOM 4335 C C . PRO B 1 256 ? -19.734 6.914 3.279 1 94.19 256 PRO B C 1
ATOM 4337 O O . PRO B 1 256 ? -19.094 6.066 3.902 1 94.19 256 PRO B O 1
ATOM 4340 N N . ALA B 1 257 ? -20.297 6.684 2.145 1 93.25 257 ALA B N 1
ATOM 4341 C CA . ALA B 1 257 ? -20.469 5.34 1.592 1 93.25 257 ALA B CA 1
ATOM 4342 C C . ALA B 1 257 ? -19.125 4.656 1.394 1 93.25 257 ALA B C 1
ATOM 4344 O O . ALA B 1 257 ? -18.969 3.463 1.667 1 93.25 257 ALA B O 1
ATOM 4345 N N . PHE B 1 258 ? -18.125 5.375 0.873 1 94.75 258 PHE B N 1
ATOM 4346 C CA . PHE B 1 258 ? -16.844 4.746 0.567 1 94.75 258 PHE B CA 1
ATOM 4347 C C . PHE B 1 258 ? -16.188 4.223 1.835 1 94.75 258 PHE B C 1
ATOM 4349 O O . PHE B 1 258 ? -15.531 3.176 1.813 1 94.75 258 PHE B O 1
ATOM 4356 N N . VAL B 1 259 ? -16.406 4.898 2.963 1 95.38 259 VAL B N 1
ATOM 4357 C CA . VAL B 1 259 ? -15.836 4.449 4.23 1 95.38 259 VAL B CA 1
ATOM 4358 C C . VAL B 1 259 ? -16.609 3.229 4.738 1 95.38 259 VAL B C 1
ATOM 4360 O O . VAL B 1 259 ? -16 2.248 5.18 1 95.38 259 VAL B O 1
ATOM 4363 N N . PHE B 1 260 ? -17.922 3.346 4.676 1 92.69 260 PHE B N 1
ATOM 4364 C CA . PHE B 1 260 ? -18.75 2.229 5.117 1 92.69 260 PHE B CA 1
ATOM 4365 C C . PHE B 1 260 ? -18.375 0.95 4.379 1 92.69 260 PHE B C 1
ATOM 4367 O O . PHE B 1 260 ? -18.141 -0.09 5.004 1 92.69 260 PHE B O 1
ATOM 4374 N N . HIS B 1 261 ? -18.312 1.068 3.055 1 94.5 261 HIS B N 1
ATOM 4375 C CA . HIS B 1 261 ? -18 -0.097 2.236 1 94.5 261 HIS B CA 1
ATOM 4376 C C . HIS B 1 261 ? -16.578 -0.599 2.51 1 94.5 261 HIS B C 1
ATOM 4378 O O . HIS B 1 261 ? -16.328 -1.807 2.502 1 94.5 261 HIS B O 1
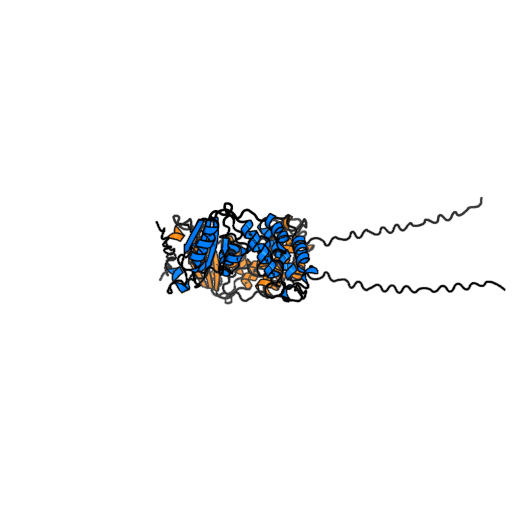ATOM 4384 N N . TYR B 1 262 ? -15.648 0.288 2.736 1 95.62 262 TYR B N 1
ATOM 4385 C CA . TYR B 1 262 ? -14.297 -0.122 3.113 1 95.62 262 TYR B CA 1
ATOM 4386 C C . TYR B 1 262 ? -14.32 -0.931 4.406 1 95.62 262 TYR B C 1
ATOM 4388 O O . TYR B 1 262 ? -13.703 -1.996 4.488 1 95.62 262 TYR B O 1
ATOM 4396 N N . LEU B 1 263 ? -15.031 -0.387 5.418 1 94.12 263 LEU B N 1
ATOM 4397 C CA . LEU B 1 263 ? -15.117 -1.075 6.703 1 94.12 263 LEU B CA 1
ATOM 4398 C C . LEU B 1 263 ? -15.773 -2.441 6.547 1 94.12 263 LEU B C 1
ATOM 4400 O O . LEU B 1 263 ? -15.367 -3.408 7.199 1 94.12 263 LEU B O 1
ATOM 4404 N N . CYS B 1 264 ? -16.703 -2.514 5.707 1 93.88 264 CYS B N 1
ATOM 4405 C CA . CYS B 1 264 ? -17.391 -3.779 5.465 1 93.88 264 CYS B CA 1
ATOM 4406 C C . CYS B 1 264 ? -16.484 -4.75 4.711 1 93.88 264 CYS B C 1
ATOM 4408 O O . CYS B 1 264 ? -16.547 -5.961 4.93 1 93.88 264 CYS B O 1
ATOM 4410 N N . ALA B 1 265 ? -15.688 -4.285 3.795 1 94.12 265 ALA B N 1
ATOM 4411 C CA . ALA B 1 265 ? -14.734 -5.152 3.115 1 94.12 265 ALA B CA 1
ATOM 4412 C C . ALA B 1 265 ? -13.758 -5.781 4.105 1 94.12 265 ALA B C 1
ATOM 4414 O O . ALA B 1 265 ? -13.414 -6.961 3.988 1 94.12 265 ALA B O 1
ATOM 4415 N N . ALA B 1 266 ? -13.398 -5 5.098 1 92.62 266 ALA B N 1
ATOM 4416 C CA . ALA B 1 266 ? -12.445 -5.453 6.109 1 92.62 266 ALA B CA 1
ATOM 4417 C C . ALA B 1 266 ? -13.125 -6.363 7.129 1 92.62 266 ALA B C 1
ATOM 4419 O O . ALA B 1 266 ? -12.469 -7.18 7.777 1 92.62 266 ALA B O 1
ATOM 4420 N N . ASN B 1 267 ? -14.43 -6.168 7.277 1 91.62 267 ASN B N 1
ATOM 4421 C CA . ASN B 1 267 ? -15.227 -6.953 8.211 1 91.62 267 ASN B CA 1
ATOM 4422 C C . ASN B 1 267 ? -16.531 -7.43 7.578 1 91.62 267 ASN B C 1
ATOM 4424 O O . ASN B 1 267 ? -17.609 -7.059 8.023 1 91.62 267 ASN B O 1
ATOM 4428 N N . PRO B 1 268 ? -16.359 -8.32 6.699 1 90.19 268 PRO B N 1
ATOM 4429 C CA . PRO B 1 268 ? -17.547 -8.656 5.891 1 90.19 268 PRO B CA 1
ATOM 4430 C C . PRO B 1 268 ? -18.594 -9.422 6.68 1 90.19 268 PRO B C 1
ATOM 4432 O O . PRO B 1 268 ? -19.766 -9.477 6.273 1 90.19 268 PRO B O 1
ATOM 4435 N N . THR B 1 269 ? -18.281 -10.016 7.762 1 89.06 269 THR B N 1
ATOM 4436 C CA . THR B 1 269 ? -19.25 -10.82 8.516 1 89.06 269 THR B CA 1
ATOM 4437 C C . THR B 1 269 ? -19.938 -9.969 9.578 1 89.06 269 THR B C 1
ATOM 4439 O O . THR B 1 269 ? -20.812 -10.461 10.305 1 89.06 269 THR B O 1
ATOM 4442 N N . ASN B 1 270 ? -19.484 -8.719 9.68 1 90.19 270 ASN B N 1
ATOM 4443 C CA . ASN B 1 270 ? -20.188 -7.828 10.594 1 90.19 270 ASN B CA 1
ATOM 4444 C C . ASN B 1 270 ? -21.672 -7.719 10.258 1 90.19 270 ASN B C 1
ATOM 4446 O O . ASN B 1 270 ? -22.031 -7.602 9.086 1 90.19 270 ASN B O 1
ATOM 4450 N N . LYS B 1 271 ? -22.516 -7.758 11.219 1 86.25 271 LYS B N 1
ATOM 4451 C CA . LYS B 1 271 ? -23.969 -7.766 11.023 1 86.25 271 LYS B CA 1
ATOM 4452 C C . LYS B 1 271 ? -24.422 -6.562 10.195 1 86.25 271 LYS B C 1
ATOM 4454 O O . LYS B 1 271 ? -25.359 -6.664 9.414 1 86.25 271 LYS B O 1
ATOM 4459 N N . ARG B 1 272 ? -23.75 -5.465 10.32 1 85.75 272 ARG B N 1
ATOM 4460 C CA . ARG B 1 272 ? -24.125 -4.242 9.617 1 85.75 272 ARG B CA 1
ATOM 4461 C C . ARG B 1 272 ? -23.812 -4.352 8.125 1 85.75 272 ARG B C 1
ATOM 4463 O O . ARG B 1 272 ? -24.328 -3.572 7.32 1 85.75 272 ARG B O 1
ATOM 4470 N N . CYS B 1 273 ? -22.891 -5.293 7.863 1 89.06 273 CYS B N 1
ATOM 4471 C CA . CYS B 1 273 ? -22.438 -5.441 6.484 1 89.06 273 CYS B CA 1
ATOM 4472 C C . CYS B 1 273 ? -23.297 -6.473 5.742 1 89.06 273 CYS B C 1
ATOM 4474 O O . CYS B 1 273 ? -23.172 -6.617 4.523 1 89.06 273 CYS B O 1
ATOM 4476 N N . LEU B 1 274 ? -23.984 -7.461 6.496 1 79.38 274 LEU B N 1
ATOM 4477 C CA . LEU B 1 274 ? -24.75 -8.57 5.93 1 79.38 274 LEU B CA 1
ATOM 4478 C C . LEU B 1 274 ? -26.062 -8.078 5.34 1 79.38 274 LEU B C 1
ATOM 4480 O O . LEU B 1 274 ? -26.594 -8.688 4.406 1 79.38 274 LEU B O 1
ATOM 4484 N N . GLY B 1 275 ? -26.734 -7.312 5.977 1 62 275 GLY B N 1
ATOM 4485 C CA . GLY B 1 275 ? -28.047 -6.918 5.508 1 62 275 GLY B CA 1
ATOM 4486 C C . GLY B 1 275 ? -28.047 -6.395 4.082 1 62 275 GLY B C 1
ATOM 4487 O O . GLY B 1 275 ? -29.078 -6.371 3.42 1 62 275 GLY B O 1
ATOM 4488 N N . LYS B 1 276 ? -27.094 -5.891 3.781 1 48.38 276 LYS B N 1
ATOM 4489 C CA . LYS B 1 276 ? -27.125 -5.207 2.49 1 48.38 276 LYS B CA 1
ATOM 4490 C C . LYS B 1 276 ? -26.531 -6.086 1.392 1 48.38 276 LYS B C 1
ATOM 4492 O O . LYS B 1 276 ? -26.359 -5.637 0.256 1 48.38 276 LYS B O 1
ATOM 4497 N N . SER B 1 277 ? -25.734 -7.188 1.72 1 39.78 277 SER B N 1
ATOM 4498 C CA . SER B 1 277 ? -24.969 -7.977 0.77 1 39.78 277 SER B CA 1
ATOM 4499 C C . SER B 1 277 ? -25.859 -8.891 -0.054 1 39.78 277 SER B C 1
ATOM 4501 O O . SER B 1 277 ? -26.969 -9.219 0.364 1 39.78 277 SER B O 1
ATOM 4503 N N . GLY B 1 278 ? -25.438 -9.258 -1.298 1 35.28 278 GLY B N 1
ATOM 4504 C CA . GLY B 1 278 ? -25.875 -10.109 -2.393 1 35.28 278 GLY B CA 1
ATOM 4505 C C . GLY B 1 278 ? -26.156 -11.531 -1.966 1 35.28 278 GLY B C 1
ATOM 4506 O O . GLY B 1 278 ? -25.578 -12.016 -0.988 1 35.28 278 GLY B O 1
ATOM 4507 N N . ARG B 1 279 ? -27.375 -12.172 -2.314 1 33.06 279 ARG B N 1
ATOM 4508 C CA . ARG B 1 279 ? -27.859 -13.547 -2.258 1 33.06 279 ARG B CA 1
ATOM 4509 C C . ARG B 1 279 ? -26.766 -14.531 -2.705 1 33.06 279 ARG B C 1
ATOM 4511 O O . ARG B 1 279 ? -26.469 -14.633 -3.896 1 33.06 279 ARG B O 1
ATOM 4518 N N . ALA B 1 280 ? -25.688 -14.812 -2.08 1 33.56 280 ALA B N 1
ATOM 4519 C CA . ALA B 1 280 ? -24.969 -16.031 -2.438 1 33.56 280 ALA B CA 1
ATOM 4520 C C . ALA B 1 280 ? -25.828 -17.266 -2.225 1 33.56 280 ALA B C 1
ATOM 4522 O O . ALA B 1 280 ? -26.266 -17.547 -1.105 1 33.56 280 ALA B O 1
ATOM 4523 N N . ASN B 1 281 ? -26.641 -17.766 -3.15 1 27.48 281 ASN B N 1
ATOM 4524 C CA . ASN B 1 281 ? -27.281 -19.078 -3.158 1 27.48 281 ASN B CA 1
ATOM 4525 C C . ASN B 1 281 ? -26.266 -20.203 -2.969 1 27.48 281 ASN B C 1
ATOM 4527 O O . ASN B 1 281 ? -25.422 -20.422 -3.832 1 27.48 281 ASN B O 1
ATOM 4531 N N . GLU B 1 282 ? -25.672 -20.469 -1.891 1 29.56 282 GLU B N 1
ATOM 4532 C CA . GLU B 1 282 ? -24.984 -21.734 -1.636 1 29.56 282 GLU B CA 1
ATOM 4533 C C . GLU B 1 282 ? -25.906 -22.922 -1.875 1 29.56 282 GLU B C 1
ATOM 4535 O O . GLU B 1 282 ? -26.922 -23.062 -1.199 1 29.56 282 GLU B O 1
ATOM 4540 N N . SER B 1 283 ? -26.172 -23.328 -3.127 1 27.2 283 SER B N 1
ATOM 4541 C CA . SER B 1 283 ? -26.859 -24.594 -3.311 1 27.2 283 SER B CA 1
ATOM 4542 C C . SER B 1 283 ? -26.016 -25.766 -2.783 1 27.2 283 SER B C 1
ATOM 4544 O O . SER B 1 283 ? -24.922 -26.031 -3.295 1 27.2 283 SER B O 1
ATOM 4546 N N . ALA B 1 284 ? -25.938 -26.016 -1.523 1 29.64 284 ALA B N 1
ATOM 4547 C CA . ALA B 1 284 ? -25.547 -27.328 -1.015 1 29.64 284 ALA B CA 1
ATOM 4548 C C . ALA B 1 284 ? -26.25 -28.438 -1.77 1 29.64 284 ALA B C 1
ATOM 4550 O O . ALA B 1 284 ? -27.484 -28.5 -1.781 1 29.64 284 ALA B O 1
ATOM 4551 N N . ASN B 1 285 ? -25.734 -28.969 -2.852 1 24.52 285 ASN B N 1
ATOM 4552 C CA . ASN B 1 285 ? -26.234 -30.266 -3.289 1 24.52 285 ASN B CA 1
ATOM 4553 C C . ASN B 1 285 ? -26.172 -31.297 -2.168 1 24.52 285 ASN B C 1
ATOM 4555 O O . ASN B 1 285 ? -25.094 -31.578 -1.635 1 24.52 285 ASN B O 1
ATOM 4559 N N . SER B 1 286 ? -27.219 -31.594 -1.438 1 22.12 286 SER B N 1
ATOM 4560 C CA . SER B 1 286 ? -27.5 -32.938 -0.956 1 22.12 286 SER B CA 1
ATOM 4561 C C . SER B 1 286 ? -27.359 -33.969 -2.074 1 22.12 286 SER B C 1
ATOM 4563 O O . SER B 1 286 ? -27.719 -33.688 -3.223 1 22.12 286 SER B O 1
#

InterPro domains:
  IPR003193 ADP-ribosyl cyclase (CD38/157) [PF02267] (32-273)
  IPR003193 ADP-ribosyl cyclase (CD38/157) [PTHR10912] (32-277)

Solvent-accessible surface area (backbone atoms only — not comparable to full-atom values): 31502 Å² total; per-residue (Å²): 140,84,78,78,77,76,76,78,77,76,76,73,74,72,73,73,71,68,69,72,71,63,74,70,61,80,76,74,74,32,55,44,55,38,34,39,31,11,36,39,41,46,51,24,61,75,66,72,40,82,83,65,57,35,66,54,55,45,50,56,52,49,53,63,67,64,38,74,83,47,40,78,37,57,62,55,58,48,57,74,35,38,69,63,46,52,60,41,53,70,72,51,72,88,72,86,40,38,34,49,57,36,81,26,59,73,58,46,46,45,48,19,57,53,66,56,70,33,38,37,62,57,61,35,60,60,31,44,33,48,60,92,61,52,65,71,38,46,83,33,35,66,68,52,80,56,56,27,76,60,34,72,49,75,61,25,15,66,64,53,21,42,50,46,18,48,42,31,50,46,31,61,66,53,58,44,57,33,36,32,39,28,24,19,58,37,74,60,40,49,48,60,85,38,64,40,47,59,40,22,53,76,38,48,48,59,77,48,28,47,32,39,37,38,33,29,35,64,61,80,81,42,68,91,40,78,67,52,32,56,74,81,28,69,37,41,46,50,47,46,51,60,41,44,75,51,67,21,44,74,46,71,41,58,56,42,55,37,57,52,21,40,53,21,26,74,36,39,82,39,73,84,40,47,78,50,54,80,85,68,78,77,77,76,81,127,136,82,80,76,78,76,78,76,77,77,74,76,73,74,70,74,71,68,69,71,72,61,73,72,60,79,76,74,73,32,56,44,54,38,33,38,31,11,37,40,41,47,52,25,61,76,64,71,38,80,82,66,55,34,67,54,53,46,51,57,51,48,52,62,66,62,38,73,84,48,40,80,37,56,63,56,59,49,57,72,35,36,68,64,45,52,59,41,51,71,74,50,71,89,71,87,41,36,36,49,56,35,83,25,60,73,58,47,45,45,48,19,57,53,68,56,70,32,37,37,62,57,59,35,61,60,30,44,35,48,60,93,60,53,65,72,38,46,84,33,36,64,66,51,79,56,55,28,78,61,34,73,48,78,59,25,17,66,63,54,22,41,50,46,18,47,41,31,51,45,30,61,64,56,57,43,58,34,37,34,38,26,22,18,58,36,73,60,38,49,50,61,86,38,64,41,47,60,41,23,53,76,37,49,48,59,80,49,28,47,33,41,36,37,34,29,36,62,63,78,82,48,66,90,41,77,65,53,31,55,74,82,28,71,36,39,46,51,48,47,51,60,40,46,74,51,68,21,45,72,46,71,41,64,56,42,56,37,57,53,22,40,53,21,26,76,36,40,82,40,72,85,39,47,78,50,53,80,87,63,79,77,76,74,81,127

Sequence (572 aa):
MRFHHTALFLGLMITTYCKNIGEFAPQQLSLLQRLVIGRCSEWAFAHAEYNIDCQEVWTDFQKIITDSRLEHLCTMDPNMFDQFVSELFKFEPEMKKPFFWSRSGTLAMAVCRKLGICDILEGTLPGFIFNELNWCDRRLTAGTVYQTQCGCSGEAQLVYAFWKSASKLYSQLVEGDVGLLLNGSLVTPYDKNRTFGSSELPNLYYPRVKKLTAYLAYNLEEEDVRPNAGCNSESLLNLKADVLRKNITYVCTEQPAFVFHYLCAANPTNKRCLGKSGRANESANSMRFHHTALFLGLMITTYCKNIGEFAPQQLSLLQRLVIGRCSEWAFAHAEYNIDCQEVWTDFQKIITDSRLEHLCTMDPNMFDQFVSELFKFEPEMKKPFFWSRSGTLAMAVCRKLGICDILEGTLPGFIFNELNWCDRRLTAGTVYQTQCGCSGEAQLVYAFWKSASKLYSQLVEGDVGLLLNGSLVTPYDKNRTFGSSELPNLYYPRVKKLTAYLAYNLEEEDVRPNAGCNSESLLNLKADVLRKNITYVCTEQPAFVFHYLCAANPTNKRCLGKSGRANESANS

pLDDT: mean 85.47, std 22.18, range [21.91, 98.94]

Foldseek 3Di:
DDDPPPPPPPPPPPPPPPPCPVPPPPPPDFLLLCLLLVLLVVLCVVVVPPVDDSNVLSVVVVCQLPPPVLQADQADDLQSCQVSLVVQQVPWDAFDEAEAEFPCVVLCCVLCVVVVVGDYLCNGSVNVSCPPPACCDCNRVVNDHSFHPNHCDDRRHPSNSNVLSSLQVSLLVAFEEYEYEFAQQDLARADLPDCCNPRRLVNHAPPRYAAYEYEHAYQLVCVVPPGSHACPHPNNVVVCVSNVVRVHHYHYDYHDPSSVVVNCVVVVVRPSNPVVDDPPPPPPDD/DDPPPPPPPPPPPPPPPPVPPVPPPPPPDFLLLCLLLVLLVVLCVVVVPPVDDSNVLSVVVCCQLPPPVLQADQADDLQSCQVSLVVQQVPWDAFDEAEAEFPCVVLCCVLCVVVVVGDYLCNGSVNVRCPPPACCPCNRVVNDHSFHPNHCDDRRHPSNSNVLSSLQVSLLVAFEEYEYEFEQQDLARADLPDCCNPRRLVNHAPPRYAAYEYEYAYQLVCVVPPGSHACPHPNNVVVCVSNVVRVHHYHYHYHDPSSVVVNCVVVVVRPSNPVVDDPPPPPPDD

Radius of gyration: 30.97 Å; Cα contacts (8 Å, |Δi|>4): 881; chains: 2; bounding box: 130×68×53 Å

Nearest PDB structures (foldseek):
  7vke-assembly1_A  TM=7.966E-01  e=6.046E-17  Homo sapiens
  4f45-assembly1_A  TM=8.185E-01  e=1.685E-16  Homo sapiens
  3u4i-assembly2_B  TM=8.318E-01  e=2.145E-16  Homo sapiens
  1zvm-assembly3_C  TM=8.117E-01  e=2.145E-16  Homo sapiens
  2o3r-assembly2_B  TM=8.109E-01  e=4.423E-16  Homo sapiens